Protein AF-A0A9X6W2J2-F1 (afdb_monomer_lite)

Organism: Bacillus cereus (NCBI:txid1396)

pLDDT: mean 85.39, std 14.86, range [25.09, 98.38]

Secondary structure (DSSP, 8-state):
---HHHHHHHHHHHHHTTTHHHHHHHHT---HHHHHHHHIIIIITTS-HHHHHHHHIIIIIIHHHHHHHHHHHHHHHTT---SS--HHHHHHHHHHHHHHHHHHHHHHHHTTT-SSHHHHHHHHHHHHHHHHH-SS--GGG-TTGGGS-HHHHHHHHHHHHHHHHHHHHHHHHHHHTTTTSEEEEEHHHHHS--SBSS--B----S---EEETTEEEEEEEEE-TTS-EEEEEEEHHHHHHTTT-PBPP-HHHHHHHHHHHTT--HHHHHHSEEEEEHHHHHHHH-S---HHHHHHHHHHHHHHHHEEEEEE-TTS-EEEEESEEEEEEEE-TTS-EEEEEEEPHHHHHHHHTT-EEEEEHHHHHT--SHHHHHHHHHHHHHHHHHHHTT--SEEEEEHHHHHHHSB--SSSHHHHHHHHHHHHHHHHHTTSSEEEEEEETTEEEEEEPPPPHHHHHHHH---SS----------

Structure (mmCIF, N/CA/C/O backbone):
data_AF-A0A9X6W2J2-F1
#
_entry.id   AF-A0A9X6W2J2-F1
#
loop_
_atom_site.group_PDB
_atom_site.id
_atom_site.type_symbol
_atom_site.label_atom_id
_atom_site.label_alt_id
_atom_site.label_comp_id
_atom_site.label_asym_id
_atom_site.label_entity_id
_atom_site.label_seq_id
_atom_site.pdbx_PDB_ins_code
_atom_site.Cartn_x
_atom_site.Cartn_y
_atom_site.Cartn_z
_atom_site.occupancy
_atom_site.B_iso_or_equiv
_atom_site.auth_seq_id
_atom_site.auth_comp_id
_atom_site.auth_asym_id
_atom_site.auth_atom_id
_atom_site.pdbx_PDB_model_num
ATOM 1 N N . MET A 1 1 ? 10.866 12.319 10.521 1.00 37.47 1 MET A N 1
ATOM 2 C CA . MET A 1 1 ? 10.844 12.716 11.943 1.00 37.47 1 MET A CA 1
ATOM 3 C C . MET A 1 1 ? 9.723 13.730 12.058 1.00 37.47 1 MET A C 1
ATOM 5 O O . MET A 1 1 ? 9.790 14.734 11.368 1.00 37.47 1 MET A O 1
ATOM 9 N N . PHE A 1 2 ? 8.636 13.377 12.742 1.00 50.47 2 PHE A N 1
ATOM 10 C CA . PHE A 1 2 ? 7.428 14.205 12.799 1.00 50.47 2 PHE A CA 1
ATOM 11 C C . PHE A 1 2 ? 7.705 15.434 13.674 1.00 50.47 2 PHE A C 1
ATOM 13 O O . PHE A 1 2 ? 8.296 15.282 14.743 1.00 50.47 2 PHE A O 1
ATOM 20 N N . GLU A 1 3 ? 7.325 16.635 13.236 1.00 65.31 3 GLU A N 1
ATOM 21 C CA . GLU A 1 3 ? 7.409 17.821 14.093 1.00 65.31 3 GLU A CA 1
ATOM 22 C C . GLU A 1 3 ? 6.361 17.696 15.205 1.00 65.31 3 GLU A C 1
ATOM 24 O O . GLU A 1 3 ? 5.155 17.694 14.944 1.00 65.31 3 GLU A O 1
ATOM 29 N N . THR A 1 4 ? 6.818 17.555 16.451 1.00 70.31 4 THR A N 1
ATOM 30 C CA . THR A 1 4 ? 5.974 17.372 17.644 1.00 70.31 4 THR A CA 1
ATOM 31 C C . THR A 1 4 ? 4.881 18.444 17.752 1.00 70.31 4 THR A C 1
ATOM 33 O O . THR A 1 4 ? 3.748 18.134 18.115 1.00 70.31 4 THR A O 1
ATOM 36 N N . ASP A 1 5 ? 5.172 19.673 17.326 1.00 78.00 5 ASP A N 1
ATOM 37 C CA . ASP A 1 5 ? 4.238 20.804 17.354 1.00 78.00 5 ASP A CA 1
ATOM 38 C C . ASP A 1 5 ? 3.037 20.615 16.412 1.00 78.00 5 ASP A C 1
ATOM 40 O O . ASP A 1 5 ? 1.920 21.047 16.710 1.00 78.00 5 ASP A O 1
ATOM 44 N N . VAL A 1 6 ? 3.233 19.933 15.277 1.00 80.19 6 VAL A N 1
ATOM 45 C CA . VAL A 1 6 ? 2.153 19.611 14.331 1.00 80.19 6 VAL A CA 1
ATOM 46 C C . VAL A 1 6 ? 1.234 18.540 14.918 1.00 80.19 6 VAL A C 1
ATOM 48 O O . VAL A 1 6 ? 0.011 18.645 14.802 1.00 80.19 6 VAL A O 1
ATOM 51 N N . LEU A 1 7 ? 1.807 17.533 15.588 1.00 83.94 7 LEU A N 1
ATOM 52 C CA . LEU A 1 7 ? 1.039 16.488 16.269 1.00 83.94 7 LEU A CA 1
ATOM 53 C C . LEU A 1 7 ? 0.178 17.084 17.385 1.00 83.94 7 LEU A C 1
ATOM 55 O O . LEU A 1 7 ? -1.017 16.796 17.446 1.00 83.94 7 LEU A O 1
ATOM 59 N N . ILE A 1 8 ? 0.765 17.935 18.231 1.00 88.75 8 ILE A N 1
ATOM 60 C CA . ILE A 1 8 ? 0.072 18.576 19.355 1.00 88.75 8 ILE A CA 1
ATOM 61 C C . ILE A 1 8 ? -1.160 19.337 18.861 1.00 88.75 8 ILE A C 1
ATOM 63 O O . ILE A 1 8 ? -2.264 19.084 19.343 1.00 88.75 8 ILE A O 1
ATOM 67 N N . LYS A 1 9 ? -1.015 20.185 17.835 1.00 88.88 9 LYS A N 1
ATOM 68 C CA . LYS A 1 9 ? -2.139 20.952 17.271 1.00 88.88 9 LYS A CA 1
ATOM 69 C C . LYS A 1 9 ? -3.273 20.059 16.764 1.00 88.88 9 LYS A C 1
ATOM 71 O O . LYS A 1 9 ? -4.438 20.329 17.049 1.00 88.88 9 LYS A O 1
ATOM 76 N N . LYS A 1 10 ? -2.948 18.980 16.042 1.00 86.69 10 LYS A N 1
ATOM 77 C CA . LYS A 1 10 ? -3.949 18.031 15.517 1.00 86.69 10 LYS A CA 1
ATOM 78 C C . LYS A 1 10 ? -4.660 17.268 16.632 1.00 86.69 10 LYS A C 1
ATOM 80 O O . LYS A 1 10 ? -5.871 17.065 16.571 1.00 86.69 10 LYS A O 1
ATOM 85 N N . VAL A 1 11 ? -3.920 16.852 17.656 1.00 90.75 11 VAL A N 1
ATOM 86 C CA . VAL A 1 11 ? -4.496 16.177 18.822 1.00 90.75 11 VAL A CA 1
ATOM 87 C C . VAL A 1 11 ? -5.412 17.132 19.589 1.00 90.75 11 VAL A C 1
ATOM 89 O O . VAL A 1 11 ? -6.523 16.737 19.932 1.00 90.75 11 VAL A O 1
ATOM 92 N N . ILE A 1 12 ? -5.012 18.391 19.791 1.00 91.44 12 ILE A N 1
ATOM 93 C CA . ILE A 1 12 ? -5.852 19.411 20.436 1.00 91.44 12 ILE A CA 1
ATOM 94 C C . ILE A 1 12 ? -7.140 19.653 19.649 1.00 91.44 12 ILE A C 1
ATOM 96 O O . ILE A 1 12 ? -8.210 19.651 20.254 1.00 91.44 12 ILE A O 1
ATOM 100 N N . ASP A 1 13 ? -7.075 19.780 18.318 1.00 87.56 13 ASP A N 1
ATOM 101 C CA . ASP A 1 13 ? -8.276 19.912 17.480 1.00 87.56 13 ASP A CA 1
ATOM 102 C C . ASP A 1 13 ? -9.254 18.747 17.713 1.00 87.56 13 ASP A C 1
ATOM 104 O O . ASP A 1 13 ? -10.449 18.962 17.922 1.00 87.56 13 ASP A O 1
ATOM 108 N N . LYS A 1 14 ? -8.759 17.507 17.784 1.00 86.44 14 LYS A N 1
ATOM 109 C CA . LYS A 1 14 ? -9.606 16.341 18.081 1.00 86.44 14 LYS A CA 1
ATOM 110 C C . LYS A 1 14 ? -10.157 16.346 19.501 1.00 86.44 14 LYS A C 1
ATOM 112 O O . LYS A 1 14 ? -11.329 16.038 19.691 1.00 86.44 14 LYS A O 1
ATOM 117 N N . ILE A 1 15 ? -9.342 16.695 20.494 1.00 89.75 15 ILE A N 1
ATOM 118 C CA . ILE A 1 15 ? -9.772 16.767 21.896 1.00 89.75 15 ILE A CA 1
ATOM 119 C C . ILE A 1 15 ? -10.839 17.856 22.072 1.00 89.75 15 ILE A C 1
ATOM 121 O O . ILE A 1 15 ? -11.807 17.624 22.796 1.00 89.75 15 ILE A O 1
ATOM 125 N N . SER A 1 16 ? -10.724 18.986 21.369 1.00 85.00 16 SER A N 1
ATOM 126 C CA . SER A 1 16 ? -11.691 20.094 21.419 1.00 85.00 16 SER A CA 1
ATOM 127 C C . SER A 1 16 ? -13.098 19.710 20.949 1.00 85.00 16 SER A C 1
ATOM 129 O O . SER A 1 16 ? -14.081 20.316 21.361 1.00 85.00 16 SER A O 1
ATOM 131 N N . LYS A 1 17 ? -13.213 18.644 20.148 1.00 83.38 17 LYS A N 1
ATOM 132 C CA . LYS A 1 17 ? -14.486 18.065 19.686 1.00 83.38 17 LYS A CA 1
ATOM 133 C C . LYS A 1 17 ? -15.097 17.085 20.697 1.00 83.38 17 LYS A C 1
ATOM 135 O O . LYS A 1 17 ? -16.053 16.381 20.382 1.00 83.38 17 LYS A O 1
ATOM 140 N N . THR A 1 18 ? -14.539 16.999 21.903 1.00 82.81 18 THR A N 1
ATOM 141 C CA . THR A 1 18 ? -14.977 16.097 22.976 1.00 82.81 18 THR A CA 1
ATOM 142 C C . THR A 1 18 ? -15.161 16.859 24.289 1.00 82.81 18 THR A C 1
ATOM 144 O O . THR A 1 18 ? -14.671 17.969 24.454 1.00 82.81 18 THR A O 1
ATOM 147 N N . THR A 1 19 ? -15.769 16.220 25.291 1.00 83.12 19 THR A N 1
ATOM 148 C CA . THR A 1 19 ? -15.893 16.781 26.652 1.00 83.12 19 THR A CA 1
ATOM 149 C C . THR A 1 19 ? -14.591 16.701 27.472 1.00 83.12 19 THR A C 1
ATOM 151 O O . THR A 1 19 ? -14.629 16.806 28.696 1.00 83.12 19 THR A O 1
ATOM 154 N N . LEU A 1 20 ? -13.453 16.334 26.868 1.00 85.56 20 LEU A N 1
ATOM 155 C CA . LEU A 1 20 ? -12.217 16.075 27.617 1.00 85.56 20 LEU A CA 1
ATOM 156 C C . LEU A 1 20 ? -11.589 17.360 28.162 1.00 85.56 20 LEU A C 1
ATOM 158 O O . LEU A 1 20 ? -11.130 17.325 29.299 1.00 85.56 20 LEU A O 1
ATOM 162 N N . LEU A 1 21 ? -11.622 18.474 27.416 1.00 85.00 21 LEU A N 1
ATOM 163 C CA . LEU A 1 21 ? -11.090 19.761 27.893 1.00 85.00 21 LEU A CA 1
ATOM 164 C C . LEU A 1 21 ? -11.813 20.220 29.164 1.00 85.00 21 LEU A C 1
ATOM 166 O O . LEU A 1 21 ? -11.174 20.436 30.188 1.00 85.00 21 LEU A O 1
ATOM 170 N N . GLU A 1 22 ? -13.148 20.226 29.141 1.00 84.50 22 GLU A N 1
ATOM 171 C CA . GLU A 1 22 ? -13.979 20.572 30.304 1.00 84.50 22 GLU A CA 1
ATOM 172 C C . GLU A 1 22 ? -13.654 19.691 31.523 1.00 84.50 22 GLU A C 1
ATOM 174 O O . GLU A 1 22 ? -13.525 20.164 32.651 1.00 84.50 22 GLU A O 1
ATOM 179 N N . LYS A 1 23 ? -13.471 18.381 31.303 1.00 84.06 23 LYS A N 1
ATOM 180 C CA . LYS A 1 23 ? -13.126 17.430 32.372 1.00 84.06 23 LYS A CA 1
ATOM 181 C C . LYS A 1 23 ? -11.709 17.621 32.903 1.00 84.06 23 LYS A C 1
ATOM 183 O O . LYS A 1 23 ? -11.452 17.281 34.057 1.00 84.06 23 LYS A O 1
ATOM 188 N N . MET A 1 24 ? -10.788 18.110 32.078 1.00 86.25 24 MET A N 1
ATOM 189 C CA . MET A 1 24 ? -9.427 18.430 32.498 1.00 86.25 24 MET A CA 1
ATOM 190 C C . MET A 1 24 ? -9.383 19.693 33.347 1.00 86.25 24 MET A C 1
ATOM 192 O O . MET A 1 24 ? -8.712 19.687 34.382 1.00 86.25 24 MET A O 1
ATOM 196 N N . GLU A 1 25 ? -10.140 20.718 32.956 1.00 84.56 25 GLU A N 1
ATOM 197 C CA . GLU A 1 25 ? -10.304 21.955 33.720 1.00 84.56 25 GLU A CA 1
ATOM 198 C C . GLU A 1 25 ? -10.938 21.676 35.090 1.00 84.56 25 GLU A C 1
ATOM 200 O O . GLU A 1 25 ? -10.349 22.013 36.114 1.00 84.56 25 GLU A O 1
ATOM 205 N N . ASP A 1 26 ? -12.053 20.933 35.145 1.00 83.94 26 ASP A N 1
ATOM 206 C CA . ASP A 1 26 ? -12.717 20.553 36.408 1.00 83.94 26 ASP A CA 1
ATOM 207 C C . ASP A 1 26 ? -11.800 19.756 37.361 1.00 83.94 26 ASP A C 1
ATOM 209 O O . ASP A 1 26 ? -11.974 19.744 38.583 1.00 83.94 26 ASP A O 1
ATOM 213 N N . LYS A 1 27 ? -10.796 19.057 36.818 1.00 83.69 27 LYS A N 1
ATOM 214 C CA . LYS A 1 27 ? -9.861 18.236 37.600 1.00 83.69 27 LYS A CA 1
ATOM 215 C C . LYS A 1 27 ? -8.506 18.893 37.847 1.00 83.69 27 LYS A C 1
ATOM 217 O O . LYS A 1 27 ? -7.711 18.296 38.580 1.00 83.69 27 LYS A O 1
ATOM 222 N N . ASN A 1 28 ? -8.273 20.103 37.329 1.00 85.50 28 ASN A N 1
ATOM 223 C CA . ASN A 1 28 ? -6.992 20.813 37.388 1.00 85.50 28 ASN A CA 1
ATOM 224 C C . ASN A 1 28 ? -5.820 19.911 36.962 1.00 85.50 28 ASN A C 1
ATOM 226 O O . ASN A 1 28 ? -4.848 19.749 37.702 1.00 85.50 28 ASN A O 1
ATOM 230 N N . LEU A 1 29 ? -5.952 19.261 35.800 1.00 81.69 29 LEU A N 1
ATOM 231 C CA . LEU A 1 29 ? -5.000 18.245 35.330 1.00 81.69 29 LEU A CA 1
ATOM 232 C C . LEU A 1 29 ? -3.686 18.800 34.754 1.00 81.69 29 LEU A C 1
ATOM 234 O O . LEU A 1 29 ? -2.756 18.022 34.560 1.00 81.69 29 LEU A O 1
ATOM 238 N N . GLY A 1 30 ? -3.586 20.115 34.555 1.00 84.56 30 GLY A N 1
ATOM 239 C CA . GLY A 1 30 ? -2.421 20.778 33.964 1.00 84.56 30 GLY A CA 1
ATOM 240 C C . GLY A 1 30 ? -2.649 21.170 32.505 1.00 84.56 30 GLY A C 1
ATOM 241 O O . GLY A 1 30 ? -3.764 21.060 31.994 1.00 84.56 30 GLY A O 1
ATOM 242 N N . ASP A 1 31 ? -1.588 21.653 31.863 1.00 89.69 31 ASP A N 1
ATOM 243 C CA . ASP A 1 31 ? -1.619 22.090 30.469 1.00 89.69 31 ASP A CA 1
ATOM 244 C C . ASP A 1 31 ? -1.746 20.900 29.498 1.00 89.69 31 ASP A C 1
ATOM 246 O O . ASP A 1 31 ? -1.127 19.845 29.678 1.00 89.69 31 ASP A O 1
ATOM 250 N N . ILE A 1 32 ? -2.591 21.049 28.473 1.00 90.44 32 ILE A N 1
ATOM 251 C CA . ILE A 1 32 ? -2.882 19.972 27.521 1.00 90.44 32 ILE A CA 1
ATOM 252 C C . ILE A 1 32 ? -1.697 19.675 26.593 1.00 90.44 32 ILE A C 1
ATOM 254 O O . ILE A 1 32 ? -1.477 18.509 26.259 1.00 90.44 32 ILE A O 1
ATOM 258 N N . GLU A 1 33 ? -0.916 20.682 26.198 1.00 91.94 33 GLU A N 1
ATOM 259 C CA . GLU A 1 33 ? 0.257 20.503 25.338 1.00 91.94 33 GLU A CA 1
ATOM 260 C C . GLU A 1 33 ? 1.337 19.703 26.071 1.00 91.94 33 GLU A C 1
ATOM 262 O O . GLU A 1 33 ? 1.910 18.762 25.505 1.00 91.94 33 GLU A O 1
ATOM 267 N N . ASP A 1 34 ? 1.540 19.999 27.358 1.00 91.00 34 ASP A N 1
ATOM 268 C CA . ASP A 1 34 ? 2.454 19.260 28.234 1.00 91.00 34 ASP A CA 1
ATOM 269 C C . ASP A 1 34 ? 2.030 17.794 28.385 1.00 91.00 34 ASP A C 1
ATOM 271 O O . ASP A 1 34 ? 2.855 16.879 28.282 1.00 91.00 34 ASP A O 1
ATOM 275 N N . ILE A 1 35 ? 0.731 17.545 28.581 1.00 92.44 35 ILE A N 1
ATOM 276 C CA . ILE A 1 35 ? 0.181 16.189 28.704 1.00 92.44 35 ILE A CA 1
ATOM 277 C C . ILE A 1 35 ? 0.358 15.400 27.405 1.00 92.44 35 ILE A C 1
ATOM 279 O O . ILE A 1 35 ? 0.796 14.247 27.448 1.00 92.44 35 ILE A O 1
ATOM 283 N N . ILE A 1 36 ? 0.044 15.997 26.252 1.00 94.06 36 ILE A N 1
ATOM 284 C CA . ILE A 1 36 ? 0.220 15.348 24.945 1.00 94.06 36 ILE A CA 1
ATOM 285 C C . ILE A 1 36 ? 1.699 15.031 24.712 1.00 94.06 36 ILE A C 1
ATOM 287 O O . ILE A 1 36 ? 2.033 13.914 24.313 1.00 94.06 36 ILE A O 1
ATOM 291 N N . SER A 1 37 ? 2.586 15.981 25.017 1.00 91.50 37 SER A N 1
ATOM 292 C CA . SER A 1 37 ? 4.036 15.816 24.889 1.00 91.50 37 SER A CA 1
ATOM 293 C C . SER A 1 37 ? 4.565 14.686 25.768 1.00 91.50 37 SER A C 1
ATOM 295 O O . SER A 1 37 ? 5.359 13.861 25.311 1.00 91.50 37 SER A O 1
ATOM 297 N N . TYR A 1 38 ? 4.110 14.620 27.021 1.00 92.94 38 TYR A N 1
ATOM 298 C CA . TYR A 1 38 ? 4.455 13.550 27.952 1.00 92.94 38 TYR A CA 1
ATOM 299 C C . TYR A 1 38 ? 3.972 12.185 27.447 1.00 92.94 38 TYR A C 1
ATOM 301 O O . TYR A 1 38 ? 4.761 11.245 27.371 1.00 92.94 38 TYR A O 1
ATOM 309 N N . ILE A 1 39 ? 2.704 12.084 27.034 1.00 94.56 39 ILE A N 1
ATOM 310 C CA . ILE A 1 39 ? 2.124 10.844 26.501 1.00 94.56 39 ILE A CA 1
ATOM 311 C C . ILE A 1 39 ? 2.889 10.374 25.265 1.00 94.56 39 ILE A C 1
ATOM 313 O O . ILE A 1 39 ? 3.198 9.188 25.158 1.00 94.56 39 ILE A O 1
ATOM 317 N N . TYR A 1 40 ? 3.206 11.283 24.340 1.00 91.62 40 TYR A N 1
ATOM 318 C CA . TYR A 1 40 ? 3.978 10.954 23.148 1.00 91.62 40 TYR A CA 1
ATOM 319 C C . TYR A 1 40 ? 5.343 10.364 23.519 1.00 91.62 40 TYR A C 1
ATOM 321 O O . TYR A 1 40 ? 5.649 9.251 23.099 1.00 91.62 40 TYR A O 1
ATOM 329 N N . LYS A 1 41 ? 6.122 11.050 24.364 1.00 90.31 41 LYS A N 1
ATOM 330 C CA . LYS A 1 41 ? 7.454 10.593 24.798 1.00 90.31 41 LYS A CA 1
ATOM 331 C C . LYS A 1 41 ? 7.412 9.247 25.519 1.00 90.31 41 LYS A C 1
ATOM 333 O O . LYS A 1 41 ? 8.163 8.333 25.200 1.00 90.31 41 LYS A O 1
ATOM 338 N N . GLU A 1 42 ? 6.495 9.085 26.466 1.00 92.06 42 GLU A N 1
ATOM 339 C CA . GLU A 1 42 ? 6.429 7.869 27.278 1.00 92.06 42 GLU A CA 1
ATOM 340 C C . GLU A 1 42 ? 5.888 6.663 26.506 1.00 92.06 42 GLU A C 1
ATOM 342 O O . GLU A 1 42 ? 6.380 5.539 26.658 1.00 92.06 42 GLU A O 1
ATOM 347 N N . HIS A 1 43 ? 4.859 6.861 25.681 1.00 89.00 43 HIS A N 1
ATOM 348 C CA . HIS A 1 43 ? 4.110 5.753 25.090 1.00 89.00 43 HIS A CA 1
ATOM 349 C C . HIS A 1 43 ? 4.410 5.502 23.615 1.00 89.00 43 HIS A C 1
ATOM 351 O O . HIS A 1 43 ? 4.274 4.355 23.194 1.00 89.00 43 HIS A O 1
ATOM 357 N N . PHE A 1 44 ? 4.845 6.505 22.852 1.00 86.81 44 PHE A N 1
ATOM 358 C CA . PHE A 1 44 ? 4.921 6.420 21.388 1.00 86.81 44 PHE A CA 1
ATOM 359 C C . PHE A 1 44 ? 6.302 6.739 20.803 1.00 86.81 44 PHE A C 1
ATOM 361 O O . PHE A 1 44 ? 6.630 6.242 19.728 1.00 86.81 44 PHE A O 1
ATOM 368 N N . GLU A 1 45 ? 7.145 7.510 21.491 1.00 84.69 45 GLU A N 1
ATOM 369 C CA . GLU A 1 45 ? 8.489 7.825 21.011 1.00 84.69 45 GLU A CA 1
ATOM 370 C C . GLU A 1 45 ? 9.320 6.542 20.862 1.00 84.69 45 GLU A C 1
ATOM 372 O O . GLU A 1 45 ? 9.493 5.761 21.802 1.00 84.69 45 GLU A O 1
ATOM 377 N N . ASN A 1 46 ? 9.817 6.310 19.643 1.00 77.19 46 ASN A N 1
ATOM 378 C CA . ASN A 1 46 ? 10.554 5.106 19.244 1.00 77.19 46 ASN A CA 1
ATOM 379 C C . ASN A 1 46 ? 9.784 3.778 19.434 1.00 77.19 46 ASN A C 1
ATOM 381 O O . ASN A 1 46 ? 10.405 2.717 19.526 1.00 77.19 46 ASN A O 1
ATOM 385 N N . LYS A 1 47 ? 8.446 3.814 19.493 1.00 77.25 47 LYS A N 1
ATOM 386 C CA . LYS A 1 47 ? 7.575 2.636 19.642 1.00 77.25 47 LYS A CA 1
ATOM 387 C C . LYS A 1 47 ? 6.567 2.561 18.494 1.00 77.25 47 LYS A C 1
ATOM 389 O O . LYS A 1 47 ? 6.179 3.579 17.934 1.00 77.25 47 LYS A O 1
ATOM 394 N N . ASP A 1 48 ? 6.116 1.351 18.164 1.00 74.75 48 ASP A N 1
ATOM 395 C CA . ASP A 1 48 ? 5.065 1.145 17.161 1.00 74.75 48 ASP A CA 1
ATOM 396 C C . ASP A 1 48 ? 3.706 1.625 17.703 1.00 74.75 48 ASP A C 1
ATOM 398 O O . ASP A 1 48 ? 3.226 1.155 18.746 1.00 74.75 48 ASP A O 1
ATOM 402 N N . ALA A 1 49 ? 3.083 2.584 17.010 1.00 75.44 49 ALA A N 1
ATOM 403 C CA . ALA A 1 49 ? 1.834 3.197 17.453 1.00 75.44 49 ALA A CA 1
ATOM 404 C C . ALA A 1 49 ? 0.664 2.199 17.458 1.00 75.44 49 ALA A C 1
ATOM 406 O O . ALA A 1 49 ? -0.170 2.223 18.370 1.00 75.44 49 ALA A O 1
ATOM 407 N N . LYS A 1 50 ? 0.622 1.273 16.489 1.00 73.81 50 LYS A N 1
ATOM 408 C CA . LYS A 1 50 ? -0.446 0.272 16.357 1.00 73.81 50 LYS A CA 1
ATOM 409 C C . LYS A 1 50 ? -0.393 -0.747 17.490 1.00 73.81 50 LYS A C 1
ATOM 411 O O . LYS A 1 50 ? -1.411 -1.009 18.131 1.00 73.81 50 LYS A O 1
ATOM 416 N N . GLU A 1 51 ? 0.778 -1.309 17.763 1.00 70.56 51 GLU A N 1
ATOM 417 C CA . GLU A 1 51 ? 0.995 -2.260 18.850 1.00 70.56 51 GLU A CA 1
ATOM 418 C C . GLU A 1 51 ? 0.695 -1.613 20.207 1.00 70.56 51 GLU A C 1
ATOM 420 O O . GLU A 1 51 ? 0.032 -2.215 21.058 1.00 70.56 51 GLU A O 1
ATOM 425 N N . THR A 1 52 ? 1.120 -0.360 20.389 1.00 78.44 52 THR A N 1
ATOM 426 C CA . THR A 1 52 ? 0.844 0.417 21.602 1.00 78.44 52 THR A CA 1
ATOM 427 C C . THR A 1 52 ? -0.658 0.602 21.809 1.00 78.44 52 THR A C 1
ATOM 429 O O . THR A 1 52 ? -1.166 0.309 22.893 1.00 78.44 52 THR A O 1
ATOM 432 N N . LEU A 1 53 ? -1.401 0.993 20.771 1.00 82.81 53 LEU A N 1
ATOM 433 C CA . LEU A 1 53 ? -2.856 1.132 20.847 1.00 82.81 53 LEU A CA 1
ATOM 434 C C . LEU A 1 53 ? -3.569 -0.188 21.142 1.00 82.81 53 LEU A C 1
ATOM 436 O O . LEU A 1 53 ? -4.483 -0.206 21.965 1.00 82.81 53 LEU A O 1
ATOM 440 N N . ILE A 1 54 ? -3.151 -1.299 20.525 1.00 72.69 54 ILE A N 1
ATOM 441 C CA . ILE A 1 54 ? -3.725 -2.625 20.805 1.00 72.69 54 ILE A CA 1
ATOM 442 C C . ILE A 1 54 ? -3.563 -2.966 22.291 1.00 72.69 54 ILE A C 1
ATOM 444 O O . ILE A 1 54 ? -4.523 -3.403 22.935 1.00 72.69 54 ILE A O 1
ATOM 448 N N . LYS A 1 55 ? -2.373 -2.722 22.855 1.00 78.88 55 LYS A N 1
ATOM 449 C CA . LYS A 1 55 ? -2.097 -2.933 24.283 1.00 78.88 55 LYS A CA 1
ATOM 450 C C . LYS A 1 55 ? -2.958 -2.026 25.157 1.00 78.88 55 LYS A C 1
ATOM 452 O O . LYS A 1 55 ? -3.648 -2.526 26.040 1.00 78.88 55 LYS A O 1
ATOM 457 N N . VAL A 1 56 ? -3.000 -0.719 24.890 1.00 85.50 56 VAL A N 1
ATOM 458 C CA . VAL A 1 56 ? -3.803 0.238 25.676 1.00 85.50 56 VAL A CA 1
ATOM 459 C C . VAL A 1 56 ? -5.296 -0.108 25.621 1.00 85.50 56 VAL A C 1
ATOM 461 O O . VAL A 1 56 ? -5.962 -0.153 26.661 1.00 85.50 56 VAL A O 1
ATOM 464 N N . LYS A 1 57 ? -5.825 -0.433 24.436 1.00 85.31 57 LYS A N 1
ATOM 465 C CA . LYS A 1 57 ? -7.228 -0.818 24.248 1.00 85.31 57 LYS A CA 1
ATOM 466 C C . LYS A 1 57 ? -7.566 -2.089 25.031 1.00 85.31 57 LYS A C 1
ATOM 468 O O . LYS A 1 57 ? -8.572 -2.123 25.739 1.00 85.31 57 LYS A O 1
ATOM 473 N N . LYS A 1 58 ? -6.723 -3.122 24.955 1.00 80.12 58 LYS A N 1
ATOM 474 C CA . LYS A 1 58 ? -6.951 -4.397 25.647 1.00 80.12 58 LYS A CA 1
ATOM 475 C C . LYS A 1 58 ? -6.769 -4.277 27.162 1.00 80.12 58 LYS A C 1
ATOM 477 O O . LYS A 1 58 ? -7.662 -4.656 27.924 1.00 80.12 58 LYS A O 1
ATOM 482 N N . ASP A 1 59 ? -5.627 -3.752 27.590 1.00 84.00 59 ASP A N 1
ATOM 483 C CA . ASP A 1 59 ? -5.161 -3.847 28.975 1.00 84.00 59 ASP A CA 1
ATOM 484 C C . ASP A 1 59 ? -5.710 -2.726 29.862 1.00 84.00 59 ASP A C 1
ATOM 486 O O . ASP A 1 59 ? -5.893 -2.940 31.066 1.00 84.00 59 ASP A O 1
ATOM 490 N N . SER A 1 60 ? -6.024 -1.564 29.275 1.00 89.38 60 SER A N 1
ATOM 491 C CA . SER A 1 60 ? -6.607 -0.422 29.985 1.00 89.38 60 SER A CA 1
ATOM 492 C C . SER A 1 60 ? -8.093 -0.252 29.677 1.00 89.38 60 SER A C 1
ATOM 494 O O . SER A 1 60 ? -8.914 -0.421 30.584 1.00 89.38 60 SER A O 1
ATOM 496 N N . VAL A 1 61 ? -8.467 0.025 28.421 1.00 90.44 61 VAL A N 1
ATOM 497 C CA . VAL A 1 61 ? -9.841 0.432 28.060 1.00 90.44 61 VAL A CA 1
ATOM 498 C C . VAL A 1 61 ? -10.843 -0.695 28.302 1.00 90.44 61 VAL A C 1
ATOM 500 O O . VAL A 1 61 ? -11.679 -0.594 29.202 1.00 90.44 61 VAL A O 1
ATOM 503 N N . ASN A 1 62 ? -10.734 -1.802 27.567 1.00 87.88 62 ASN A N 1
ATOM 504 C CA . ASN A 1 62 ? -11.708 -2.897 27.610 1.00 87.88 62 ASN A CA 1
ATOM 505 C C . ASN A 1 62 ? -11.747 -3.550 28.995 1.00 87.88 62 ASN A C 1
ATOM 507 O O . ASN A 1 62 ? -12.816 -3.833 29.543 1.00 87.88 62 ASN A O 1
ATOM 511 N N . ARG A 1 63 ? -10.572 -3.726 29.613 1.00 91.00 63 ARG A N 1
ATOM 512 C CA . ARG A 1 63 ? -10.462 -4.235 30.982 1.00 91.00 63 ARG A CA 1
ATOM 513 C C . ARG A 1 63 ? -11.164 -3.324 31.989 1.00 91.00 63 ARG A C 1
ATOM 515 O O . ARG A 1 63 ? -11.862 -3.827 32.871 1.00 91.00 63 ARG A O 1
ATOM 522 N N . THR A 1 64 ? -10.987 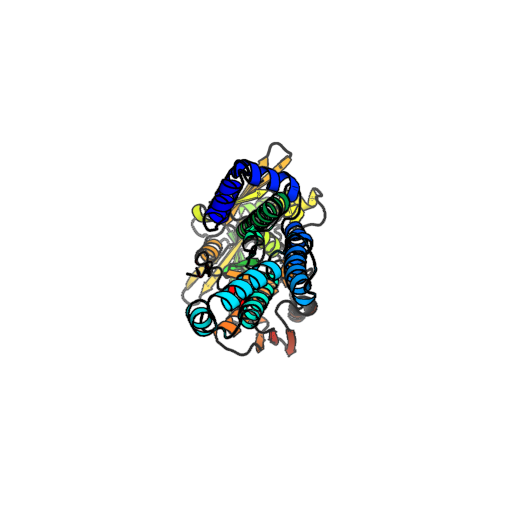-2.007 31.887 1.00 95.44 64 THR A N 1
ATOM 523 C CA . THR A 1 64 ? -11.599 -1.051 32.820 1.00 95.44 64 THR A CA 1
ATOM 524 C C . THR A 1 64 ? -13.100 -0.955 32.613 1.00 95.44 64 THR A C 1
ATOM 526 O O . THR A 1 64 ? -13.819 -1.041 33.608 1.00 95.44 64 THR A O 1
ATOM 529 N N . LYS A 1 65 ? -13.569 -0.880 31.361 1.00 95.19 65 LYS A N 1
ATOM 530 C CA . LYS A 1 65 ? -14.997 -0.902 31.022 1.00 95.19 65 LYS A CA 1
ATOM 531 C C . LYS A 1 65 ? -15.697 -2.116 31.617 1.00 95.19 65 LYS A C 1
ATOM 533 O O . LYS A 1 65 ? -16.612 -1.975 32.427 1.00 95.19 65 LYS A O 1
ATOM 538 N N . ARG A 1 66 ? -15.178 -3.311 31.314 1.00 94.12 66 ARG A N 1
ATOM 539 C CA . ARG A 1 66 ? -15.711 -4.575 31.831 1.00 94.12 66 ARG A CA 1
ATOM 540 C C . ARG A 1 66 ? -15.714 -4.597 33.355 1.00 94.12 66 ARG A C 1
ATOM 542 O O . ARG A 1 66 ? -16.723 -4.937 33.959 1.00 94.12 66 ARG A O 1
ATOM 549 N N . ARG A 1 67 ? -14.605 -4.204 33.988 1.00 96.12 67 ARG A N 1
ATOM 550 C CA . ARG A 1 67 ? -14.488 -4.185 35.452 1.00 96.12 67 ARG A CA 1
ATOM 551 C C . ARG A 1 67 ? -15.482 -3.219 36.098 1.00 96.12 67 ARG A C 1
ATOM 553 O O . ARG A 1 67 ? -16.067 -3.570 37.114 1.00 96.12 67 ARG A O 1
ATOM 560 N N . TRP A 1 68 ? -15.639 -2.006 35.571 1.00 97.19 68 TRP A N 1
ATOM 561 C CA . TRP A 1 68 ? -16.547 -1.012 36.149 1.00 97.19 68 TRP A CA 1
ATOM 562 C C . TRP A 1 68 ? -18.004 -1.440 36.009 1.00 97.19 68 TRP A C 1
ATOM 564 O O . TRP A 1 68 ? -18.693 -1.484 37.024 1.00 97.19 68 TRP A O 1
ATOM 574 N N . THR A 1 69 ? -18.425 -1.870 34.818 1.00 96.88 69 THR A N 1
ATOM 575 C CA . THR A 1 69 ? -19.785 -2.374 34.587 1.00 96.88 69 THR A CA 1
ATOM 576 C C . THR A 1 69 ? -20.082 -3.607 35.444 1.00 96.88 69 THR A C 1
ATOM 578 O O . THR A 1 69 ? -21.074 -3.628 36.169 1.00 96.88 69 THR A O 1
ATOM 581 N N . GLN A 1 70 ? -19.194 -4.609 35.456 1.00 95.94 70 GLN A N 1
ATOM 582 C CA . GLN A 1 70 ? -19.389 -5.813 36.273 1.00 95.94 70 GLN A CA 1
ATOM 583 C C . GLN A 1 70 ? -19.455 -5.502 37.768 1.00 95.94 70 GLN A C 1
ATOM 585 O O . GLN A 1 70 ? -20.258 -6.108 38.473 1.00 95.94 70 GLN A O 1
ATOM 590 N N . ASN A 1 71 ? -18.630 -4.577 38.264 1.00 94.69 71 ASN A N 1
ATOM 591 C CA . ASN A 1 71 ? -18.664 -4.193 39.671 1.00 94.69 71 ASN A CA 1
ATOM 592 C C . ASN A 1 71 ? -19.960 -3.464 40.027 1.00 94.69 71 ASN A C 1
ATOM 594 O O . ASN A 1 71 ? -20.567 -3.824 41.030 1.00 94.69 71 ASN A O 1
ATOM 598 N N . ALA A 1 72 ? -20.406 -2.510 39.204 1.00 95.62 72 ALA A N 1
ATOM 599 C CA . ALA A 1 72 ? -21.645 -1.773 39.440 1.00 95.62 72 ALA A CA 1
ATOM 600 C C . ALA A 1 72 ? -22.860 -2.717 39.483 1.00 95.62 72 ALA A C 1
ATOM 602 O O . ALA A 1 72 ? -23.661 -2.657 40.417 1.00 95.62 72 ALA A O 1
ATOM 603 N N . ILE A 1 73 ? -22.957 -3.634 38.512 1.00 95.94 73 ILE A N 1
ATOM 604 C CA . ILE A 1 73 ? -24.042 -4.623 38.426 1.00 95.94 73 ILE A CA 1
ATOM 605 C C . ILE A 1 73 ? -23.983 -5.587 39.611 1.00 95.94 73 ILE A C 1
ATOM 607 O O . ILE A 1 73 ? -24.969 -5.762 40.321 1.00 95.94 73 ILE A O 1
ATOM 611 N N . LYS A 1 74 ? -22.810 -6.167 39.885 1.00 94.69 74 LYS A N 1
ATOM 612 C CA . LYS A 1 74 ? -22.626 -7.126 40.981 1.00 94.69 74 LYS A CA 1
ATOM 613 C C . LYS A 1 74 ? -22.907 -6.507 42.347 1.00 94.69 74 LYS A C 1
ATOM 615 O O . LYS A 1 74 ? -23.476 -7.184 43.202 1.00 94.69 74 LYS A O 1
ATOM 620 N N . ASP A 1 75 ? -22.466 -5.272 42.579 1.00 93.56 75 ASP A N 1
ATOM 621 C CA . ASP A 1 75 ? -22.686 -4.587 43.852 1.00 93.56 75 ASP A CA 1
ATOM 622 C C . ASP A 1 75 ? -24.188 -4.331 44.076 1.00 93.56 75 ASP A C 1
ATOM 624 O O . ASP A 1 75 ? -24.670 -4.523 45.196 1.00 93.56 75 ASP A O 1
ATOM 628 N N . TYR A 1 76 ? -24.935 -3.997 43.015 1.00 94.50 76 TYR A N 1
ATOM 629 C CA . TYR A 1 76 ? -26.396 -3.901 43.046 1.00 94.50 76 TYR A CA 1
ATOM 630 C C . TYR A 1 76 ? -27.078 -5.262 43.257 1.00 94.50 76 TYR A C 1
ATOM 632 O O . TYR A 1 76 ? -27.873 -5.397 44.186 1.00 94.50 76 TYR A O 1
ATOM 640 N N . ASP A 1 77 ? -26.751 -6.278 42.455 1.00 92.75 77 ASP A N 1
ATOM 641 C CA . ASP A 1 77 ? -27.414 -7.592 42.490 1.00 92.75 77 ASP A CA 1
ATOM 642 C C . ASP A 1 77 ? -27.221 -8.293 43.835 1.00 92.75 77 ASP A C 1
ATOM 644 O O . ASP A 1 77 ? -28.141 -8.899 44.378 1.00 92.75 77 ASP A O 1
ATOM 648 N N . LYS A 1 78 ? -26.019 -8.182 44.411 1.00 91.50 78 LYS A N 1
ATOM 649 C CA . LYS A 1 78 ? -25.710 -8.753 45.728 1.00 91.50 78 LYS A CA 1
ATOM 650 C C . LYS A 1 78 ? -26.133 -7.859 46.891 1.00 91.50 78 LYS A C 1
ATOM 652 O O . LYS A 1 78 ? -25.887 -8.241 48.033 1.00 91.50 78 LYS A O 1
ATOM 657 N N . LYS A 1 79 ? -26.691 -6.673 46.612 1.00 87.44 79 LYS A N 1
ATOM 658 C CA . LYS A 1 79 ? -27.058 -5.644 47.600 1.00 87.44 79 LYS A CA 1
ATOM 659 C C . LYS A 1 79 ? -25.958 -5.462 48.648 1.00 87.44 79 LYS A C 1
ATOM 661 O O . LYS A 1 79 ? -26.190 -5.564 49.852 1.00 87.44 79 LYS A O 1
ATOM 666 N N . VAL A 1 80 ? -24.723 -5.270 48.177 1.00 84.19 80 VAL A N 1
ATOM 667 C CA . VAL A 1 80 ? -23.538 -5.331 49.042 1.00 84.19 80 VAL A CA 1
ATOM 668 C C . VAL A 1 80 ? -23.644 -4.281 50.144 1.00 84.19 80 VAL A C 1
ATOM 670 O O . VAL A 1 80 ? -23.773 -3.085 49.883 1.00 84.19 80 VAL A O 1
ATOM 673 N N . ASN A 1 81 ? -23.540 -4.726 51.395 1.00 79.44 81 ASN A N 1
ATOM 674 C CA . ASN A 1 81 ? -23.627 -3.838 52.542 1.00 79.44 81 ASN A CA 1
ATOM 675 C C . ASN A 1 81 ? -22.313 -3.054 52.716 1.00 79.44 81 ASN A C 1
ATOM 677 O O . ASN A 1 81 ? -21.348 -3.547 53.301 1.00 79.44 81 ASN A O 1
ATOM 681 N N . ARG A 1 82 ? -22.253 -1.841 52.157 1.00 78.75 82 ARG A N 1
ATOM 682 C CA . ARG A 1 82 ? -21.150 -0.883 52.336 1.00 78.75 82 ARG A CA 1
ATOM 683 C C . ARG A 1 82 ? -21.692 0.428 52.888 1.00 78.75 82 ARG A C 1
ATOM 685 O O . ARG A 1 82 ? -22.790 0.836 52.531 1.00 78.75 82 ARG A O 1
ATOM 692 N N . LYS A 1 83 ? -20.877 1.116 53.695 1.00 75.94 83 LYS A N 1
ATOM 693 C CA . LYS A 1 83 ? -21.218 2.425 54.280 1.00 75.94 83 LYS A CA 1
ATOM 694 C C . LYS A 1 83 ? -21.533 3.484 53.216 1.00 75.94 83 LYS A C 1
ATOM 696 O O . LYS A 1 83 ? -22.462 4.256 53.390 1.00 75.94 83 LYS A O 1
ATOM 701 N N . ASN A 1 84 ? -20.782 3.481 52.113 1.00 78.88 84 ASN A N 1
ATOM 702 C CA . ASN A 1 84 ? -21.013 4.363 50.971 1.00 78.88 84 ASN A CA 1
ATOM 703 C C . ASN A 1 84 ? -21.412 3.509 49.770 1.00 78.88 84 ASN A C 1
ATOM 705 O O . ASN A 1 84 ? -20.550 2.928 49.101 1.00 78.88 84 ASN A O 1
ATOM 709 N N . LYS A 1 85 ? -22.718 3.413 49.531 1.00 86.94 85 LYS A N 1
ATOM 710 C CA . LYS A 1 85 ? -23.275 2.773 48.342 1.00 86.94 85 LYS A CA 1
ATOM 711 C C . LYS A 1 85 ? -23.074 3.710 47.152 1.00 86.94 85 LYS A C 1
ATOM 713 O O . LYS A 1 85 ? -23.221 4.922 47.273 1.00 86.94 85 LYS A O 1
ATOM 718 N N . LYS A 1 86 ? -22.614 3.152 46.036 1.00 89.44 86 LYS A N 1
ATOM 719 C CA . LYS A 1 86 ? -22.228 3.894 44.833 1.00 89.44 86 LYS A CA 1
ATOM 720 C C . LYS A 1 86 ? -22.887 3.270 43.610 1.00 89.44 86 LYS A C 1
ATOM 722 O O . LYS A 1 86 ? -23.327 2.123 43.652 1.00 89.44 86 LYS A O 1
ATOM 727 N N . GLU A 1 87 ? -22.880 4.027 42.528 1.00 94.56 87 GLU A N 1
ATOM 728 C CA . GLU A 1 87 ? -23.312 3.652 41.187 1.00 94.56 87 GLU A CA 1
ATOM 729 C C . GLU A 1 87 ? -24.756 3.143 41.226 1.00 94.56 87 GLU A C 1
ATOM 731 O O . GLU A 1 87 ? -25.584 3.741 41.915 1.00 94.56 87 GLU A O 1
ATOM 736 N N . LEU A 1 88 ? -25.054 2.026 40.558 1.00 95.88 88 LEU A N 1
ATOM 737 C CA . LEU A 1 88 ? -26.397 1.443 40.519 1.00 95.88 88 LEU A CA 1
ATOM 738 C C . LEU A 1 88 ? -26.999 1.199 41.908 1.00 95.88 88 LEU A C 1
ATOM 740 O O . LEU A 1 88 ? -28.196 1.383 42.098 1.00 95.88 88 LEU A O 1
ATOM 744 N N . LEU A 1 89 ? -26.191 0.786 42.893 1.00 94.00 89 LEU A N 1
ATOM 745 C CA . LEU A 1 89 ? -26.705 0.528 44.238 1.00 94.00 89 LEU A CA 1
ATOM 746 C C . LEU A 1 89 ? -27.088 1.827 44.954 1.00 94.00 89 LEU A C 1
ATOM 748 O O . LEU A 1 89 ? -28.114 1.858 45.621 1.00 94.00 89 LEU A O 1
ATOM 752 N N . GLY A 1 90 ? -26.286 2.884 44.807 1.00 93.00 90 GLY A N 1
ATOM 753 C CA . GLY A 1 90 ? -26.605 4.193 45.384 1.00 93.00 90 GLY A CA 1
ATOM 754 C C . GLY A 1 90 ? -27.798 4.858 44.693 1.00 93.00 90 GLY A C 1
ATOM 755 O O . GLY A 1 90 ? -28.673 5.395 45.362 1.00 93.00 90 GLY A O 1
ATOM 756 N N . GLU A 1 91 ? -27.875 4.772 43.362 1.00 94.69 91 GLU A N 1
ATOM 757 C CA . GLU A 1 91 ? -29.023 5.278 42.599 1.00 94.69 91 GLU A CA 1
ATOM 758 C C . GLU A 1 91 ? -30.311 4.539 42.971 1.00 94.69 91 GLU A C 1
ATOM 760 O O . GLU A 1 91 ? -31.333 5.179 43.197 1.00 94.69 91 GLU A O 1
ATOM 765 N N . PHE A 1 92 ? -30.258 3.212 43.124 1.00 95.38 92 PHE A N 1
ATOM 766 C CA . PHE A 1 92 ? -31.414 2.427 43.551 1.00 95.38 92 PHE A CA 1
ATOM 767 C C . PHE A 1 92 ? -31.980 2.896 44.889 1.00 95.38 92 PHE A C 1
ATOM 769 O O . PHE A 1 92 ? -33.192 2.995 45.026 1.00 95.38 92 PHE A O 1
ATOM 776 N N . GLU A 1 93 ? -31.130 3.194 45.872 1.00 93.19 93 GLU A N 1
ATOM 777 C CA . GLU A 1 93 ? -31.603 3.680 47.171 1.00 93.19 93 GLU A CA 1
ATOM 778 C C . GLU A 1 93 ? -32.272 5.040 47.074 1.00 93.19 93 GLU A C 1
ATOM 780 O O . GLU A 1 93 ? -33.331 5.235 47.657 1.00 93.19 93 GLU A O 1
ATOM 785 N N . LEU A 1 94 ? -31.699 5.954 46.291 1.00 93.50 94 LEU A N 1
ATOM 786 C CA . LEU A 1 94 ? -32.301 7.264 46.053 1.00 93.50 94 LEU A CA 1
ATOM 787 C C . LEU A 1 94 ? -33.662 7.137 45.356 1.00 93.50 94 LEU A C 1
ATOM 789 O O . LEU A 1 94 ? -34.617 7.816 45.733 1.00 93.50 94 LEU A O 1
ATOM 793 N N . LEU A 1 95 ? -33.762 6.247 44.366 1.00 95.69 95 LEU A N 1
ATOM 794 C CA . LEU A 1 95 ? -35.013 5.953 43.670 1.00 95.69 95 LEU A CA 1
ATOM 795 C C . LEU A 1 95 ? -36.038 5.307 44.604 1.00 95.69 95 LEU A C 1
ATOM 797 O O . LEU A 1 95 ? -37.212 5.670 44.557 1.00 95.69 95 LEU A O 1
ATOM 801 N N . ASN A 1 96 ? -35.604 4.384 45.462 1.00 94.81 96 ASN A N 1
ATOM 802 C CA . ASN A 1 96 ? -36.468 3.708 46.419 1.00 94.81 96 ASN A CA 1
ATOM 803 C C . ASN A 1 96 ? -36.995 4.682 47.477 1.00 94.81 96 ASN A C 1
ATOM 805 O O . ASN A 1 96 ? -38.196 4.742 47.710 1.00 94.81 96 ASN A O 1
ATOM 809 N N . ASP A 1 97 ? -36.131 5.529 48.033 1.00 94.56 97 ASP A N 1
ATOM 810 C CA . ASP A 1 97 ? -36.531 6.585 48.963 1.00 94.56 97 ASP A CA 1
ATOM 811 C C . ASP A 1 97 ? -37.521 7.565 48.321 1.00 94.56 97 ASP A C 1
ATOM 813 O O . ASP A 1 97 ? -38.471 8.005 48.970 1.00 94.56 97 ASP A O 1
ATOM 817 N N . TYR A 1 98 ? -37.317 7.926 47.049 1.00 95.00 98 TYR A N 1
ATOM 818 C CA . TYR A 1 98 ? -38.259 8.772 46.318 1.00 95.00 98 TYR A CA 1
ATOM 819 C C . TYR A 1 98 ? -39.603 8.063 46.113 1.00 95.00 98 TYR A C 1
ATOM 821 O O . TYR A 1 98 ? -40.648 8.688 46.309 1.00 95.00 98 TYR A O 1
ATOM 829 N N . TYR A 1 99 ? -39.585 6.785 45.726 1.00 95.44 99 TYR A N 1
ATOM 830 C CA . TYR A 1 99 ? -40.784 5.979 45.500 1.00 95.44 99 TYR A CA 1
ATOM 831 C C . TYR A 1 99 ? -41.610 5.825 46.783 1.00 95.44 99 TYR A C 1
ATOM 833 O O . TYR A 1 99 ? -42.813 6.073 46.762 1.00 95.44 99 TYR A O 1
ATOM 841 N N . GLU A 1 100 ? -40.966 5.517 47.911 1.00 95.00 100 GLU A N 1
ATOM 842 C CA . GLU A 1 100 ? -41.621 5.389 49.219 1.00 95.00 100 GLU A CA 1
ATOM 843 C C . GLU A 1 100 ? -42.208 6.722 49.712 1.00 95.00 100 GLU A C 1
ATOM 845 O O . GLU A 1 100 ? -43.297 6.753 50.283 1.00 95.00 100 GLU A O 1
ATOM 850 N N . LYS A 1 101 ? -41.525 7.851 49.466 1.00 95.38 101 LYS A N 1
ATOM 851 C CA . LYS A 1 101 ? -41.989 9.179 49.912 1.00 95.38 101 LYS A CA 1
ATOM 852 C C . LYS A 1 101 ? -43.114 9.763 49.059 1.00 95.38 101 LYS A C 1
ATOM 854 O O . LYS A 1 101 ? -43.983 10.440 49.598 1.00 95.38 101 LYS A O 1
ATOM 859 N N . ASN A 1 102 ? -43.071 9.564 47.742 1.00 94.00 102 ASN A N 1
ATOM 860 C CA . ASN A 1 102 ? -43.957 10.252 46.792 1.00 94.00 102 ASN A CA 1
ATOM 861 C C . ASN A 1 102 ? -45.010 9.328 46.163 1.00 94.00 102 ASN A C 1
ATOM 863 O O . ASN A 1 102 ? -45.977 9.802 45.566 1.00 94.00 102 ASN A O 1
ATOM 867 N N . GLY A 1 103 ? -44.841 8.012 46.287 1.00 92.38 103 GLY A N 1
ATOM 868 C CA . GLY A 1 103 ? -45.736 7.016 45.718 1.00 92.38 103 GLY A CA 1
ATOM 869 C C . GLY A 1 103 ? -45.577 6.809 44.207 1.00 92.38 103 GLY A C 1
ATOM 870 O O . GLY A 1 103 ? -44.879 7.529 43.487 1.00 92.38 103 GLY A O 1
ATOM 871 N N . LYS A 1 104 ? -46.274 5.781 43.712 1.00 92.94 104 LYS A N 1
ATOM 872 C CA . LYS A 1 104 ? -46.135 5.248 42.348 1.00 92.94 104 LYS A CA 1
ATOM 873 C C . LYS A 1 104 ? -46.499 6.236 41.235 1.00 92.94 104 LYS A C 1
ATOM 875 O O . LYS A 1 104 ? -45.837 6.252 40.203 1.00 92.94 104 LYS A O 1
ATOM 880 N N . GLU A 1 105 ? -47.554 7.033 41.406 1.00 92.25 105 GLU A N 1
ATOM 881 C CA . GLU A 1 105 ? -48.049 7.918 40.338 1.00 92.25 105 GLU A CA 1
ATOM 882 C C . GLU A 1 105 ? -47.053 9.040 40.009 1.00 92.25 105 GLU A C 1
ATOM 884 O O . GLU A 1 105 ? -46.785 9.310 38.838 1.00 92.25 105 GLU A O 1
ATOM 889 N N . LEU A 1 106 ? -46.467 9.665 41.036 1.00 91.75 106 LEU A N 1
ATOM 890 C CA . LEU A 1 106 ? -45.435 10.687 40.854 1.00 91.75 106 LEU A CA 1
ATOM 891 C C . LEU A 1 106 ? -44.141 10.080 40.311 1.00 91.75 106 LEU A C 1
ATOM 893 O O . LEU A 1 106 ? -43.532 10.660 39.415 1.00 91.75 106 LEU A O 1
ATOM 897 N N . PHE A 1 107 ? -43.762 8.888 40.786 1.00 95.12 107 PHE A N 1
ATOM 898 C CA . PHE A 1 107 ? -42.596 8.176 40.266 1.00 95.12 107 PHE A CA 1
ATOM 899 C C . PHE A 1 107 ? -42.711 7.908 38.758 1.00 95.12 107 PHE A C 1
ATOM 901 O O . PHE A 1 107 ? -41.792 8.233 38.010 1.00 95.12 107 PHE A O 1
ATOM 908 N N . LEU A 1 108 ? -43.857 7.392 38.298 1.00 93.12 108 LEU A N 1
ATOM 909 C CA . LEU A 1 108 ? -44.115 7.143 36.876 1.00 93.12 108 LEU A CA 1
ATOM 910 C C . LEU A 1 108 ? -43.920 8.407 36.026 1.00 93.12 108 LEU A C 1
ATOM 912 O O . LEU A 1 108 ? -43.252 8.352 34.997 1.00 93.12 108 LEU A O 1
ATOM 916 N N . LYS A 1 109 ? -44.458 9.552 36.471 1.00 92.25 109 LYS A N 1
ATOM 917 C CA . LYS A 1 109 ? -44.323 10.833 35.754 1.00 92.25 109 LYS A CA 1
ATOM 918 C C . LYS A 1 109 ? -42.874 11.321 35.710 1.00 92.25 109 LYS A C 1
ATOM 920 O O . LYS A 1 109 ? -42.444 11.840 34.686 1.00 92.25 109 LYS A O 1
ATOM 925 N N . GLN A 1 110 ? -42.134 11.161 36.807 1.00 93.19 110 GLN A N 1
ATOM 926 C CA . GLN A 1 110 ? -40.775 11.685 36.942 1.00 93.19 110 GLN A CA 1
ATOM 927 C C . GLN A 1 110 ? -39.722 10.835 36.216 1.00 93.19 110 GLN A C 1
ATOM 929 O O . GLN A 1 110 ? -38.720 11.371 35.746 1.00 93.19 110 GLN A O 1
ATOM 934 N N . PHE A 1 111 ? -39.932 9.521 36.126 1.00 92.25 111 PHE A N 1
ATOM 935 C CA . PHE A 1 111 ? -38.958 8.567 35.594 1.00 92.25 111 PHE A CA 1
ATOM 936 C C . PHE A 1 111 ? -39.501 7.848 34.358 1.00 92.25 111 PHE A C 1
ATOM 938 O O . PHE A 1 111 ? -39.527 6.625 34.317 1.00 92.25 111 PHE A O 1
ATOM 945 N N . ASN A 1 112 ? -39.950 8.598 33.347 1.00 89.19 112 ASN A N 1
ATOM 946 C CA . ASN A 1 112 ? -40.292 8.087 32.009 1.00 89.19 112 ASN A CA 1
ATOM 947 C C . ASN A 1 112 ? -41.217 6.850 31.994 1.00 89.19 112 ASN A C 1
ATOM 949 O O . ASN A 1 112 ? -41.013 5.921 31.218 1.00 89.19 112 ASN A O 1
ATOM 953 N N . ASN A 1 113 ? -42.248 6.833 32.843 1.00 89.06 113 ASN A N 1
ATOM 954 C CA . ASN A 1 113 ? -43.209 5.733 32.999 1.00 89.06 113 ASN A CA 1
ATOM 955 C C . ASN A 1 113 ? -42.621 4.394 33.487 1.00 89.06 113 ASN A C 1
ATOM 957 O O . ASN A 1 113 ? -43.255 3.347 33.334 1.00 89.06 113 ASN A O 1
ATOM 961 N N . HIS A 1 114 ? -41.460 4.404 34.141 1.00 92.62 114 HIS A N 1
ATOM 962 C CA . HIS A 1 114 ? -40.939 3.226 34.828 1.00 92.62 114 HIS A CA 1
ATOM 963 C C . HIS A 1 114 ? -41.802 2.862 36.055 1.00 92.62 114 HIS A C 1
ATOM 965 O O . HIS A 1 114 ? -42.027 3.712 36.918 1.00 92.62 114 HIS A O 1
ATOM 971 N N . PRO A 1 115 ? -42.302 1.614 36.177 1.00 90.31 115 PRO A N 1
ATOM 972 C CA . PRO A 1 115 ? -43.263 1.241 37.219 1.00 90.31 115 PRO A CA 1
ATOM 973 C C . PRO A 1 115 ? -42.701 1.214 38.643 1.00 90.31 115 PRO A C 1
ATOM 975 O O . PRO A 1 115 ? -43.489 1.259 39.590 1.00 90.31 115 PRO A O 1
ATOM 978 N N . ASN A 1 116 ? -41.384 1.077 38.798 1.00 93.75 116 ASN A N 1
ATOM 979 C CA . ASN A 1 116 ? -40.697 0.955 40.084 1.00 93.75 116 ASN A CA 1
ATOM 980 C C . ASN A 1 116 ? -39.185 1.245 39.943 1.00 93.75 116 ASN A C 1
ATOM 982 O O . ASN A 1 116 ? -38.665 1.245 38.818 1.00 93.75 116 ASN A O 1
ATOM 986 N N . PRO A 1 117 ? -38.464 1.461 41.058 1.00 95.62 117 PRO A N 1
ATOM 987 C CA . PRO A 1 117 ? -37.013 1.646 41.064 1.00 95.62 117 PRO A CA 1
ATOM 988 C C . PRO A 1 117 ? -36.229 0.540 40.346 1.00 95.62 117 PRO A C 1
ATOM 990 O O . PRO A 1 117 ? -35.268 0.834 39.638 1.00 95.62 117 PRO A O 1
ATOM 993 N N . GLU A 1 118 ? -36.635 -0.726 40.477 1.00 95.56 118 GLU A N 1
ATOM 994 C CA . GLU A 1 118 ? -35.977 -1.861 39.821 1.00 95.56 118 GLU A CA 1
ATOM 995 C C . GLU A 1 118 ? -35.971 -1.718 38.299 1.00 95.56 118 GLU A C 1
ATOM 997 O O . GLU A 1 118 ? -34.941 -1.934 37.667 1.00 95.56 118 GLU A O 1
ATOM 1002 N N . SER A 1 119 ? -37.092 -1.303 37.708 1.00 95.50 119 SER A N 1
ATOM 1003 C CA . SER A 1 119 ? -37.208 -1.146 36.258 1.00 95.50 119 SER A CA 1
ATOM 1004 C C . SER A 1 119 ? -36.302 -0.045 35.700 1.00 95.50 119 SER A C 1
ATOM 1006 O O . SER A 1 119 ? -35.785 -0.196 34.595 1.00 95.50 119 SER A O 1
ATOM 1008 N N . VAL A 1 120 ? -36.060 1.026 36.467 1.00 95.56 120 VAL A N 1
ATOM 1009 C CA . VAL A 1 120 ? -35.085 2.066 36.102 1.00 95.56 120 VAL A CA 1
ATOM 1010 C C . VAL A 1 120 ? -33.673 1.487 36.155 1.00 95.56 120 VAL A C 1
ATOM 1012 O O . VAL A 1 120 ? -32.881 1.681 35.236 1.00 95.56 120 VAL A O 1
ATOM 1015 N N . ILE A 1 121 ? -33.348 0.728 37.205 1.00 96.75 121 ILE A N 1
ATOM 1016 C CA . ILE A 1 121 ? -32.020 0.121 37.332 1.00 96.75 121 ILE A CA 1
ATOM 1017 C C . ILE A 1 121 ? -31.754 -0.903 36.230 1.00 96.75 121 ILE A C 1
ATOM 1019 O O . ILE A 1 121 ? -30.637 -0.943 35.721 1.00 96.75 121 ILE A O 1
ATOM 1023 N N . GLU A 1 122 ? -32.744 -1.690 35.811 1.00 95.56 122 GLU A N 1
ATOM 1024 C CA . GLU A 1 122 ? -32.576 -2.605 34.677 1.00 95.56 122 GLU A CA 1
ATOM 1025 C C . GLU A 1 122 ? -32.265 -1.856 33.372 1.00 95.56 122 GLU A C 1
ATOM 1027 O O . GLU A 1 122 ? -31.351 -2.257 32.650 1.00 95.56 122 GLU A O 1
ATOM 1032 N N . GLU A 1 123 ? -32.909 -0.715 33.105 1.00 94.81 123 GLU A N 1
ATOM 1033 C CA . GLU A 1 123 ? -32.526 0.152 31.980 1.00 94.81 123 GLU A CA 1
ATOM 1034 C C . GLU A 1 123 ? -31.074 0.646 32.128 1.00 94.81 123 GLU A C 1
ATOM 1036 O O . GLU A 1 123 ? -30.268 0.548 31.198 1.00 94.81 123 GLU A O 1
ATOM 1041 N N . ARG A 1 124 ? -30.689 1.117 33.321 1.00 95.62 124 ARG A N 1
ATOM 1042 C CA . ARG A 1 124 ? -29.319 1.585 33.600 1.00 95.62 124 ARG A CA 1
ATOM 1043 C C . ARG A 1 124 ? -28.279 0.475 33.441 1.00 95.62 124 ARG A C 1
ATOM 1045 O O . ARG A 1 124 ? -27.190 0.737 32.929 1.00 95.62 124 ARG A O 1
ATOM 1052 N N . LYS A 1 125 ? -28.600 -0.770 33.807 1.00 96.88 125 LYS A N 1
ATOM 1053 C CA . LYS A 1 125 ? -27.743 -1.937 33.548 1.00 96.88 125 LYS A CA 1
ATOM 1054 C C . LYS A 1 125 ? -27.522 -2.138 32.052 1.00 96.88 125 LYS A C 1
ATOM 1056 O O . LYS A 1 125 ? -26.374 -2.314 31.649 1.00 96.88 125 LYS A O 1
ATOM 1061 N N . GLN A 1 126 ? -28.578 -2.067 31.238 1.00 95.56 126 GLN A N 1
ATOM 1062 C CA . GLN A 1 126 ? -28.450 -2.186 29.782 1.00 95.56 126 GLN A CA 1
ATOM 1063 C C . GLN A 1 126 ? -27.568 -1.076 29.205 1.00 95.56 126 GLN A C 1
ATOM 1065 O O . GLN A 1 126 ? -26.656 -1.361 28.432 1.00 95.56 126 GLN A O 1
ATOM 1070 N N . LEU A 1 127 ? -27.739 0.170 29.654 1.00 94.38 127 LEU A N 1
ATOM 1071 C CA . LEU A 1 127 ? -26.880 1.282 29.235 1.00 94.38 127 LEU A CA 1
ATOM 1072 C C . LEU A 1 127 ? -25.403 1.053 29.594 1.00 94.38 127 LEU A C 1
ATOM 1074 O O . LEU A 1 127 ? -24.523 1.342 28.784 1.00 94.38 127 LEU A O 1
ATOM 1078 N N . LEU A 1 128 ? -25.110 0.504 30.779 1.00 96.44 128 LEU A N 1
ATOM 1079 C CA . LEU A 1 128 ? -23.738 0.164 31.174 1.00 96.44 128 LEU A CA 1
ATOM 1080 C C . LEU A 1 128 ? -23.143 -0.991 30.362 1.00 96.44 128 LEU A C 1
ATOM 1082 O O . LEU A 1 128 ? -21.931 -0.993 30.126 1.00 96.44 128 LEU A O 1
ATOM 1086 N N . LEU A 1 129 ? -23.959 -1.969 29.959 1.00 95.44 129 LEU A N 1
ATOM 1087 C CA . LEU A 1 129 ? -23.534 -3.070 29.092 1.00 95.44 129 LEU A CA 1
ATOM 1088 C C . LEU A 1 129 ? -23.203 -2.542 27.693 1.00 95.44 129 LEU A C 1
ATOM 1090 O O . LEU A 1 129 ? -22.068 -2.711 27.247 1.00 95.44 129 LEU A O 1
ATOM 1094 N N . VAL A 1 130 ? -24.118 -1.777 27.089 1.00 94.06 130 VAL A N 1
ATOM 1095 C CA . VAL A 1 130 ? -23.918 -1.107 25.792 1.00 94.06 130 VAL A CA 1
ATOM 1096 C C . VAL A 1 130 ? -22.680 -0.207 25.820 1.00 94.06 130 VAL A C 1
ATOM 1098 O O . VAL A 1 130 ? -21.841 -0.261 24.923 1.00 94.06 130 VAL A O 1
ATOM 1101 N N . TRP A 1 131 ? -22.499 0.589 26.877 1.00 95.00 131 TRP A N 1
ATOM 1102 C CA . TRP A 1 131 ? -21.299 1.415 27.043 1.00 95.00 131 TRP A CA 1
ATOM 1103 C C . TRP A 1 131 ? -20.012 0.579 27.125 1.00 95.00 131 TRP A C 1
ATOM 1105 O O . TRP A 1 131 ? -18.971 0.979 26.584 1.00 95.00 131 TRP A O 1
ATOM 1115 N N . SER A 1 132 ? -20.069 -0.569 27.808 1.00 93.25 132 SER A N 1
ATOM 1116 C CA . SER A 1 132 ? -18.904 -1.430 28.010 1.00 93.25 132 SER A CA 1
ATOM 1117 C C . SER A 1 132 ? -18.464 -2.164 26.745 1.00 93.25 132 SER A C 1
ATOM 1119 O O . SER A 1 132 ? -17.268 -2.402 26.583 1.00 93.25 132 SER A O 1
ATOM 1121 N N . GLU A 1 133 ? -19.415 -2.472 25.863 1.00 89.56 133 GLU A N 1
ATOM 1122 C CA . GLU A 1 133 ? -19.202 -3.177 24.595 1.00 89.56 133 GLU A CA 1
ATOM 1123 C C . GLU A 1 133 ? -18.930 -2.225 23.425 1.00 89.56 133 GLU A C 1
ATOM 1125 O O . GLU A 1 133 ? -18.304 -2.620 22.448 1.00 89.56 133 GLU A O 1
ATOM 1130 N N . SER A 1 134 ? -19.346 -0.959 23.526 1.00 84.12 134 SER A N 1
ATOM 1131 C CA . SER A 1 134 ? -19.101 0.038 22.484 1.00 84.12 134 SER A CA 1
ATOM 1132 C C . SER A 1 134 ? -17.614 0.368 22.342 1.00 84.12 134 SER A C 1
ATOM 1134 O O . SER A 1 134 ? -16.941 0.740 23.311 1.00 84.12 134 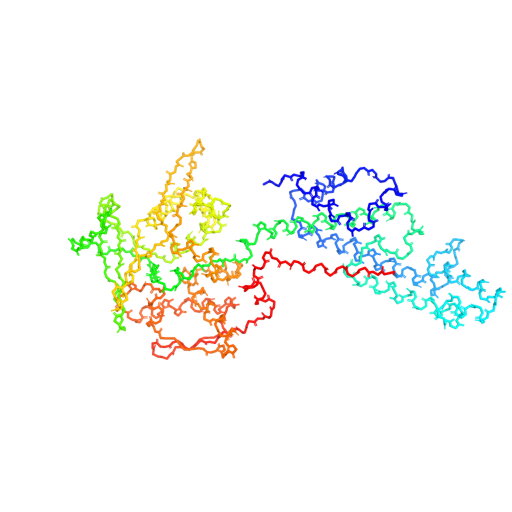SER A O 1
ATOM 1136 N N . ASP A 1 135 ? -17.114 0.329 21.110 1.00 76.38 135 ASP A N 1
ATOM 1137 C CA . ASP A 1 135 ? -15.751 0.751 20.798 1.00 76.38 135 ASP A CA 1
ATOM 1138 C C . ASP A 1 135 ? -15.567 2.269 20.734 1.00 76.38 135 ASP A C 1
ATOM 1140 O O . ASP A 1 135 ? -14.454 2.747 20.962 1.00 76.38 135 ASP A O 1
ATOM 1144 N N . GLU A 1 136 ? -16.653 3.005 20.507 1.00 77.06 136 GLU A N 1
ATOM 1145 C CA . GLU A 1 136 ? -16.677 4.461 20.335 1.00 77.06 136 GLU A CA 1
ATOM 1146 C C . GLU A 1 136 ? -16.735 5.215 21.668 1.00 77.06 136 GLU A C 1
ATOM 1148 O O . GLU A 1 136 ? -16.247 6.337 21.791 1.00 77.06 136 GLU A O 1
ATOM 1153 N N . LYS A 1 137 ? -17.336 4.614 22.704 1.00 83.25 137 LYS A N 1
ATOM 1154 C CA . LYS A 1 137 ? -17.464 5.272 24.011 1.00 83.25 137 LYS A CA 1
ATOM 1155 C C . LYS A 1 137 ? -16.114 5.326 24.735 1.00 83.25 137 LYS A C 1
ATOM 1157 O O . LYS A 1 137 ? -15.466 4.299 24.930 1.00 83.25 137 LYS A O 1
ATOM 1162 N N . SER A 1 138 ? -15.727 6.501 25.218 1.00 90.88 138 SER A N 1
ATOM 1163 C CA . SER A 1 138 ? -14.494 6.716 25.989 1.00 90.88 138 SER A CA 1
ATOM 1164 C C . SER A 1 138 ? -14.620 6.259 27.453 1.00 90.88 138 SER A C 1
ATOM 1166 O O . SER A 1 138 ? -15.735 6.077 27.956 1.00 90.88 138 SER A O 1
ATOM 1168 N N . LEU A 1 139 ? -13.513 6.099 28.187 1.00 93.62 139 LEU A N 1
ATOM 1169 C CA . LEU A 1 139 ? -13.573 5.788 29.625 1.00 93.62 139 LEU A CA 1
ATOM 1170 C C . LEU A 1 139 ? -14.155 6.950 30.436 1.00 93.62 139 LEU A C 1
ATOM 1172 O O . LEU A 1 139 ? -14.932 6.738 31.368 1.00 93.62 139 LEU A O 1
ATOM 1176 N N . SER A 1 140 ? -13.823 8.180 30.052 1.00 92.00 140 SER A N 1
ATOM 1177 C CA . SER A 1 140 ? -14.366 9.399 30.649 1.00 92.00 140 SER A CA 1
ATOM 1178 C C . SER A 1 140 ? -15.858 9.606 30.356 1.00 92.00 140 SER A C 1
ATOM 1180 O O . SER A 1 140 ? -16.478 10.469 30.972 1.00 92.00 140 SER A O 1
ATOM 1182 N N . SER A 1 141 ? -16.474 8.838 29.454 1.00 91.31 141 SER A N 1
ATOM 1183 C CA . SER A 1 141 ? -17.931 8.857 29.230 1.00 91.31 141 SER A CA 1
ATOM 1184 C C . SER A 1 141 ? -18.713 7.921 30.161 1.00 91.31 141 SER A C 1
ATOM 1186 O O . SER A 1 141 ? -19.921 7.765 30.005 1.00 91.31 141 SER A O 1
ATOM 1188 N N . TYR A 1 142 ? -18.043 7.281 31.125 1.00 95.12 142 TYR A N 1
ATOM 1189 C CA . TYR A 1 142 ? -18.698 6.378 32.066 1.00 95.12 142 TYR A CA 1
ATOM 1190 C C . TYR A 1 142 ? -19.824 7.086 32.853 1.00 95.12 142 TYR A C 1
ATOM 1192 O O . TYR A 1 142 ? -19.548 8.104 33.495 1.00 95.12 142 TYR A O 1
ATOM 1200 N N . PRO A 1 143 ? -21.059 6.541 32.893 1.00 93.31 143 PRO A N 1
ATOM 1201 C CA . PRO A 1 143 ? -22.206 7.226 33.504 1.00 93.31 143 PRO A CA 1
ATOM 1202 C C . PRO A 1 143 ? -22.004 7.654 34.966 1.00 93.31 143 PRO A C 1
ATOM 1204 O O . PRO A 1 143 ? -22.428 8.733 35.373 1.00 93.31 143 PRO A O 1
ATOM 1207 N N . TYR A 1 144 ? -21.280 6.855 35.757 1.00 94.62 144 TYR A N 1
ATOM 1208 C CA . TYR A 1 144 ? -21.002 7.154 37.168 1.00 94.62 144 TYR A CA 1
ATOM 1209 C C . TYR A 1 144 ? -19.575 7.658 37.409 1.00 94.62 144 TYR A C 1
ATOM 1211 O O . TYR A 1 144 ? -19.017 7.452 38.491 1.00 94.62 144 TYR A O 1
ATOM 1219 N N . LEU A 1 145 ? -18.947 8.307 36.419 1.00 92.94 145 LEU A N 1
ATOM 1220 C CA . LEU A 1 145 ? -17.567 8.793 36.551 1.00 92.94 145 LEU A CA 1
ATOM 1221 C C . LEU A 1 145 ? -17.402 9.734 37.753 1.00 92.94 145 LEU A C 1
ATOM 1223 O O . LEU A 1 145 ? -16.415 9.627 38.477 1.00 92.94 145 LEU A O 1
ATOM 1227 N N . HIS A 1 146 ? -18.403 10.576 38.023 1.00 90.19 146 HIS A N 1
ATOM 1228 C CA . HIS A 1 146 ? -18.429 11.504 39.159 1.00 90.19 146 HIS A CA 1
ATOM 1229 C C . HIS A 1 146 ? -18.316 10.813 40.535 1.00 90.19 146 HIS A C 1
ATOM 1231 O O . HIS A 1 146 ? -17.957 11.454 41.517 1.00 90.19 146 HIS A O 1
ATOM 1237 N N . GLN A 1 147 ? -18.578 9.503 40.621 1.00 92.75 147 GLN A N 1
ATOM 1238 C CA . GLN A 1 147 ? -18.492 8.722 41.863 1.00 92.75 147 GLN A CA 1
ATOM 1239 C C . GLN A 1 147 ? -17.178 7.932 42.007 1.00 92.75 147 GLN A C 1
ATOM 1241 O O . GLN A 1 147 ? -16.932 7.293 43.048 1.00 92.75 147 GLN A O 1
ATOM 1246 N N . LYS A 1 148 ? -16.328 7.951 40.970 1.00 93.25 148 LYS A N 1
ATOM 1247 C CA . LYS A 1 148 ? -14.989 7.346 40.977 1.00 93.25 148 LYS A CA 1
ATOM 1248 C C . LYS A 1 148 ? -14.012 8.199 41.783 1.00 93.25 148 LYS A C 1
ATOM 1250 O O . LYS A 1 148 ? -14.252 9.366 42.073 1.00 93.25 148 LYS A O 1
ATOM 1255 N N . THR A 1 149 ? -12.907 7.592 42.208 1.00 92.38 149 THR A N 1
ATOM 1256 C CA . THR A 1 149 ? -11.859 8.339 42.920 1.00 92.38 149 THR A CA 1
ATOM 1257 C C . THR A 1 149 ? -11.141 9.292 41.965 1.00 92.38 149 THR A C 1
ATOM 1259 O O . THR A 1 149 ? -11.063 9.005 40.772 1.00 92.38 149 THR A O 1
ATOM 1262 N N . LYS A 1 150 ? -10.550 10.382 42.482 1.00 91.31 150 LYS A N 1
ATOM 1263 C CA . LYS A 1 150 ? -9.785 11.348 41.670 1.00 91.31 150 LYS A CA 1
ATOM 1264 C C . LYS A 1 150 ? -8.795 10.639 40.736 1.00 91.31 150 LYS A C 1
ATOM 1266 O O . LYS A 1 150 ? -8.909 10.755 39.526 1.00 91.31 150 LYS A O 1
ATOM 1271 N N . LYS A 1 151 ? -7.959 9.756 41.294 1.00 92.62 151 LYS A N 1
ATOM 1272 C CA . LYS A 1 151 ? -6.992 8.944 40.537 1.00 92.62 151 LYS A CA 1
ATOM 1273 C C . LYS A 1 151 ? -7.626 8.111 39.414 1.00 92.62 151 LYS A C 1
ATOM 1275 O O . LYS A 1 151 ? -7.032 7.965 38.351 1.00 92.62 151 LYS A O 1
ATOM 1280 N N . GLN A 1 152 ? -8.811 7.534 39.632 1.00 94.06 152 GLN A N 1
ATOM 1281 C CA . GLN A 1 152 ? -9.515 6.763 38.599 1.00 94.06 152 GLN A CA 1
ATOM 1282 C C . GLN A 1 152 ? -10.018 7.653 37.462 1.00 94.06 152 GLN A C 1
ATOM 1284 O O . GLN A 1 152 ? -9.954 7.234 36.309 1.00 94.06 152 GLN A O 1
ATOM 1289 N N . VAL A 1 153 ? -10.495 8.857 37.786 1.00 93.50 153 VAL A N 1
ATOM 1290 C CA . VAL A 1 153 ? -10.927 9.849 36.795 1.00 93.50 153 VAL A CA 1
ATOM 1291 C C . VAL A 1 153 ? -9.735 10.342 35.978 1.00 93.50 153 VAL A C 1
ATOM 1293 O O . VAL A 1 153 ? -9.787 10.287 34.755 1.00 93.50 153 VAL A O 1
ATOM 1296 N N . GLU A 1 154 ? -8.640 10.723 36.639 1.00 92.88 154 GLU A N 1
ATOM 1297 C CA . GLU A 1 154 ? -7.400 11.150 35.979 1.00 92.88 154 GLU A CA 1
ATOM 1298 C C . GLU A 1 154 ? -6.888 10.050 35.037 1.00 92.88 154 GLU A C 1
ATOM 1300 O O . GLU A 1 154 ? -6.685 10.289 33.853 1.00 92.88 154 GLU A O 1
ATOM 1305 N N . THR A 1 155 ? -6.791 8.804 35.518 1.00 93.94 155 THR A N 1
ATOM 1306 C CA . THR A 1 155 ? -6.335 7.665 34.696 1.00 93.94 155 THR A CA 1
ATOM 1307 C C . THR A 1 155 ? -7.234 7.433 33.475 1.00 93.94 155 THR A C 1
ATOM 1309 O O . THR A 1 155 ? -6.732 7.100 32.401 1.00 93.94 155 THR A O 1
ATOM 1312 N N . ALA A 1 156 ? -8.554 7.594 33.619 1.00 94.44 156 ALA A N 1
ATOM 1313 C CA . ALA A 1 156 ? -9.493 7.457 32.507 1.00 94.44 156 ALA A CA 1
ATOM 1314 C C . ALA A 1 156 ? -9.269 8.541 31.444 1.00 94.44 156 ALA A C 1
ATOM 1316 O O . ALA A 1 156 ? -9.167 8.211 30.267 1.00 94.44 156 ALA A O 1
ATOM 1317 N N . ILE A 1 157 ? -9.115 9.801 31.866 1.00 93.38 157 ILE A N 1
ATOM 1318 C CA . ILE A 1 157 ? -8.834 10.935 30.974 1.00 93.38 157 ILE A CA 1
ATOM 1319 C C . ILE A 1 157 ? -7.494 10.735 30.254 1.00 93.38 157 ILE A C 1
ATOM 1321 O O . ILE A 1 157 ? -7.450 10.794 29.029 1.00 93.38 157 ILE A O 1
ATOM 1325 N N . PHE A 1 158 ? -6.421 10.402 30.979 1.00 93.88 158 PHE A N 1
ATOM 1326 C CA . PHE A 1 158 ? -5.109 10.122 30.379 1.00 93.88 158 PHE A CA 1
ATOM 1327 C C . PHE A 1 158 ? -5.161 8.966 29.374 1.00 93.88 158 PHE A C 1
ATOM 1329 O O . PHE A 1 158 ? -4.542 9.041 28.314 1.00 93.88 158 PHE A O 1
ATOM 1336 N N . THR A 1 159 ? -5.917 7.906 29.673 1.00 94.00 159 THR A N 1
ATOM 1337 C CA . THR A 1 159 ? -6.093 6.778 28.745 1.00 94.00 159 THR A CA 1
ATOM 1338 C C . THR A 1 159 ? -6.830 7.216 27.479 1.00 94.00 159 THR A C 1
ATOM 1340 O O . THR A 1 159 ? -6.422 6.837 26.384 1.00 94.00 159 THR A O 1
ATOM 1343 N N . ASP A 1 160 ? -7.879 8.030 27.606 1.00 93.69 160 ASP A N 1
ATOM 1344 C CA . ASP A 1 160 ? -8.625 8.547 26.456 1.00 93.69 160 ASP A CA 1
ATOM 1345 C C . ASP A 1 160 ? -7.741 9.448 25.575 1.00 93.69 160 ASP A C 1
ATOM 1347 O O . ASP A 1 160 ? -7.713 9.273 24.358 1.00 93.69 160 ASP A O 1
ATOM 1351 N N . ILE A 1 161 ? -6.942 10.339 26.174 1.00 94.12 161 ILE A N 1
ATOM 1352 C CA . ILE A 1 161 ? -5.974 11.173 25.440 1.00 94.12 161 ILE A CA 1
ATOM 1353 C C . ILE A 1 161 ? -4.913 10.297 24.762 1.00 94.12 161 ILE A C 1
ATOM 1355 O O . ILE A 1 161 ? -4.602 10.509 23.594 1.00 94.12 161 ILE A O 1
ATOM 1359 N N . THR A 1 162 ? -4.407 9.263 25.443 1.00 94.62 162 THR A N 1
ATOM 1360 C CA . THR A 1 162 ? -3.448 8.300 24.869 1.00 94.62 162 THR A CA 1
ATOM 1361 C C . THR A 1 162 ? -4.013 7.618 23.623 1.00 94.62 162 THR A C 1
ATOM 1363 O O . THR A 1 162 ? -3.310 7.481 22.621 1.00 94.62 162 THR A O 1
ATOM 1366 N N . MET A 1 163 ? -5.294 7.233 23.650 1.00 92.25 163 MET A N 1
ATOM 1367 C CA . MET A 1 163 ? -5.976 6.684 22.477 1.00 92.25 163 MET A CA 1
ATOM 1368 C C . MET A 1 163 ? -6.042 7.710 21.337 1.00 92.25 163 MET A C 1
ATOM 1370 O O . MET A 1 163 ? -5.742 7.357 20.201 1.00 92.25 163 MET A O 1
ATOM 1374 N N . ILE A 1 164 ? -6.385 8.973 21.619 1.00 92.56 164 ILE A N 1
ATOM 1375 C CA . ILE A 1 164 ? -6.463 10.037 20.600 1.00 92.56 164 ILE A CA 1
ATOM 1376 C C . ILE A 1 164 ? -5.086 10.329 19.987 1.00 92.56 164 ILE A C 1
ATOM 1378 O O . ILE A 1 164 ? -4.983 10.446 18.764 1.00 92.56 164 ILE A O 1
ATOM 1382 N N . VAL A 1 165 ? -4.026 10.396 20.801 1.00 92.88 165 VAL A N 1
ATOM 1383 C CA . VAL A 1 165 ? -2.642 10.568 20.328 1.00 92.88 165 VAL A CA 1
ATOM 1384 C C . VAL A 1 165 ? -2.261 9.424 19.393 1.00 92.88 165 VAL A C 1
ATOM 1386 O O . VAL A 1 165 ? -1.871 9.674 18.256 1.00 92.88 165 VAL A O 1
ATOM 1389 N N . GLY A 1 166 ? -2.446 8.172 19.823 1.00 86.69 166 GLY A N 1
ATOM 1390 C CA . GLY A 1 166 ? -2.109 7.012 19.000 1.00 86.69 166 GLY A CA 1
ATOM 1391 C C . GLY A 1 166 ? -2.931 6.930 17.711 1.00 86.69 166 GLY A C 1
ATOM 1392 O O . GLY A 1 166 ? -2.382 6.610 16.662 1.00 86.69 166 GLY A O 1
ATOM 1393 N N . MET A 1 167 ? -4.233 7.241 17.752 1.00 85.00 167 MET A N 1
ATOM 1394 C CA . MET A 1 167 ? -5.077 7.253 16.548 1.00 85.00 167 MET A CA 1
ATOM 1395 C C . MET A 1 167 ? -4.638 8.346 15.575 1.00 85.00 167 MET A C 1
ATOM 1397 O O . MET A 1 167 ? -4.594 8.112 14.374 1.00 85.00 167 MET A O 1
ATOM 1401 N N . THR A 1 168 ? -4.248 9.513 16.089 1.00 85.75 168 THR A N 1
ATOM 1402 C CA . THR A 1 168 ? -3.707 10.603 15.269 1.00 85.75 168 THR A CA 1
ATOM 1403 C C . THR A 1 168 ? -2.379 10.210 14.644 1.00 85.75 168 THR A C 1
ATOM 1405 O O . THR A 1 168 ? -2.208 10.408 13.452 1.00 85.75 168 THR A O 1
ATOM 1408 N N . LEU A 1 169 ? -1.481 9.567 15.394 1.00 82.62 169 LEU A N 1
ATOM 1409 C CA . LEU A 1 169 ? -0.248 9.015 14.834 1.00 82.62 169 LEU A CA 1
ATOM 1410 C C . LEU A 1 169 ? -0.532 7.991 13.735 1.00 82.62 169 LEU A C 1
ATOM 1412 O O . LEU A 1 169 ? 0.086 8.080 12.687 1.00 82.62 169 LEU A O 1
ATOM 1416 N N . LEU A 1 170 ? -1.495 7.082 13.923 1.00 76.56 170 LEU A N 1
ATOM 1417 C CA . LEU A 1 170 ? -1.882 6.120 12.886 1.00 76.56 170 LEU A CA 1
ATOM 1418 C C . LEU A 1 170 ? -2.525 6.773 11.664 1.00 76.56 170 LEU A C 1
ATOM 1420 O O . LEU A 1 170 ? -2.357 6.266 10.563 1.00 76.56 170 LEU A O 1
ATOM 1424 N N . GLU A 1 171 ? -3.289 7.847 11.829 1.00 71.00 171 GLU A N 1
ATOM 1425 C CA . GLU A 1 171 ? -3.842 8.612 10.710 1.00 71.00 171 GLU A CA 1
ATOM 1426 C C . GLU A 1 171 ? -2.753 9.368 9.958 1.00 71.00 171 GLU A C 1
ATOM 1428 O O . GLU A 1 171 ? -2.775 9.388 8.739 1.00 71.00 171 GLU A O 1
ATOM 1433 N N . GLU A 1 172 ? -1.780 9.948 10.653 1.00 66.31 172 GLU A N 1
ATOM 1434 C CA . GLU A 1 172 ? -0.643 10.630 10.033 1.00 66.31 172 GLU A CA 1
ATOM 1435 C C . GLU A 1 172 ? 0.305 9.650 9.360 1.00 66.31 172 GLU A C 1
ATOM 1437 O O . GLU A 1 172 ? 0.743 9.888 8.240 1.00 66.31 172 GLU A O 1
ATOM 1442 N N . GLU A 1 173 ? 0.548 8.513 10.001 1.00 59.41 173 GLU A N 1
ATOM 1443 C CA . GLU A 1 173 ? 1.151 7.347 9.387 1.00 59.41 173 GLU A CA 1
ATOM 1444 C C . GLU A 1 173 ? 0.348 6.976 8.146 1.00 59.41 173 GLU A C 1
ATOM 1446 O O . GLU A 1 173 ? 0.919 6.984 7.077 1.00 59.41 173 GLU A O 1
ATOM 1451 N N . ARG A 1 174 ? -0.967 6.746 8.217 1.00 48.00 174 ARG A N 1
ATOM 1452 C CA . ARG A 1 174 ? -1.819 6.405 7.058 1.00 48.00 174 ARG A CA 1
ATOM 1453 C C . ARG A 1 174 ? -1.879 7.479 5.982 1.00 48.00 174 ARG A C 1
ATOM 1455 O O . ARG A 1 174 ? -2.005 7.123 4.824 1.00 48.00 174 ARG A O 1
ATOM 1462 N N . ASN A 1 175 ? -1.773 8.755 6.321 1.00 44.28 175 ASN A N 1
ATOM 1463 C CA . ASN A 1 175 ? -1.764 9.857 5.365 1.00 44.28 175 ASN A CA 1
ATOM 1464 C C . ASN A 1 175 ? -0.381 9.976 4.710 1.00 44.28 175 ASN A C 1
ATOM 1466 O O . ASN A 1 175 ? -0.301 10.141 3.496 1.00 44.28 175 ASN A O 1
ATOM 1470 N N . SER A 1 176 ? 0.694 9.743 5.469 1.00 43.41 176 SER A N 1
ATOM 1471 C CA . SER A 1 176 ? 2.060 9.524 4.972 1.00 43.41 176 SER A CA 1
ATOM 1472 C C . SER A 1 176 ? 2.236 8.163 4.269 1.00 43.41 176 SER A C 1
ATOM 1474 O O . SER A 1 176 ? 3.188 7.986 3.513 1.00 43.41 176 SER A O 1
ATOM 1476 N N . TYR A 1 177 ? 1.342 7.201 4.521 1.00 37.69 177 TYR A N 1
ATOM 1477 C CA . TYR A 1 177 ? 1.296 5.829 4.004 1.00 37.69 177 TYR A CA 1
ATOM 1478 C C . TYR A 1 177 ? 0.133 5.626 3.023 1.00 37.69 177 TYR A C 1
ATOM 1480 O O . TYR A 1 177 ? -0.109 4.498 2.591 1.00 37.69 177 TYR A O 1
ATOM 1488 N N . SER A 1 178 ? -0.561 6.683 2.602 1.00 41.56 178 SER A N 1
ATOM 1489 C CA . SER A 1 178 ? -1.512 6.606 1.487 1.00 41.56 178 SER A CA 1
ATOM 1490 C C . SER A 1 178 ? -0.762 6.260 0.189 1.00 41.56 178 SER A C 1
ATOM 1492 O O . SER A 1 178 ? -1.333 5.692 -0.730 1.00 41.56 178 SER A O 1
ATOM 1494 N N . THR A 1 179 ? 0.566 6.434 0.200 1.00 46.03 179 THR A N 1
ATOM 1495 C CA . THR A 1 179 ? 1.560 5.921 -0.755 1.00 46.03 179 THR A CA 1
ATOM 1496 C C . THR A 1 179 ? 2.157 4.536 -0.413 1.00 46.03 179 THR A C 1
ATOM 1498 O O . THR A 1 179 ? 3.012 4.047 -1.147 1.00 46.03 179 THR A O 1
ATOM 1501 N N . ASN A 1 180 ? 1.775 3.887 0.697 1.00 51.81 180 ASN A N 1
ATOM 1502 C CA . ASN A 1 180 ? 2.403 2.651 1.204 1.00 51.81 180 ASN A CA 1
ATOM 1503 C C . ASN A 1 180 ? 1.450 1.488 1.528 1.00 51.81 180 ASN A C 1
ATOM 1505 O O . ASN A 1 180 ? 1.934 0.371 1.688 1.00 51.81 180 ASN A O 1
ATOM 1509 N N . ILE A 1 181 ? 0.133 1.682 1.633 1.00 62.41 181 ILE A N 1
ATOM 1510 C CA . ILE A 1 181 ? -0.803 0.540 1.728 1.00 62.41 181 ILE A CA 1
ATOM 1511 C C . ILE A 1 181 ? -1.027 -0.076 0.346 1.00 62.41 181 ILE A C 1
ATOM 1513 O O . ILE A 1 181 ? -1.176 -1.292 0.221 1.00 62.41 181 ILE A O 1
ATOM 1517 N N . VAL A 1 182 ? -0.995 0.754 -0.693 1.00 75.62 182 VAL A N 1
ATOM 1518 C CA . VAL A 1 182 ? -1.136 0.362 -2.091 1.00 75.62 182 VAL A CA 1
ATOM 1519 C C . VAL A 1 182 ? 0.100 0.779 -2.878 1.00 75.62 182 VAL A C 1
ATOM 1521 O O . VAL A 1 182 ? 0.771 1.754 -2.552 1.00 75.62 182 VAL A O 1
ATOM 1524 N N . VAL A 1 183 ? 0.414 0.007 -3.908 1.00 86.81 183 VAL A N 1
ATOM 1525 C CA . VAL A 1 183 ? 1.357 0.371 -4.959 1.00 86.81 183 VAL A CA 1
ATOM 1526 C C . VAL A 1 183 ? 0.532 0.762 -6.173 1.00 86.81 183 VAL A C 1
ATOM 1528 O O . VAL A 1 183 ? -0.469 0.114 -6.485 1.00 86.81 183 VAL A O 1
ATOM 1531 N N . GLU A 1 184 ? 0.956 1.822 -6.850 1.00 89.50 184 GLU A N 1
ATOM 1532 C CA . GLU A 1 184 ? 0.221 2.398 -7.968 1.00 89.50 184 GLU A CA 1
ATOM 1533 C C . GLU A 1 184 ? 1.036 2.322 -9.256 1.00 89.50 184 GLU A C 1
ATOM 1535 O O . GLU A 1 184 ? 2.134 2.883 -9.334 1.00 89.50 184 GLU A O 1
ATOM 1540 N N . SER A 1 185 ? 0.467 1.713 -10.294 1.00 94.31 185 SER A N 1
ATOM 1541 C CA . SER A 1 185 ? 1.032 1.739 -11.644 1.00 94.31 185 SER A CA 1
ATOM 1542 C C . SER A 1 185 ? 0.178 2.609 -12.567 1.00 94.31 185 SER A C 1
ATOM 1544 O O . SER A 1 185 ? -1.033 2.400 -12.618 1.00 94.31 185 SER A O 1
ATOM 1546 N N . PRO A 1 186 ? 0.755 3.535 -13.350 1.00 93.81 186 PRO A N 1
ATOM 1547 C CA . PRO A 1 186 ? -0.003 4.300 -14.332 1.00 93.81 186 PRO A CA 1
ATOM 1548 C C . PRO A 1 186 ? -0.410 3.407 -15.506 1.00 93.81 186 PRO A C 1
ATOM 1550 O O . PRO A 1 186 ? 0.304 2.457 -15.846 1.00 93.81 186 PRO A O 1
ATOM 1553 N N . PHE A 1 187 ? -1.532 3.730 -16.153 1.00 92.00 187 PHE A N 1
ATOM 1554 C CA . PHE A 1 187 ? -2.038 2.984 -17.311 1.00 92.00 187 PHE A CA 1
ATOM 1555 C C . PHE A 1 187 ? -1.005 2.887 -18.438 1.00 92.00 187 PHE A C 1
ATOM 1557 O O . PHE A 1 187 ? -0.783 1.807 -18.979 1.00 92.00 187 PHE A O 1
ATOM 1564 N N . SER A 1 188 ? -0.262 3.961 -18.708 1.00 91.44 188 SER A N 1
ATOM 1565 C CA . SER A 1 188 ? 0.786 3.955 -19.733 1.00 91.44 188 SER A CA 1
ATOM 1566 C C . SER A 1 188 ? 1.910 2.947 -19.454 1.00 91.44 188 SER A C 1
ATOM 1568 O O . SER A 1 188 ? 2.563 2.489 -20.385 1.00 91.44 188 SER A O 1
ATOM 1570 N N . ALA A 1 189 ? 2.164 2.570 -18.197 1.00 93.25 189 ALA A N 1
ATOM 1571 C CA . ALA A 1 189 ? 3.192 1.574 -17.885 1.00 93.25 189 ALA A CA 1
ATOM 1572 C C . ALA A 1 189 ? 2.721 0.125 -18.091 1.00 93.25 189 ALA A C 1
ATOM 1574 O O . ALA A 1 189 ? 3.570 -0.757 -18.170 1.00 93.25 189 ALA A O 1
ATOM 1575 N N . ILE A 1 190 ? 1.404 -0.107 -18.176 1.00 92.81 190 ILE A N 1
ATOM 1576 C CA . ILE A 1 190 ? 0.781 -1.438 -18.310 1.00 92.81 190 ILE A CA 1
ATOM 1577 C C . ILE A 1 190 ? 0.115 -1.664 -19.672 1.00 92.81 190 ILE A C 1
ATOM 1579 O O . ILE A 1 190 ? -0.122 -2.805 -20.054 1.00 92.81 190 ILE A O 1
ATOM 1583 N N . GLU A 1 191 ? -0.232 -0.603 -20.399 1.00 89.31 191 GLU A N 1
ATOM 1584 C CA . GLU A 1 191 ? -0.881 -0.678 -21.718 1.00 89.31 191 GLU A CA 1
ATOM 1585 C C . GLU A 1 191 ? 0.113 -0.664 -22.877 1.00 89.31 191 GLU A C 1
ATOM 1587 O O . GLU A 1 191 ? -0.243 -1.055 -23.985 1.00 89.31 191 GLU A O 1
ATOM 1592 N N . TYR A 1 192 ? 1.348 -0.225 -22.626 1.00 90.75 192 TYR A N 1
ATOM 1593 C CA . TYR A 1 192 ? 2.415 -0.206 -23.617 1.00 90.75 192 TYR A CA 1
ATOM 1594 C C . TYR A 1 192 ? 3.493 -1.228 -23.256 1.00 90.75 192 TYR A C 1
ATOM 1596 O O . TYR A 1 192 ? 3.855 -1.345 -22.079 1.00 90.75 192 TYR A O 1
ATOM 1604 N N . PRO A 1 193 ? 4.112 -1.895 -24.246 1.00 91.75 193 PRO A N 1
ATOM 1605 C CA . PRO A 1 193 ? 5.118 -2.918 -24.003 1.00 91.75 193 PRO A CA 1
ATOM 1606 C C . PRO A 1 193 ? 6.486 -2.265 -23.748 1.00 91.75 193 PRO A C 1
ATOM 1608 O O . PRO A 1 193 ? 7.455 -2.508 -24.464 1.00 91.75 193 PRO A O 1
ATOM 1611 N N . ILE A 1 194 ? 6.572 -1.405 -22.728 1.00 93.25 194 ILE A N 1
ATOM 1612 C CA . ILE A 1 194 ? 7.770 -0.639 -22.339 1.00 93.25 194 ILE A CA 1
ATOM 1613 C C . ILE A 1 194 ? 8.810 -1.558 -21.697 1.00 93.25 194 ILE A C 1
ATOM 1615 O O . ILE A 1 194 ? 10.006 -1.477 -21.998 1.00 93.25 194 ILE A O 1
ATOM 1619 N N . PHE A 1 195 ? 8.357 -2.463 -20.832 1.00 94.31 195 PHE A N 1
ATOM 1620 C CA . PHE A 1 195 ? 9.214 -3.369 -20.079 1.00 94.31 195 PHE A CA 1
ATOM 1621 C C . PHE A 1 195 ? 9.210 -4.763 -20.705 1.00 94.31 195 PHE A C 1
ATOM 1623 O O . PHE A 1 195 ? 8.168 -5.318 -21.058 1.00 94.31 195 PHE A O 1
ATOM 1630 N N . GLY A 1 196 ? 10.404 -5.333 -20.849 1.00 92.19 196 GLY A N 1
ATOM 1631 C CA . GLY A 1 196 ? 10.587 -6.691 -21.343 1.00 92.19 196 GLY A CA 1
ATOM 1632 C C . GLY A 1 196 ? 10.124 -7.755 -20.358 1.00 92.19 196 GLY A C 1
ATOM 1633 O O . GLY A 1 196 ? 10.145 -7.514 -19.160 1.00 92.19 196 GLY A O 1
ATOM 1634 N N . ASN A 1 197 ? 9.816 -8.964 -20.837 1.00 91.12 197 ASN A N 1
ATOM 1635 C CA . ASN A 1 197 ? 9.551 -10.117 -19.964 1.00 91.12 197 ASN A CA 1
ATOM 1636 C C . ASN A 1 197 ? 10.811 -10.722 -19.327 1.00 91.12 197 ASN A C 1
ATO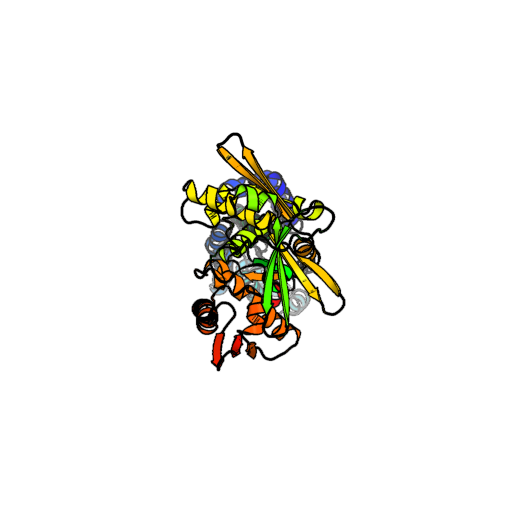M 1638 O O . ASN A 1 197 ? 10.718 -11.438 -18.335 1.00 91.12 197 ASN A O 1
ATOM 1642 N N . VAL A 1 198 ? 11.988 -10.458 -19.900 1.00 89.44 198 VAL A N 1
ATOM 1643 C CA . VAL A 1 198 ? 13.279 -10.969 -19.424 1.00 89.44 198 VAL A CA 1
ATOM 1644 C C . VAL A 1 198 ? 14.404 -9.956 -19.635 1.00 89.44 198 VAL A C 1
ATOM 1646 O O . VAL A 1 198 ? 14.324 -9.047 -20.474 1.00 89.44 198 VAL A O 1
ATOM 1649 N N . ARG A 1 199 ? 15.503 -10.159 -18.903 1.00 89.50 199 ARG A N 1
ATOM 1650 C CA . ARG A 1 199 ? 16.755 -9.427 -19.106 1.00 89.50 199 ARG A CA 1
ATOM 1651 C C . ARG A 1 199 ? 17.328 -9.717 -20.495 1.00 89.50 199 ARG A C 1
ATOM 1653 O O . ARG A 1 199 ? 17.394 -10.866 -20.922 1.00 89.50 199 ARG A O 1
ATOM 1660 N N . GLY A 1 200 ? 17.783 -8.672 -21.182 1.00 87.31 200 GLY A N 1
ATOM 1661 C CA . GLY A 1 200 ? 18.338 -8.778 -22.530 1.00 87.31 200 GLY A CA 1
ATOM 1662 C C . GLY A 1 200 ? 19.087 -7.521 -22.961 1.00 87.31 200 GLY A C 1
ATOM 1663 O O . GLY A 1 200 ? 19.253 -6.586 -22.175 1.00 87.31 200 GLY A O 1
ATOM 1664 N N . LYS A 1 201 ? 19.539 -7.515 -24.214 1.00 86.69 201 LYS A N 1
ATOM 1665 C CA . LYS A 1 201 ? 20.148 -6.359 -24.883 1.00 86.69 201 LYS A CA 1
ATOM 1666 C C . LYS A 1 201 ? 19.266 -5.919 -26.043 1.00 86.69 201 LYS A C 1
ATOM 1668 O O . LYS A 1 201 ? 18.580 -6.766 -26.618 1.00 86.69 201 LYS A O 1
ATOM 1673 N N . VAL A 1 202 ? 19.323 -4.637 -26.380 1.00 83.56 202 VAL A N 1
ATOM 1674 C CA . VAL A 1 202 ? 18.716 -4.130 -27.615 1.00 83.56 202 VAL A CA 1
ATOM 1675 C C . VAL A 1 202 ? 19.664 -4.413 -28.772 1.00 83.56 202 VAL A C 1
ATOM 1677 O O . VAL A 1 202 ? 20.884 -4.339 -28.611 1.00 83.56 202 VAL A O 1
ATOM 1680 N N . LYS A 1 203 ? 19.117 -4.775 -29.934 1.00 76.06 203 LYS A N 1
ATOM 1681 C CA . LYS A 1 203 ? 19.907 -4.859 -31.160 1.00 76.06 203 LYS A CA 1
ATOM 1682 C C . LYS A 1 203 ? 20.006 -3.465 -31.757 1.00 76.06 203 LYS A C 1
ATOM 1684 O O . LYS A 1 203 ? 19.146 -3.049 -32.521 1.00 76.06 203 LYS A O 1
ATOM 1689 N N . VAL A 1 204 ? 21.060 -2.751 -31.392 1.00 70.06 204 VAL A N 1
ATOM 1690 C CA . VAL A 1 204 ? 21.403 -1.486 -32.034 1.00 70.06 204 VAL A CA 1
ATOM 1691 C C . VAL A 1 204 ? 22.026 -1.826 -33.390 1.00 70.06 204 VAL A C 1
ATOM 1693 O O . VAL A 1 204 ? 23.220 -2.093 -33.472 1.00 70.06 204 VAL A O 1
ATOM 1696 N N . ASN A 1 205 ? 21.207 -1.941 -34.435 1.00 61.75 205 ASN A N 1
ATOM 1697 C CA . ASN A 1 205 ? 21.709 -2.008 -35.808 1.00 61.75 205 ASN A CA 1
ATOM 1698 C C . ASN A 1 205 ? 21.938 -0.573 -36.312 1.00 61.75 205 ASN A C 1
ATOM 1700 O O . ASN A 1 205 ? 21.155 0.312 -35.972 1.00 61.75 205 ASN A O 1
ATOM 1704 N N . ASP A 1 206 ? 22.934 -0.358 -37.175 1.00 55.19 206 ASP A N 1
ATOM 1705 C CA . ASP A 1 206 ? 23.336 0.957 -37.726 1.00 55.19 206 ASP A CA 1
ATOM 1706 C C . ASP A 1 206 ? 22.269 1.677 -38.588 1.00 55.19 206 ASP A C 1
ATOM 1708 O O . ASP A 1 206 ? 22.559 2.642 -39.293 1.00 55.19 206 ASP A O 1
ATOM 1712 N N . HIS A 1 207 ? 21.011 1.230 -38.578 1.00 49.97 207 HIS A N 1
ATOM 1713 C CA . HIS A 1 207 ? 19.977 1.717 -39.482 1.00 49.97 207 HIS A CA 1
ATOM 1714 C C . HIS A 1 207 ? 18.639 1.945 -38.784 1.00 49.97 207 HIS A C 1
ATOM 1716 O O . HIS A 1 207 ? 17.828 1.030 -38.655 1.00 49.97 207 HIS A O 1
ATOM 1722 N N . LYS A 1 208 ? 18.426 3.209 -38.401 1.00 54.62 208 LYS A N 1
ATOM 1723 C CA . LYS A 1 208 ? 17.257 4.074 -38.666 1.00 54.62 208 LYS A CA 1
ATOM 1724 C C . LYS A 1 208 ? 17.355 5.250 -37.693 1.00 54.62 208 LYS A C 1
ATOM 1726 O O . LYS A 1 208 ? 16.696 5.259 -36.658 1.00 54.62 208 LYS A O 1
ATOM 1731 N N . GLU A 1 209 ? 18.209 6.220 -38.016 1.00 58.41 209 GLU A N 1
ATOM 1732 C CA . GLU A 1 209 ? 18.182 7.510 -37.325 1.00 58.41 209 GLU A CA 1
ATOM 1733 C C . GLU A 1 209 ? 16.807 8.141 -37.572 1.00 58.41 209 GLU A C 1
ATOM 1735 O O . GLU A 1 209 ? 16.402 8.362 -38.718 1.00 58.41 209 GLU A O 1
ATOM 1740 N N . LYS A 1 210 ? 16.048 8.369 -36.499 1.00 61.38 210 LYS A N 1
ATOM 1741 C CA . LYS A 1 210 ? 14.787 9.108 -36.562 1.00 61.38 210 LYS A CA 1
ATOM 1742 C C . LYS A 1 210 ? 15.040 10.518 -36.052 1.00 61.38 210 LYS A C 1
ATOM 1744 O O . LYS A 1 210 ? 15.250 10.712 -34.861 1.00 61.38 210 LYS A O 1
ATOM 1749 N N . ASN A 1 211 ? 14.980 11.492 -36.957 1.00 53.62 211 ASN A N 1
ATOM 1750 C CA . ASN A 1 211 ? 14.997 12.905 -36.595 1.00 53.62 211 ASN A CA 1
ATOM 1751 C C . ASN A 1 211 ? 13.641 13.291 -35.998 1.00 53.62 211 ASN A C 1
ATOM 1753 O O . ASN A 1 211 ? 12.691 13.583 -36.725 1.00 53.62 211 ASN A O 1
ATOM 1757 N N . THR A 1 212 ? 13.536 13.290 -34.672 1.00 54.38 212 THR A N 1
ATOM 1758 C CA . THR A 1 212 ? 12.403 13.891 -33.958 1.00 54.38 212 THR A CA 1
ATOM 1759 C C . THR A 1 212 ? 12.835 15.243 -33.409 1.00 54.38 212 THR A C 1
ATOM 1761 O O . THR A 1 212 ? 13.111 15.332 -32.225 1.00 54.38 212 THR A O 1
ATOM 1764 N N . ASN A 1 213 ? 12.953 16.248 -34.283 1.00 50.00 213 ASN A N 1
ATOM 1765 C CA . ASN A 1 213 ? 13.190 17.692 -34.066 1.00 50.00 213 ASN A CA 1
ATOM 1766 C C . ASN A 1 213 ? 14.181 18.208 -32.990 1.00 50.00 213 ASN A C 1
ATOM 1768 O O . ASN A 1 213 ? 14.507 19.386 -33.065 1.00 50.00 213 ASN A O 1
ATOM 1772 N N . GLU A 1 214 ? 14.720 17.415 -32.060 1.00 48.75 214 GLU A N 1
ATOM 1773 C CA . GLU A 1 214 ? 15.646 17.856 -31.003 1.00 48.75 214 GLU A CA 1
ATOM 1774 C C . GLU A 1 214 ? 16.630 16.760 -30.516 1.00 48.75 214 GLU A C 1
ATOM 1776 O O . GLU A 1 214 ? 17.453 17.035 -29.648 1.00 48.75 214 GLU A O 1
ATOM 1781 N N . SER A 1 215 ? 16.599 15.518 -31.025 1.00 58.09 215 SER A N 1
ATOM 1782 C CA . SER A 1 215 ? 17.591 14.476 -30.662 1.00 58.09 215 SER A CA 1
ATOM 1783 C C . SER A 1 215 ? 17.684 13.349 -31.696 1.00 58.09 215 SER A C 1
ATOM 1785 O O . SER A 1 215 ? 16.663 12.904 -32.224 1.00 58.09 215 SER A O 1
ATOM 1787 N N . ASP A 1 216 ? 18.907 12.872 -31.947 1.00 78.19 216 ASP A N 1
ATOM 1788 C CA . ASP A 1 216 ? 19.163 11.656 -32.720 1.00 78.19 216 ASP A CA 1
ATOM 1789 C C . ASP A 1 216 ? 18.856 10.419 -31.856 1.00 78.19 216 ASP A C 1
ATOM 1791 O O . ASP A 1 216 ? 19.380 10.267 -30.746 1.00 78.19 216 ASP A O 1
ATOM 1795 N N . PHE A 1 217 ? 18.037 9.504 -32.378 1.00 82.25 217 PHE A N 1
ATOM 1796 C CA . PHE A 1 217 ? 17.717 8.231 -31.728 1.00 82.25 217 PHE A CA 1
ATOM 1797 C C . PHE A 1 217 ? 18.111 7.040 -32.598 1.00 82.25 217 PHE A C 1
ATOM 1799 O O . PHE A 1 217 ? 17.868 7.038 -33.808 1.00 82.25 217 PHE A O 1
ATOM 1806 N N . TYR A 1 218 ? 18.603 5.980 -31.956 1.00 84.25 218 TYR A N 1
ATOM 1807 C CA . TYR A 1 218 ? 18.573 4.635 -32.528 1.00 84.25 218 TYR A CA 1
ATOM 1808 C C . TYR A 1 218 ? 17.177 4.040 -32.352 1.00 84.25 218 TYR A C 1
ATOM 1810 O O . TYR A 1 218 ? 16.582 4.175 -31.281 1.00 84.25 218 TYR A O 1
ATOM 1818 N N . ALA A 1 219 ? 16.677 3.360 -33.384 1.00 81.75 219 ALA A N 1
ATOM 1819 C CA . ALA A 1 219 ? 15.355 2.746 -33.387 1.00 81.75 219 ALA A CA 1
ATOM 1820 C C . ALA A 1 219 ? 15.422 1.219 -33.570 1.00 81.75 219 ALA A C 1
ATOM 1822 O O . ALA A 1 219 ? 16.142 0.726 -34.437 1.00 81.75 219 ALA A O 1
ATOM 1823 N N . ASP A 1 220 ? 14.627 0.481 -32.796 1.00 83.44 220 ASP A N 1
ATOM 1824 C CA . ASP A 1 220 ? 14.309 -0.940 -33.012 1.00 83.44 220 ASP A CA 1
ATOM 1825 C C . ASP A 1 220 ? 12.784 -1.106 -33.139 1.00 83.44 220 ASP A C 1
ATOM 1827 O O . ASP A 1 220 ? 12.037 -0.326 -32.554 1.00 83.44 220 ASP A O 1
ATOM 1831 N N . GLU A 1 221 ? 12.304 -2.097 -33.892 1.00 85.06 221 GLU A N 1
ATOM 1832 C CA . GLU A 1 221 ? 10.864 -2.317 -34.118 1.00 85.06 221 GLU A CA 1
ATOM 1833 C C . GLU A 1 221 ? 10.385 -3.543 -33.328 1.00 85.06 221 GLU A C 1
ATOM 1835 O O . GLU A 1 221 ? 10.915 -4.648 -33.461 1.00 85.06 221 GLU A O 1
ATOM 1840 N N . TYR A 1 222 ? 9.328 -3.369 -32.539 1.00 87.50 222 TYR A N 1
ATOM 1841 C CA . TYR A 1 222 ? 8.587 -4.448 -31.899 1.00 87.50 222 TYR A CA 1
ATOM 1842 C C . TYR A 1 222 ? 7.212 -4.579 -32.556 1.00 87.50 222 TYR A C 1
ATOM 1844 O O . TYR A 1 222 ? 6.292 -3.809 -32.283 1.00 87.50 222 TYR A O 1
ATOM 1852 N N . SER A 1 223 ? 7.096 -5.563 -33.446 1.00 85.00 223 SER A N 1
ATOM 1853 C CA . SER A 1 223 ? 5.871 -5.865 -34.188 1.00 85.00 223 SER A CA 1
ATOM 1854 C C . SER A 1 223 ? 5.079 -6.989 -33.521 1.00 85.00 223 SER A C 1
ATOM 1856 O O . SER A 1 223 ? 5.616 -8.061 -33.227 1.00 85.00 223 SER A O 1
ATOM 1858 N N . LEU A 1 224 ? 3.784 -6.757 -33.331 1.00 85.00 224 LEU A N 1
ATOM 1859 C CA . LEU A 1 224 ? 2.813 -7.749 -32.891 1.00 85.00 224 LEU A CA 1
ATOM 1860 C C . LEU A 1 224 ? 2.183 -8.460 -34.096 1.00 85.00 224 LEU A C 1
ATOM 1862 O O . LEU A 1 224 ? 2.152 -7.951 -35.216 1.00 85.00 224 LEU A O 1
ATOM 1866 N N . SER A 1 225 ? 1.673 -9.674 -33.880 1.00 81.38 225 SER A N 1
ATOM 1867 C CA . SER A 1 225 ? 1.088 -10.488 -34.957 1.00 81.38 225 SER A CA 1
ATOM 1868 C C . SER A 1 225 ? -0.271 -9.992 -35.460 1.00 81.38 225 SER A C 1
ATOM 1870 O O . SER A 1 225 ? -0.745 -10.489 -36.476 1.00 81.38 225 SER A O 1
ATOM 1872 N N . ASP A 1 226 ? -0.904 -9.058 -34.752 1.00 78.56 226 ASP A N 1
ATOM 1873 C CA . ASP A 1 226 ? -2.140 -8.377 -35.157 1.00 78.56 226 ASP A CA 1
ATOM 1874 C C . ASP A 1 226 ? -1.884 -7.149 -36.051 1.00 78.56 226 ASP A C 1
ATOM 1876 O O . ASP A 1 226 ? -2.834 -6.527 -36.514 1.00 78.56 226 ASP A O 1
ATOM 1880 N N . GLY A 1 227 ? -0.615 -6.824 -36.325 1.00 77.94 227 GLY A N 1
ATOM 1881 C CA . GLY A 1 227 ? -0.212 -5.686 -37.149 1.00 77.94 227 GLY A CA 1
ATOM 1882 C C . GLY A 1 227 ? 0.202 -4.449 -36.354 1.00 77.94 227 GLY A C 1
ATOM 1883 O O . GLY A 1 227 ? 0.805 -3.557 -36.946 1.00 77.94 227 GLY A O 1
ATOM 1884 N N . ASN A 1 228 ? -0.030 -4.410 -35.036 1.00 81.50 228 ASN A N 1
ATOM 1885 C CA . ASN A 1 228 ? 0.421 -3.304 -34.191 1.00 81.50 228 ASN A CA 1
ATOM 1886 C C . ASN A 1 228 ? 1.952 -3.248 -34.129 1.00 81.50 228 ASN A C 1
ATOM 1888 O O . ASN A 1 228 ? 2.624 -4.277 -33.997 1.00 81.50 228 ASN A O 1
ATOM 1892 N N . LYS A 1 229 ? 2.511 -2.037 -34.186 1.00 83.88 229 LYS A N 1
ATOM 1893 C CA . LYS A 1 229 ? 3.959 -1.812 -34.190 1.00 83.88 229 LYS A CA 1
ATOM 1894 C C . LYS A 1 229 ? 4.371 -0.758 -33.184 1.00 83.88 229 LYS A C 1
ATOM 1896 O O . LYS A 1 229 ? 3.773 0.313 -33.111 1.00 83.88 229 LYS A O 1
ATOM 1901 N N . PHE A 1 230 ? 5.454 -1.050 -32.479 1.00 86.50 230 PHE A N 1
ATOM 1902 C CA . PHE A 1 230 ? 6.068 -0.130 -31.539 1.00 86.50 230 PHE A CA 1
ATOM 1903 C C . PHE A 1 230 ? 7.522 0.112 -31.924 1.00 86.50 230 PHE A C 1
ATOM 1905 O O . PHE A 1 230 ? 8.296 -0.845 -31.970 1.00 86.50 230 PHE A O 1
ATOM 1912 N N . ASP A 1 231 ? 7.920 1.368 -32.140 1.00 86.12 231 ASP A N 1
ATOM 1913 C CA . ASP A 1 231 ? 9.351 1.674 -32.240 1.00 86.12 231 ASP A CA 1
ATOM 1914 C C . ASP A 1 231 ? 9.917 1.942 -30.850 1.00 86.12 231 ASP A C 1
ATOM 1916 O O . ASP A 1 231 ? 9.380 2.747 -30.088 1.00 86.12 231 ASP A O 1
ATOM 1920 N N . ILE A 1 232 ? 11.031 1.293 -30.546 1.00 88.81 232 ILE A N 1
ATOM 1921 C CA . ILE A 1 232 ? 11.851 1.514 -29.364 1.00 88.81 232 ILE A CA 1
ATOM 1922 C C . ILE A 1 232 ? 12.931 2.510 -29.761 1.00 88.81 232 ILE A C 1
ATOM 1924 O O . ILE A 1 232 ? 13.770 2.192 -30.596 1.00 88.81 232 ILE A O 1
ATOM 1928 N N . LEU A 1 233 ? 12.915 3.698 -29.168 1.00 88.69 233 LEU A N 1
ATOM 1929 C CA . LEU A 1 233 ? 13.865 4.769 -29.449 1.00 88.69 233 LEU A CA 1
ATOM 1930 C C . LEU A 1 233 ? 14.834 4.926 -28.277 1.00 88.69 233 LEU A C 1
ATOM 1932 O O . LEU A 1 233 ? 14.416 4.991 -27.119 1.00 88.69 233 LEU A O 1
ATOM 1936 N N . ILE A 1 234 ? 16.129 4.997 -28.570 1.00 90.75 234 ILE A N 1
ATOM 1937 C CA . ILE A 1 234 ? 17.193 5.114 -27.569 1.00 90.75 234 ILE A CA 1
ATOM 1938 C C . ILE A 1 234 ? 18.093 6.280 -27.952 1.00 90.75 234 ILE A C 1
ATOM 1940 O O . ILE A 1 234 ? 18.528 6.357 -29.100 1.00 90.75 234 ILE A O 1
ATOM 1944 N N . SER A 1 235 ? 18.354 7.177 -26.999 1.00 90.00 235 SER A N 1
ATOM 1945 C CA . SER A 1 235 ? 19.241 8.329 -27.207 1.00 90.00 235 SER A CA 1
ATOM 1946 C C . SER A 1 235 ? 20.593 7.896 -27.787 1.00 90.00 235 SER A C 1
ATOM 1948 O O . SER A 1 235 ? 21.219 6.973 -27.256 1.00 90.00 235 SER A O 1
ATOM 1950 N N . LYS A 1 236 ? 21.038 8.560 -28.862 1.00 88.19 236 LYS A N 1
ATOM 1951 C CA . LYS A 1 236 ? 22.320 8.285 -29.529 1.00 88.19 236 LYS A CA 1
ATOM 1952 C C . LYS A 1 236 ? 23.506 8.441 -28.585 1.00 88.19 236 LYS A C 1
ATOM 1954 O O . LYS A 1 236 ? 24.280 7.499 -28.451 1.00 88.19 236 LYS A O 1
ATOM 1959 N N . ASP A 1 237 ? 23.556 9.536 -27.831 1.00 89.44 237 ASP A N 1
ATOM 1960 C CA . ASP A 1 237 ? 24.625 9.793 -26.858 1.00 89.44 237 ASP A CA 1
ATOM 1961 C C . ASP A 1 237 ? 24.760 8.642 -25.847 1.00 89.44 237 ASP A C 1
ATOM 1963 O O . ASP A 1 237 ? 25.856 8.170 -25.560 1.00 89.44 237 ASP A O 1
ATOM 1967 N N . TYR A 1 238 ? 23.631 8.113 -25.364 1.00 91.25 238 TYR A N 1
ATOM 1968 C CA . TYR A 1 238 ? 23.621 6.998 -24.415 1.00 91.25 238 TYR A CA 1
ATOM 1969 C C . TYR A 1 238 ? 24.111 5.679 -25.032 1.00 91.25 238 TYR A C 1
ATOM 1971 O O . TYR A 1 238 ? 24.759 4.870 -24.362 1.00 91.25 238 TYR A O 1
ATOM 1979 N N . VAL A 1 239 ? 23.790 5.432 -26.303 1.00 89.69 239 VAL A N 1
ATOM 1980 C CA . VAL A 1 239 ? 24.270 4.256 -27.043 1.00 89.69 239 VAL A CA 1
ATOM 1981 C C . VAL A 1 239 ? 25.779 4.342 -27.262 1.00 89.69 239 VAL A C 1
ATOM 1983 O O . VAL A 1 239 ? 26.486 3.355 -27.021 1.00 89.69 239 VAL A O 1
ATOM 1986 N N . ASP A 1 240 ? 26.258 5.514 -27.672 1.00 88.69 240 ASP A N 1
ATOM 1987 C CA . ASP A 1 240 ? 27.656 5.771 -27.999 1.00 88.69 240 ASP A CA 1
ATOM 1988 C C . ASP A 1 240 ? 28.533 5.702 -26.732 1.00 88.69 240 ASP A C 1
ATOM 1990 O O . ASP A 1 240 ? 29.544 4.995 -26.720 1.00 88.69 240 ASP A O 1
ATOM 1994 N N . GLU A 1 241 ? 28.097 6.299 -25.613 1.00 90.81 241 GLU A N 1
ATOM 1995 C CA . GLU A 1 241 ? 28.763 6.192 -24.300 1.00 90.81 241 GLU A CA 1
ATOM 1996 C C . GLU A 1 241 ? 28.924 4.737 -23.826 1.00 90.81 241 GLU A C 1
ATOM 1998 O O . GLU A 1 241 ? 29.904 4.377 -23.165 1.00 90.81 241 GLU A O 1
ATOM 2003 N N . LEU A 1 242 ? 27.968 3.871 -24.172 1.00 90.25 242 LEU A N 1
ATOM 2004 C CA . LEU A 1 242 ? 27.978 2.454 -23.814 1.00 90.25 242 LEU A CA 1
ATOM 2005 C C . LEU A 1 242 ? 28.646 1.558 -24.865 1.00 90.25 242 LEU A C 1
ATOM 2007 O O . LEU A 1 242 ? 28.578 0.331 -24.735 1.00 90.25 242 LEU A O 1
ATOM 2011 N N . ASN A 1 243 ? 29.305 2.128 -25.879 1.00 88.25 243 ASN A N 1
ATOM 2012 C CA . ASN A 1 243 ? 29.917 1.399 -26.994 1.00 88.25 243 ASN A CA 1
ATOM 2013 C C . ASN A 1 243 ? 28.938 0.387 -27.624 1.00 88.25 243 ASN A C 1
ATOM 2015 O O . ASN A 1 243 ? 29.259 -0.795 -27.776 1.00 88.25 243 ASN A O 1
ATOM 2019 N N . HIS A 1 244 ? 27.703 0.824 -27.897 1.00 86.06 244 HIS A N 1
ATOM 2020 C CA . HIS A 1 244 ? 26.610 0.010 -28.452 1.00 86.06 244 HIS A CA 1
ATOM 2021 C C . HIS A 1 244 ? 26.192 -1.206 -27.599 1.00 86.06 244 HIS A C 1
ATOM 2023 O O . HIS A 1 244 ? 25.395 -2.044 -28.026 1.00 86.06 244 HIS A O 1
ATOM 2029 N N . ASN A 1 245 ? 26.670 -1.325 -26.357 1.00 88.38 245 ASN A N 1
ATOM 2030 C CA . ASN A 1 245 ? 26.325 -2.424 -25.456 1.00 88.38 245 ASN A CA 1
ATOM 2031 C C . ASN A 1 245 ? 25.139 -2.065 -24.546 1.00 88.38 245 ASN A C 1
ATOM 2033 O O . ASN A 1 245 ? 25.225 -2.130 -23.315 1.00 88.38 245 ASN A O 1
ATOM 2037 N N . VAL A 1 246 ? 24.011 -1.699 -25.156 1.00 89.88 246 VAL A N 1
ATOM 2038 C CA . VAL A 1 246 ? 22.832 -1.225 -24.423 1.00 89.88 246 VAL A CA 1
ATOM 2039 C C . VAL A 1 246 ? 21.994 -2.392 -23.895 1.00 89.88 246 VAL A C 1
ATOM 2041 O O . VAL A 1 246 ? 21.468 -3.228 -24.638 1.00 89.88 246 VAL A O 1
ATOM 2044 N N . LYS A 1 247 ? 21.859 -2.451 -22.565 1.00 92.44 247 LYS A N 1
ATOM 2045 C CA . LYS A 1 247 ? 20.911 -3.349 -21.892 1.00 92.44 247 LYS A CA 1
ATOM 2046 C C . LYS A 1 247 ? 19.501 -2.824 -22.128 1.00 92.44 247 LYS A C 1
ATOM 2048 O O . LYS A 1 247 ? 19.262 -1.629 -22.029 1.00 92.44 247 LYS A O 1
ATOM 2053 N N . ASP A 1 248 ? 18.566 -3.723 -22.367 1.00 92.00 248 ASP A N 1
ATOM 2054 C CA . ASP A 1 248 ? 17.174 -3.354 -22.592 1.00 92.00 248 ASP A CA 1
ATOM 2055 C C . ASP A 1 248 ? 16.400 -3.220 -21.259 1.00 92.00 248 ASP A C 1
ATOM 2057 O O . ASP A 1 248 ? 16.879 -3.676 -20.212 1.00 92.00 248 ASP A O 1
ATOM 2061 N N . LEU A 1 249 ? 15.213 -2.607 -21.278 1.00 94.50 249 LEU A N 1
ATOM 2062 C CA . LEU A 1 249 ? 14.289 -2.567 -20.140 1.00 94.50 249 LEU A CA 1
ATOM 2063 C C . LEU A 1 249 ? 13.725 -3.970 -19.859 1.00 94.50 249 LEU A C 1
ATOM 2065 O O . LEU A 1 249 ? 13.294 -4.679 -20.773 1.00 94.50 249 LEU A O 1
ATOM 2069 N N . ASP A 1 250 ? 13.761 -4.391 -18.601 1.00 93.81 250 ASP A N 1
ATOM 2070 C CA . ASP A 1 250 ? 13.374 -5.712 -18.097 1.00 93.81 250 ASP A CA 1
ATOM 2071 C C . ASP A 1 250 ? 12.365 -5.589 -16.930 1.00 93.81 250 ASP A C 1
ATOM 2073 O O . ASP A 1 250 ? 12.058 -4.470 -16.508 1.00 93.81 250 ASP A O 1
ATOM 2077 N N . PRO A 1 251 ? 11.810 -6.697 -16.398 1.00 92.94 251 PRO A N 1
ATOM 2078 C CA . PRO A 1 251 ? 10.791 -6.602 -15.353 1.00 92.94 251 PRO A CA 1
ATOM 2079 C C . PRO A 1 251 ? 11.308 -5.991 -14.041 1.00 92.94 251 PRO A C 1
ATOM 2081 O O . PRO A 1 251 ? 10.542 -5.401 -13.284 1.00 92.94 251 PRO A O 1
ATOM 2084 N N . PHE A 1 252 ? 12.613 -6.080 -13.769 1.00 93.94 252 PHE A N 1
ATOM 2085 C CA . PHE A 1 252 ? 13.193 -5.446 -12.588 1.00 93.94 252 PHE A CA 1
ATOM 2086 C C . PHE A 1 252 ? 13.228 -3.919 -12.738 1.00 93.94 252 PHE A C 1
ATOM 2088 O O . PHE A 1 252 ? 13.077 -3.205 -11.749 1.00 93.94 252 PHE A O 1
ATOM 2095 N N . ASP A 1 253 ? 13.389 -3.394 -13.959 1.00 96.44 253 ASP A N 1
ATOM 2096 C CA . ASP A 1 253 ? 13.247 -1.952 -14.203 1.00 96.44 253 ASP A CA 1
ATOM 2097 C C . ASP A 1 253 ? 11.829 -1.466 -13.895 1.00 96.44 253 ASP A C 1
ATOM 2099 O O . ASP A 1 253 ? 11.685 -0.385 -13.337 1.00 96.44 253 ASP A O 1
ATOM 2103 N N . TYR A 1 254 ? 10.798 -2.270 -14.182 1.00 95.69 254 TYR A N 1
ATOM 2104 C CA . TYR A 1 254 ? 9.421 -1.947 -13.795 1.00 95.69 254 TYR A CA 1
ATOM 2105 C C . TYR A 1 254 ? 9.270 -1.879 -12.270 1.00 95.69 254 TYR A C 1
ATOM 2107 O O . TYR A 1 254 ? 8.718 -0.917 -11.740 1.00 95.69 254 TYR A O 1
ATOM 2115 N N . LYS A 1 255 ? 9.841 -2.850 -11.545 1.00 94.19 255 LYS A N 1
ATOM 2116 C CA . LYS A 1 255 ? 9.861 -2.835 -10.074 1.00 94.19 255 LYS A CA 1
ATOM 2117 C C . LYS A 1 255 ? 10.574 -1.595 -9.518 1.00 94.19 255 LYS A C 1
ATOM 2119 O O . LYS A 1 255 ? 10.054 -0.939 -8.621 1.00 94.19 255 LYS A O 1
ATOM 2124 N N . LEU A 1 256 ? 11.741 -1.248 -10.068 1.00 95.81 256 LEU A N 1
ATOM 2125 C CA . LEU A 1 256 ? 12.473 -0.032 -9.700 1.00 95.81 256 LEU A CA 1
ATOM 2126 C C . LEU A 1 256 ? 11.674 1.235 -10.032 1.00 95.81 256 LEU A C 1
ATOM 2128 O O . LEU A 1 256 ? 11.674 2.170 -9.239 1.00 95.81 256 LEU A O 1
ATOM 2132 N N . PHE A 1 257 ? 10.990 1.270 -11.175 1.00 96.75 257 PHE A N 1
ATOM 2133 C CA . PHE A 1 257 ? 10.105 2.371 -11.538 1.00 96.75 257 PHE A CA 1
ATOM 2134 C C . PHE A 1 257 ? 9.016 2.574 -10.480 1.00 96.75 257 PHE A C 1
ATOM 2136 O O . PHE A 1 257 ? 8.885 3.685 -9.977 1.00 96.75 257 PHE A O 1
ATOM 2143 N N . LEU A 1 258 ? 8.298 1.519 -10.082 1.00 94.25 258 LEU A N 1
ATOM 2144 C CA . LEU A 1 258 ? 7.269 1.620 -9.041 1.00 94.25 258 LEU A CA 1
ATOM 2145 C C . LEU A 1 258 ? 7.835 2.121 -7.704 1.00 94.25 258 LEU A C 1
ATOM 2147 O O . LEU A 1 258 ? 7.211 2.960 -7.059 1.00 94.25 258 LEU A O 1
ATOM 2151 N N . GLU A 1 259 ? 9.033 1.674 -7.320 1.00 93.62 259 GLU A N 1
ATOM 2152 C CA . GLU A 1 259 ? 9.698 2.144 -6.098 1.00 93.62 259 GLU A CA 1
ATOM 2153 C C . GLU A 1 259 ? 10.113 3.622 -6.192 1.00 93.62 259 GLU A C 1
ATOM 2155 O O . GLU A 1 259 ? 9.943 4.380 -5.244 1.00 93.62 259 GLU A O 1
ATOM 2160 N N . VAL A 1 260 ? 10.615 4.090 -7.338 1.00 95.62 260 VAL A N 1
ATOM 2161 C CA . VAL A 1 260 ? 10.850 5.532 -7.548 1.00 95.62 260 VAL A CA 1
ATOM 2162 C C . VAL A 1 260 ? 9.538 6.295 -7.410 1.00 95.62 260 VAL A C 1
ATOM 2164 O O . VAL A 1 260 ? 9.466 7.303 -6.712 1.00 95.62 260 VAL A O 1
ATOM 2167 N N . MET A 1 261 ? 8.483 5.787 -8.042 1.00 93.56 261 MET A N 1
ATOM 2168 C CA . MET A 1 261 ? 7.163 6.389 -8.010 1.00 93.56 261 MET A CA 1
ATOM 2169 C C . MET A 1 261 ? 6.561 6.419 -6.592 1.00 93.56 261 MET A C 1
ATOM 2171 O O . MET A 1 261 ? 5.788 7.327 -6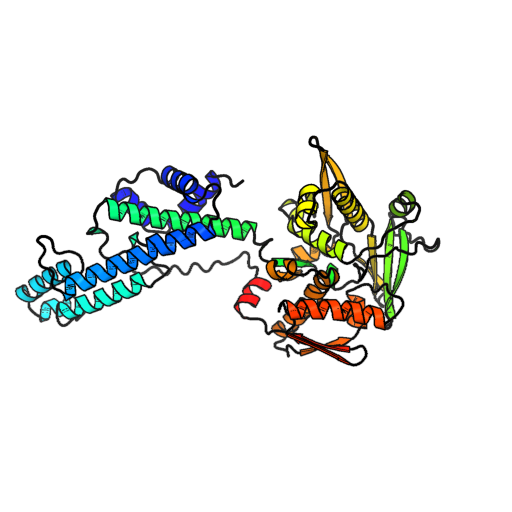.310 1.00 93.56 261 MET A O 1
ATOM 2175 N N . SER A 1 262 ? 6.927 5.530 -5.664 1.00 88.44 262 SER A N 1
ATOM 2176 C CA . SER A 1 262 ? 6.466 5.626 -4.266 1.00 88.44 262 SER A CA 1
ATOM 2177 C C . SER A 1 262 ? 7.140 6.739 -3.453 1.00 88.44 262 SER A C 1
ATOM 2179 O O . SER A 1 262 ? 6.708 7.015 -2.339 1.00 88.44 262 SER A O 1
ATOM 2181 N N . HIS A 1 263 ? 8.168 7.398 -3.999 1.00 88.38 263 HIS A N 1
ATOM 2182 C CA . HIS A 1 263 ? 8.847 8.547 -3.385 1.00 88.38 263 HIS A CA 1
ATOM 2183 C C . HIS A 1 263 ? 8.323 9.902 -3.893 1.00 88.38 263 HIS A C 1
ATOM 2185 O O . HIS A 1 263 ? 8.981 10.925 -3.716 1.00 88.38 263 HIS A O 1
ATOM 2191 N N . ARG A 1 264 ? 7.157 9.931 -4.554 1.00 85.88 264 ARG A N 1
ATOM 2192 C CA . ARG A 1 264 ? 6.500 11.183 -4.956 1.00 85.88 264 ARG A CA 1
ATOM 2193 C C . ARG A 1 264 ? 6.186 12.059 -3.744 1.00 85.88 264 ARG A C 1
ATOM 2195 O O . ARG A 1 264 ? 5.673 11.577 -2.738 1.00 85.88 264 ARG A O 1
ATOM 2202 N N . ASP A 1 265 ? 6.406 13.353 -3.912 1.00 79.81 265 ASP A N 1
ATOM 2203 C CA . ASP A 1 265 ? 6.103 14.410 -2.953 1.00 79.81 265 ASP A CA 1
ATOM 2204 C C . ASP A 1 265 ? 5.385 15.587 -3.655 1.00 79.81 265 ASP A C 1
ATOM 2206 O O . ASP A 1 265 ? 4.899 15.479 -4.786 1.00 79.81 265 ASP A O 1
ATOM 2210 N N . GLU A 1 266 ? 5.321 16.744 -3.002 1.00 76.94 266 GLU A N 1
ATOM 2211 C CA . GLU A 1 266 ? 4.744 17.968 -3.575 1.00 76.94 266 GLU A CA 1
ATOM 2212 C C . GLU A 1 266 ? 5.482 18.447 -4.844 1.00 76.94 266 GLU A C 1
ATOM 2214 O O . GLU A 1 266 ? 4.868 19.008 -5.763 1.00 76.94 266 GLU A O 1
ATOM 2219 N N . THR A 1 267 ? 6.786 18.168 -4.943 1.00 74.62 267 THR A N 1
ATOM 2220 C CA . THR A 1 267 ? 7.625 18.485 -6.108 1.00 74.62 267 THR A CA 1
ATOM 2221 C C . THR A 1 267 ? 7.180 17.701 -7.339 1.00 74.62 267 THR A C 1
ATOM 2223 O O . THR A 1 267 ? 7.203 18.224 -8.457 1.00 74.62 267 THR A O 1
ATOM 2226 N N . PHE A 1 268 ? 6.703 16.467 -7.159 1.00 85.62 268 PHE A N 1
ATOM 2227 C CA . PHE A 1 268 ? 6.139 15.693 -8.261 1.00 85.62 268 PHE A CA 1
ATOM 2228 C C . PHE A 1 268 ? 4.908 16.384 -8.847 1.00 85.62 268 PHE A C 1
ATOM 2230 O O . PHE A 1 268 ? 4.808 16.520 -10.063 1.00 85.62 268 PHE A O 1
ATOM 2237 N N . THR A 1 269 ? 4.002 16.878 -8.002 1.00 77.44 269 THR A N 1
ATOM 2238 C CA . THR A 1 269 ? 2.753 17.507 -8.459 1.00 77.44 269 THR A CA 1
ATOM 2239 C C . THR A 1 269 ? 3.014 18.781 -9.258 1.00 77.44 269 THR A C 1
ATOM 2241 O O . THR A 1 269 ? 2.347 19.020 -10.259 1.00 77.44 269 THR A O 1
ATOM 2244 N N . THR A 1 270 ? 4.000 19.581 -8.856 1.00 79.81 270 THR A N 1
ATOM 2245 C CA . THR A 1 270 ? 4.268 20.899 -9.455 1.00 79.81 270 THR A CA 1
ATOM 2246 C C . THR A 1 270 ? 5.305 20.869 -10.578 1.00 79.81 270 THR A C 1
ATOM 2248 O O . THR A 1 270 ? 5.194 21.624 -11.539 1.00 79.81 270 THR A O 1
ATOM 2251 N N . GLN A 1 271 ? 6.313 20.002 -10.474 1.00 88.56 271 GLN A N 1
ATOM 2252 C CA . GLN A 1 271 ? 7.481 19.983 -11.363 1.00 88.56 271 GLN A CA 1
ATOM 2253 C C . GLN A 1 271 ? 7.695 18.631 -12.050 1.00 88.56 271 GLN A C 1
ATOM 2255 O O . GLN A 1 271 ? 8.725 18.433 -12.700 1.00 88.56 271 GLN A O 1
ATOM 2260 N N . ARG A 1 272 ? 6.784 17.663 -11.865 1.00 93.44 272 ARG A N 1
ATOM 2261 C CA . ARG A 1 272 ? 6.920 16.274 -12.349 1.00 93.44 272 ARG A CA 1
ATOM 2262 C C . ARG A 1 272 ? 8.204 15.593 -11.876 1.00 93.44 272 ARG A C 1
ATOM 2264 O O . ARG A 1 272 ? 8.677 14.650 -12.507 1.00 93.44 272 ARG A O 1
ATOM 2271 N N . THR A 1 273 ? 8.809 16.105 -10.808 1.00 94.88 273 THR A N 1
ATOM 2272 C CA . THR A 1 273 ? 10.149 15.722 -10.375 1.00 94.88 273 THR A CA 1
ATOM 2273 C C . THR A 1 273 ? 10.074 14.919 -9.086 1.00 94.88 273 THR A C 1
ATOM 2275 O O . THR A 1 273 ? 9.374 15.304 -8.160 1.00 94.88 273 THR A O 1
ATOM 2278 N N . ILE A 1 274 ? 10.824 13.822 -9.029 1.00 94.06 274 ILE A N 1
ATOM 2279 C CA . ILE A 1 274 ? 11.031 13.004 -7.835 1.00 94.06 274 ILE A CA 1
ATOM 2280 C C . ILE A 1 274 ? 12.507 13.097 -7.458 1.00 94.06 274 ILE A C 1
ATOM 2282 O O . ILE A 1 274 ? 13.386 12.955 -8.314 1.00 94.06 274 ILE A O 1
ATOM 2286 N N . ILE A 1 275 ? 12.781 13.340 -6.179 1.00 91.69 275 ILE A N 1
ATOM 2287 C CA . ILE A 1 275 ? 14.135 13.381 -5.628 1.00 91.69 275 ILE A CA 1
ATOM 2288 C C . ILE A 1 275 ? 14.275 12.226 -4.644 1.00 91.69 275 ILE A C 1
ATOM 2290 O O . ILE A 1 275 ? 13.538 12.142 -3.669 1.00 91.69 275 ILE A O 1
ATOM 2294 N N . VAL A 1 276 ? 15.226 11.329 -4.895 1.00 93.44 276 VAL A N 1
ATOM 2295 C CA . VAL A 1 276 ? 15.419 10.129 -4.073 1.00 93.44 276 VAL A CA 1
ATOM 2296 C C . VAL A 1 276 ? 16.898 9.799 -3.928 1.00 93.44 276 VAL A C 1
ATOM 2298 O O . VAL A 1 276 ? 17.695 10.030 -4.841 1.00 93.44 276 VAL A O 1
ATOM 2301 N N . THR A 1 277 ? 17.299 9.256 -2.777 1.00 93.69 277 THR A N 1
ATOM 2302 C CA . THR A 1 277 ? 18.668 8.763 -2.611 1.00 93.69 277 THR A CA 1
ATOM 2303 C C . THR A 1 277 ? 18.794 7.353 -3.189 1.00 93.69 277 THR A C 1
ATOM 2305 O O . THR A 1 277 ? 17.931 6.498 -2.993 1.00 93.69 277 THR A O 1
ATOM 2308 N N . ILE A 1 278 ? 19.900 7.068 -3.882 1.00 94.62 278 ILE A N 1
ATOM 2309 C CA . ILE A 1 278 ? 20.157 5.721 -4.418 1.00 94.62 278 ILE A CA 1
ATOM 2310 C C . ILE A 1 278 ? 20.210 4.683 -3.286 1.00 94.62 278 ILE A C 1
ATOM 2312 O O . ILE A 1 278 ? 19.797 3.542 -3.479 1.00 94.62 278 ILE A O 1
ATOM 2316 N N . GLY A 1 279 ? 20.675 5.078 -2.097 1.00 90.56 279 GLY A N 1
ATOM 2317 C CA . GLY A 1 279 ? 20.730 4.199 -0.930 1.00 90.56 279 GLY A CA 1
ATOM 2318 C C . GLY A 1 279 ? 19.357 3.712 -0.474 1.00 90.56 279 GLY A C 1
ATOM 2319 O O . GLY A 1 279 ? 19.223 2.538 -0.132 1.00 90.56 279 GLY A O 1
ATOM 2320 N N . ASP A 1 280 ? 18.336 4.567 -0.521 1.00 90.12 280 ASP A N 1
ATOM 2321 C CA . ASP A 1 280 ? 16.975 4.179 -0.134 1.00 90.12 280 ASP A CA 1
ATOM 2322 C C . ASP A 1 280 ? 16.385 3.172 -1.127 1.00 90.12 280 ASP A C 1
ATOM 2324 O O . ASP A 1 280 ? 15.873 2.128 -0.718 1.00 90.12 280 ASP A O 1
ATOM 2328 N N . LEU A 1 281 ? 16.589 3.400 -2.429 1.00 93.12 281 LEU A N 1
ATOM 2329 C CA . LEU A 1 281 ? 16.191 2.456 -3.479 1.00 93.12 281 LEU A CA 1
ATOM 2330 C C . LEU A 1 281 ? 16.900 1.101 -3.330 1.00 93.12 281 LEU A C 1
ATOM 2332 O O . LEU A 1 281 ? 16.277 0.049 -3.470 1.00 93.12 281 LEU A O 1
ATOM 2336 N N . VAL A 1 282 ? 18.201 1.099 -3.018 1.00 92.81 282 VAL A N 1
ATOM 2337 C CA . VAL A 1 282 ? 18.970 -0.141 -2.818 1.00 92.81 282 VAL A CA 1
ATOM 2338 C C . VAL A 1 282 ? 18.434 -0.939 -1.633 1.00 92.81 282 VAL A C 1
ATOM 2340 O O . VAL A 1 282 ? 18.221 -2.141 -1.776 1.00 92.81 282 VAL A O 1
ATOM 2343 N N . LYS A 1 283 ? 18.174 -0.287 -0.493 1.00 90.25 283 LYS A N 1
ATOM 2344 C CA . LYS A 1 283 ? 17.636 -0.944 0.712 1.00 90.25 283 LYS A CA 1
ATOM 2345 C C . LYS A 1 283 ? 16.267 -1.581 0.481 1.00 90.25 283 LYS A C 1
ATOM 2347 O O . LYS A 1 283 ? 15.936 -2.556 1.148 1.00 90.25 283 LYS A O 1
ATOM 2352 N N . LYS A 1 284 ? 15.467 -1.017 -0.426 1.00 88.38 284 LYS A N 1
ATOM 2353 C CA . LYS A 1 284 ? 14.125 -1.515 -0.748 1.00 88.38 284 LYS A CA 1
ATOM 2354 C C . LYS A 1 284 ? 14.136 -2.633 -1.783 1.00 88.38 284 LYS A C 1
ATOM 2356 O O . LYS A 1 284 ? 13.370 -3.582 -1.665 1.00 88.38 284 LYS A O 1
ATOM 2361 N N . LEU A 1 285 ? 15.019 -2.551 -2.776 1.00 88.62 285 LEU A N 1
ATOM 2362 C CA . LEU A 1 285 ? 15.021 -3.474 -3.914 1.00 88.62 285 LEU A CA 1
ATOM 2363 C C . LEU A 1 285 ? 15.976 -4.660 -3.761 1.00 88.62 285 LEU A C 1
ATOM 2365 O O . LEU A 1 285 ? 15.810 -5.666 -4.451 1.00 88.62 285 LEU A O 1
ATOM 2369 N N . TYR A 1 286 ? 16.981 -4.553 -2.891 1.00 88.38 286 TYR A N 1
ATOM 2370 C CA . TYR A 1 286 ? 18.015 -5.568 -2.711 1.00 88.38 286 TYR A CA 1
ATOM 2371 C C . TYR A 1 286 ? 18.172 -5.954 -1.241 1.00 88.38 286 TYR A C 1
ATOM 2373 O O . TYR A 1 286 ? 17.981 -5.154 -0.334 1.00 88.38 286 TYR A O 1
ATOM 2381 N N . THR A 1 287 ? 18.615 -7.189 -1.004 1.00 84.19 287 THR A N 1
ATOM 2382 C CA . THR A 1 287 ? 18.892 -7.711 0.345 1.00 84.19 287 THR A CA 1
ATOM 2383 C C . THR A 1 287 ? 20.231 -7.244 0.923 1.00 84.19 287 THR A C 1
ATOM 2385 O O . THR A 1 287 ? 20.509 -7.481 2.093 1.00 84.19 287 THR A O 1
ATOM 2388 N N . SER A 1 288 ? 21.094 -6.637 0.105 1.00 87.31 288 SER A N 1
ATOM 2389 C CA . SER A 1 288 ? 22.430 -6.177 0.496 1.00 87.31 288 SER A CA 1
ATOM 2390 C C . SER A 1 288 ? 22.724 -4.798 -0.084 1.00 87.31 288 SER A C 1
ATOM 2392 O O . SER A 1 288 ? 22.299 -4.493 -1.198 1.00 87.31 288 SER A O 1
ATOM 2394 N N . ASP A 1 289 ? 23.558 -4.022 0.592 1.00 85.75 289 ASP A N 1
ATOM 2395 C CA . ASP A 1 289 ? 23.980 -2.665 0.229 1.00 85.75 289 ASP A CA 1
ATOM 2396 C C . ASP A 1 289 ? 25.396 -2.620 -0.386 1.00 85.75 289 ASP A C 1
ATOM 2398 O O . ASP A 1 289 ? 26.121 -1.630 -0.303 1.00 85.75 289 ASP A O 1
ATOM 2402 N N . GLY A 1 290 ? 25.816 -3.693 -1.060 1.00 86.50 290 GLY A N 1
ATOM 2403 C CA . GLY A 1 290 ? 27.107 -3.720 -1.744 1.00 86.50 290 GLY A CA 1
ATOM 2404 C C . GLY A 1 290 ? 27.188 -2.703 -2.892 1.00 86.50 290 GLY A C 1
ATOM 2405 O O . GLY A 1 290 ? 26.214 -2.481 -3.611 1.00 86.50 290 GLY A O 1
ATOM 2406 N N . LYS A 1 291 ? 28.388 -2.158 -3.148 1.00 89.25 291 LYS A N 1
ATOM 2407 C CA . LYS A 1 291 ? 28.669 -1.172 -4.218 1.00 89.25 291 LYS A CA 1
ATOM 2408 C C . LYS A 1 291 ? 28.056 -1.534 -5.581 1.00 89.25 291 LYS A C 1
ATOM 2410 O O . LYS A 1 291 ? 27.570 -0.659 -6.288 1.00 89.25 291 LYS A O 1
ATOM 2415 N N . LYS A 1 292 ? 28.034 -2.827 -5.933 1.00 93.19 292 LYS A N 1
ATOM 2416 C CA . LYS A 1 292 ? 27.432 -3.327 -7.183 1.00 93.19 292 LYS A CA 1
ATOM 2417 C C . LYS A 1 292 ? 25.943 -2.981 -7.312 1.00 93.19 292 LYS A C 1
ATOM 2419 O O . LYS A 1 292 ? 25.505 -2.683 -8.416 1.00 93.19 292 LYS A O 1
ATOM 2424 N N . ASN A 1 293 ? 25.187 -2.990 -6.213 1.00 93.75 293 ASN A N 1
ATOM 2425 C CA . ASN A 1 293 ? 23.749 -2.712 -6.223 1.00 93.75 293 ASN A CA 1
ATOM 2426 C C . ASN A 1 293 ? 23.471 -1.217 -6.407 1.00 93.75 293 ASN A C 1
ATOM 2428 O O . ASN A 1 293 ? 22.597 -0.860 -7.189 1.00 93.75 293 ASN A O 1
ATOM 2432 N N . TYR A 1 294 ? 24.276 -0.347 -5.790 1.00 94.00 294 TYR A N 1
ATOM 2433 C CA . TYR A 1 294 ? 24.231 1.100 -6.036 1.00 94.00 294 TYR A CA 1
ATOM 2434 C C . TYR A 1 294 ? 24.509 1.423 -7.506 1.00 94.00 294 TYR A C 1
ATOM 2436 O O . TYR A 1 294 ? 23.734 2.136 -8.138 1.00 94.00 294 TYR A O 1
ATOM 2444 N N . THR A 1 295 ? 25.573 0.844 -8.078 1.00 93.94 295 THR A N 1
ATOM 2445 C CA . THR A 1 295 ? 25.876 0.997 -9.509 1.00 93.94 295 THR A CA 1
ATOM 2446 C C . THR A 1 295 ? 24.734 0.473 -10.381 1.00 93.94 295 THR A C 1
ATOM 2448 O O . THR A 1 295 ? 24.331 1.149 -11.322 1.00 93.94 295 THR A O 1
ATOM 2451 N N . ALA A 1 296 ? 24.164 -0.688 -10.046 1.00 94.62 296 ALA A N 1
ATOM 2452 C CA . ALA A 1 296 ? 23.058 -1.268 -10.801 1.00 94.62 296 ALA A CA 1
ATOM 2453 C C . ALA A 1 296 ? 21.794 -0.395 -10.779 1.00 94.62 296 ALA A C 1
ATOM 2455 O O . ALA A 1 296 ? 21.151 -0.260 -11.817 1.00 94.62 296 ALA A O 1
ATOM 2456 N N . VAL A 1 297 ? 21.433 0.209 -9.640 1.00 96.56 297 VAL A N 1
ATOM 2457 C CA . VAL A 1 297 ? 20.293 1.140 -9.568 1.00 96.56 297 VAL A CA 1
ATOM 2458 C C . VAL A 1 297 ? 20.568 2.379 -10.419 1.00 96.56 297 VAL A C 1
ATOM 2460 O O . VAL A 1 297 ? 19.744 2.714 -11.265 1.00 96.56 297 VAL A O 1
ATOM 2463 N N . SER A 1 298 ? 21.739 3.006 -10.274 1.00 96.25 298 SER A N 1
ATOM 2464 C CA . SER A 1 298 ? 22.124 4.178 -11.071 1.00 96.25 298 SER A CA 1
ATOM 2465 C C . SER A 1 298 ? 22.068 3.911 -12.581 1.00 96.25 298 SER A C 1
ATOM 2467 O O . SER A 1 298 ? 21.453 4.681 -13.316 1.00 96.25 298 SER A O 1
ATOM 2469 N N . GLU A 1 299 ? 22.645 2.794 -13.046 1.00 95.56 299 GLU A N 1
ATOM 2470 C CA . GLU A 1 299 ? 22.600 2.388 -14.460 1.00 95.56 299 GLU A CA 1
ATOM 2471 C C . GLU A 1 299 ? 21.162 2.209 -14.962 1.00 95.56 299 GLU A C 1
ATOM 2473 O O . GLU A 1 299 ? 20.840 2.616 -16.078 1.00 95.56 299 GLU A O 1
ATOM 2478 N N . ARG A 1 300 ? 20.285 1.596 -14.155 1.00 96.94 300 ARG A N 1
ATOM 2479 C CA . ARG A 1 300 ? 18.886 1.349 -14.531 1.00 96.94 300 ARG A CA 1
ATOM 2480 C C . ARG A 1 300 ? 18.056 2.633 -14.583 1.00 96.94 300 ARG A C 1
ATOM 2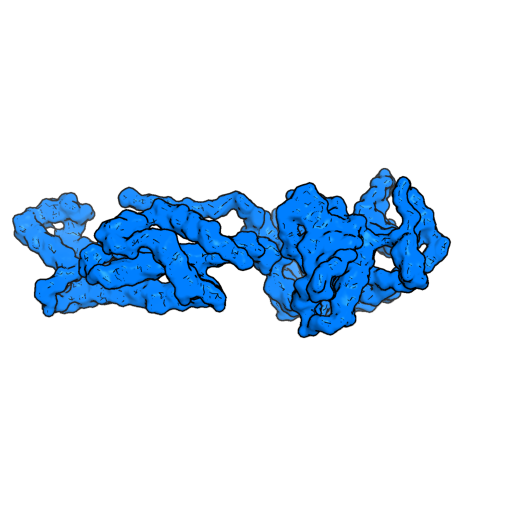482 O O . ARG A 1 300 ? 17.231 2.767 -15.483 1.00 96.94 300 ARG A O 1
ATOM 2489 N N . LEU A 1 301 ? 18.296 3.588 -13.681 1.00 97.88 301 LEU A N 1
ATOM 2490 C CA . LEU A 1 301 ? 17.647 4.902 -13.731 1.00 97.88 301 LEU A CA 1
ATOM 2491 C C . LEU A 1 301 ? 18.045 5.667 -14.998 1.00 97.88 301 LEU A C 1
ATOM 2493 O O . LEU A 1 301 ? 17.169 6.112 -15.736 1.00 97.88 301 LEU A O 1
ATOM 2497 N N . LEU A 1 302 ? 19.347 5.749 -15.298 1.00 96.06 302 LEU A N 1
ATOM 2498 C CA . LEU A 1 302 ? 19.840 6.385 -16.527 1.00 96.06 302 LEU A CA 1
ATOM 2499 C C . LEU A 1 302 ? 19.281 5.701 -17.778 1.00 96.06 302 LEU A C 1
ATOM 2501 O O . LEU A 1 302 ? 18.844 6.377 -18.707 1.00 96.06 302 LEU A O 1
ATOM 2505 N N . LYS A 1 303 ? 19.218 4.364 -17.779 1.00 95.31 303 LYS A N 1
ATOM 2506 C CA . LYS A 1 303 ? 18.587 3.590 -18.851 1.00 95.31 303 LYS A CA 1
ATOM 2507 C C . LYS A 1 303 ? 17.129 4.009 -19.066 1.00 95.31 303 LYS A C 1
ATOM 2509 O O . LYS A 1 303 ? 16.754 4.340 -20.182 1.00 95.31 303 LYS A O 1
ATOM 2514 N N . MET A 1 304 ? 16.308 4.060 -18.015 1.00 96.69 304 MET A N 1
ATOM 2515 C CA . MET A 1 304 ? 14.903 4.488 -18.129 1.00 96.69 304 MET A CA 1
ATOM 2516 C C . MET A 1 304 ? 14.738 5.953 -18.565 1.00 96.69 304 MET A C 1
ATOM 2518 O O . MET A 1 304 ? 13.738 6.278 -19.202 1.00 96.69 304 MET A O 1
ATOM 2522 N N . GLY A 1 305 ? 15.714 6.818 -18.270 1.00 95.19 305 GLY A N 1
ATOM 2523 C CA . GLY A 1 305 ? 15.756 8.200 -18.763 1.00 95.19 305 GLY A CA 1
ATOM 2524 C C . GLY A 1 305 ? 16.018 8.323 -20.267 1.00 95.19 305 GLY A C 1
ATOM 2525 O O . GLY A 1 305 ? 15.549 9.279 -20.882 1.00 95.19 305 GLY A O 1
ATOM 2526 N N . ASN A 1 306 ? 16.687 7.338 -20.875 1.00 93.94 306 ASN A N 1
ATOM 2527 C CA . ASN A 1 306 ? 17.146 7.378 -22.271 1.00 93.94 306 ASN A CA 1
ATOM 2528 C C . ASN A 1 306 ? 16.319 6.527 -23.250 1.00 93.94 306 ASN A C 1
ATOM 2530 O O . ASN A 1 306 ? 16.585 6.557 -24.450 1.00 93.94 306 ASN A O 1
ATOM 2534 N N . PHE A 1 307 ? 15.327 5.778 -22.762 1.00 92.81 307 PHE A N 1
ATOM 2535 C CA . PHE A 1 307 ? 14.424 4.973 -23.590 1.00 92.81 307 PHE A CA 1
ATOM 2536 C C . PHE A 1 307 ? 13.097 5.697 -23.837 1.00 92.81 307 PHE A C 1
ATOM 2538 O O . PHE A 1 307 ? 12.483 6.242 -22.913 1.00 92.81 307 PHE A O 1
ATOM 2545 N N . ARG A 1 308 ? 12.612 5.648 -25.076 1.00 90.12 308 ARG A N 1
ATOM 2546 C CA . ARG A 1 308 ? 11.258 6.043 -25.474 1.00 90.12 308 ARG A CA 1
ATOM 2547 C C . ARG A 1 308 ? 10.634 4.952 -26.340 1.00 90.12 308 ARG A C 1
ATOM 2549 O O . ARG A 1 308 ? 11.327 4.117 -26.911 1.00 90.12 308 ARG A O 1
ATOM 2556 N N . PHE A 1 309 ? 9.318 4.971 -26.431 1.00 87.94 309 PHE A N 1
ATOM 2557 C CA . PHE A 1 309 ? 8.509 4.039 -27.199 1.00 87.94 309 PHE A CA 1
ATOM 2558 C C . PHE A 1 309 ? 7.530 4.846 -28.026 1.00 87.94 309 PHE A C 1
ATOM 2560 O O . PHE A 1 309 ? 6.976 5.817 -27.524 1.00 87.94 309 PHE A O 1
ATOM 2567 N N . THR A 1 310 ? 7.300 4.470 -29.275 1.00 81.50 310 THR A N 1
ATOM 2568 C CA . THR A 1 310 ? 6.218 5.064 -30.060 1.00 81.50 310 THR A CA 1
ATOM 2569 C C . THR A 1 310 ? 5.145 4.037 -30.334 1.00 81.50 310 THR A C 1
ATOM 2571 O O . THR A 1 310 ? 5.454 2.871 -30.559 1.00 81.50 310 THR A O 1
ATOM 2574 N N . ASN A 1 311 ? 3.894 4.477 -30.314 1.00 74.69 311 ASN A N 1
ATOM 2575 C CA . ASN A 1 311 ? 2.787 3.749 -30.912 1.00 74.69 311 ASN A CA 1
ATOM 2576 C C . ASN A 1 311 ? 2.318 4.548 -32.127 1.00 74.69 311 ASN A C 1
ATOM 2578 O O . ASN A 1 311 ? 1.946 5.715 -31.973 1.00 74.69 311 ASN A O 1
ATOM 2582 N N . MET A 1 312 ? 2.390 3.943 -33.311 1.00 66.50 312 MET A N 1
ATOM 2583 C CA . MET A 1 312 ? 1.789 4.504 -34.517 1.00 66.50 312 MET A CA 1
ATOM 2584 C C . MET A 1 312 ? 0.388 3.935 -34.651 1.00 66.50 312 MET A C 1
ATOM 2586 O O . MET A 1 312 ? 0.230 2.738 -34.884 1.00 66.50 312 MET A O 1
ATOM 2590 N N . LYS A 1 313 ? -0.619 4.792 -34.512 1.00 60.56 313 LYS A N 1
ATOM 2591 C CA . LYS A 1 313 ? -1.988 4.426 -34.862 1.00 60.56 313 LYS A CA 1
ATOM 2592 C C . LYS A 1 313 ? -2.186 4.531 -36.376 1.00 60.56 313 LYS A C 1
ATOM 2594 O O . LYS A 1 313 ? -1.500 5.297 -37.055 1.00 60.56 313 LYS A O 1
ATOM 2599 N N . ASP A 1 314 ? -3.157 3.782 -36.894 1.00 55.97 314 ASP A N 1
ATOM 2600 C CA . ASP A 1 314 ? -3.497 3.743 -38.325 1.00 55.97 314 ASP A CA 1
ATOM 2601 C C . ASP A 1 314 ? -3.935 5.110 -38.895 1.00 55.97 314 ASP A C 1
ATOM 2603 O O . ASP A 1 314 ? -3.896 5.318 -40.107 1.00 55.97 314 ASP A O 1
ATOM 2607 N N . ASP A 1 315 ? -4.332 6.056 -38.037 1.00 58.41 315 ASP A N 1
ATOM 2608 C CA . ASP A 1 315 ? -4.699 7.434 -38.394 1.00 58.41 315 ASP A CA 1
ATOM 2609 C C . ASP A 1 315 ? -3.492 8.381 -38.564 1.00 58.41 315 ASP A C 1
ATOM 2611 O O . ASP A 1 315 ? -3.664 9.547 -38.923 1.00 58.41 315 ASP A O 1
ATOM 2615 N N . GLY A 1 316 ? -2.271 7.884 -38.341 1.00 58.16 316 GLY A N 1
ATOM 2616 C CA . GLY A 1 316 ? -1.034 8.658 -38.419 1.00 58.16 316 GLY A CA 1
ATOM 2617 C C . GLY A 1 316 ? -0.653 9.378 -37.121 1.00 58.16 316 GLY A C 1
ATOM 2618 O O . GLY A 1 316 ? 0.374 10.060 -37.101 1.00 58.16 316 GLY A O 1
ATOM 2619 N N . GLU A 1 317 ? -1.420 9.229 -36.034 1.00 61.78 317 GLU A N 1
ATOM 2620 C CA . GLU A 1 317 ? -1.042 9.741 -34.716 1.00 61.78 317 GLU A CA 1
ATOM 2621 C C . GLU A 1 317 ? 0.128 8.920 -34.144 1.00 61.78 317 GLU A C 1
ATOM 2623 O O . GLU A 1 317 ? 0.043 7.699 -33.969 1.00 61.78 317 GLU A O 1
ATOM 2628 N N . VAL A 1 318 ? 1.238 9.599 -33.834 1.00 68.56 318 VAL A N 1
ATOM 2629 C CA . VAL A 1 318 ? 2.420 8.995 -33.204 1.00 68.56 318 VAL A CA 1
ATOM 2630 C C . VAL A 1 318 ? 2.480 9.428 -31.748 1.00 68.56 318 VAL A C 1
ATOM 2632 O O . VAL A 1 318 ? 2.822 10.568 -31.440 1.00 68.56 318 VAL A O 1
ATOM 2635 N N . ASN A 1 319 ? 2.198 8.498 -30.841 1.00 74.62 319 ASN A N 1
ATOM 2636 C CA . ASN A 1 319 ? 2.299 8.751 -29.408 1.00 74.62 319 ASN A CA 1
ATOM 2637 C C . ASN A 1 319 ? 3.679 8.331 -28.901 1.00 74.62 319 ASN A C 1
ATOM 2639 O O . ASN A 1 319 ? 3.995 7.143 -28.917 1.00 74.62 319 ASN A O 1
ATOM 2643 N N . LEU A 1 320 ? 4.491 9.292 -28.449 1.00 80.75 320 LEU A N 1
ATOM 2644 C CA . LEU A 1 320 ? 5.781 9.038 -27.804 1.00 80.75 320 LEU A CA 1
ATOM 2645 C C . LEU A 1 320 ? 5.580 8.835 -26.297 1.00 80.75 320 LEU A C 1
ATOM 2647 O O . LEU A 1 320 ? 5.192 9.749 -25.575 1.00 80.75 320 LEU A O 1
ATOM 2651 N N . VAL A 1 321 ? 5.889 7.639 -25.816 1.00 85.56 321 VAL A N 1
ATOM 2652 C CA . VAL A 1 321 ? 5.729 7.214 -24.427 1.00 85.56 321 VAL A CA 1
ATOM 2653 C C . VAL A 1 321 ? 7.103 6.918 -23.834 1.00 85.56 321 VAL A C 1
ATOM 2655 O O . VAL A 1 321 ? 7.929 6.221 -24.417 1.00 85.56 321 VAL A O 1
ATOM 2658 N N . GLY A 1 322 ? 7.368 7.448 -22.647 1.00 89.12 322 GLY A N 1
ATOM 2659 C CA . GLY A 1 322 ? 8.571 7.158 -21.872 1.00 89.12 322 GLY A CA 1
ATOM 2660 C C . GLY A 1 322 ? 8.219 6.941 -20.409 1.00 89.12 322 GLY A C 1
ATOM 2661 O O . GLY A 1 322 ? 7.091 7.194 -19.995 1.00 89.12 322 GLY A O 1
ATOM 2662 N N . VAL A 1 323 ? 9.190 6.484 -19.621 1.00 94.50 323 VAL A N 1
ATOM 2663 C CA . VAL A 1 323 ? 9.032 6.361 -18.163 1.00 94.50 323 VAL A CA 1
ATOM 2664 C C . VAL A 1 323 ? 9.530 7.638 -17.485 1.00 94.50 323 VAL A C 1
ATOM 2666 O O . VAL A 1 323 ? 8.780 8.312 -16.779 1.00 94.50 323 VAL A O 1
ATOM 2669 N N . PHE A 1 324 ? 10.774 8.025 -17.778 1.00 96.56 324 PHE A N 1
ATOM 2670 C CA . PHE A 1 324 ? 11.394 9.262 -17.307 1.00 96.56 324 PHE A CA 1
ATOM 2671 C C . PHE A 1 324 ? 11.835 10.110 -18.499 1.00 96.56 324 PHE A C 1
ATOM 2673 O O . PHE A 1 324 ? 12.346 9.578 -19.483 1.00 96.56 324 PHE A O 1
ATOM 2680 N N . SER A 1 325 ? 11.633 11.424 -18.419 1.00 93.38 325 SER A N 1
ATOM 2681 C CA . SER A 1 325 ? 12.100 12.368 -19.437 1.00 93.38 325 SER A CA 1
ATOM 2682 C C . SER A 1 325 ? 13.529 12.844 -19.187 1.00 93.38 325 SER A C 1
ATOM 2684 O O . SER A 1 325 ? 14.231 13.133 -20.147 1.00 93.38 325 SER A O 1
ATOM 2686 N N . ASP A 1 326 ? 13.950 12.913 -17.922 1.00 94.94 326 ASP A N 1
ATOM 2687 C CA . ASP A 1 326 ? 15.298 13.326 -17.516 1.00 94.94 326 ASP A CA 1
ATOM 2688 C C . ASP A 1 326 ? 15.700 12.631 -16.207 1.00 94.94 326 ASP A C 1
ATOM 2690 O O . ASP A 1 326 ? 14.865 12.428 -15.321 1.00 94.94 326 ASP A O 1
ATOM 2694 N N . VAL A 1 327 ? 16.975 12.261 -16.083 1.00 97.31 327 VAL A N 1
ATOM 2695 C CA . VAL A 1 327 ? 17.544 11.643 -14.879 1.00 97.31 327 VAL A CA 1
ATOM 2696 C C . VAL A 1 327 ? 18.923 12.231 -14.625 1.00 97.31 327 VAL A C 1
ATOM 2698 O O . VAL A 1 327 ? 19.862 11.987 -15.378 1.00 97.31 327 VAL A O 1
ATOM 2701 N N . LYS A 1 328 ? 19.070 12.936 -13.503 1.00 97.00 328 LYS A N 1
ATOM 2702 C CA . LYS A 1 328 ? 20.338 13.525 -13.070 1.00 97.00 328 LYS A CA 1
ATOM 2703 C C . LYS A 1 328 ? 20.801 12.911 -11.757 1.00 97.00 328 LYS A C 1
ATOM 2705 O O . LYS A 1 328 ? 20.120 13.011 -10.738 1.00 97.00 328 LYS A O 1
ATOM 2710 N N . LEU A 1 329 ? 21.990 12.316 -11.772 1.00 96.31 329 LEU A N 1
ATOM 2711 C CA . LEU A 1 329 ? 22.632 11.739 -10.592 1.00 96.31 329 LEU A CA 1
ATOM 2712 C C . LEU A 1 329 ? 23.672 12.715 -10.037 1.00 96.31 329 LEU A C 1
ATOM 2714 O O . LEU A 1 329 ? 24.580 13.127 -10.753 1.00 96.31 329 LEU A O 1
ATOM 2718 N N . THR A 1 330 ? 23.546 13.086 -8.763 1.00 95.81 330 THR A N 1
ATOM 2719 C CA . THR A 1 330 ? 24.445 14.038 -8.096 1.00 95.81 330 THR A CA 1
ATOM 2720 C C . THR A 1 330 ? 25.079 13.387 -6.865 1.00 95.81 330 THR A C 1
ATOM 2722 O O . THR A 1 330 ? 24.352 12.996 -5.947 1.00 95.81 330 THR A O 1
ATOM 2725 N N . PRO A 1 331 ? 26.416 13.247 -6.812 1.00 91.50 331 PRO A N 1
ATOM 2726 C CA . PRO A 1 331 ? 27.114 12.847 -5.593 1.00 91.50 331 PRO A CA 1
ATOM 2727 C C . PRO A 1 331 ? 26.944 13.907 -4.498 1.00 91.50 331 PRO A C 1
ATOM 2729 O O . PRO A 1 331 ? 27.045 15.101 -4.774 1.00 91.50 331 PRO A O 1
ATOM 2732 N N . ILE A 1 332 ? 26.721 13.480 -3.256 1.00 87.19 332 ILE A N 1
ATOM 2733 C CA . ILE A 1 332 ? 26.638 14.365 -2.084 1.00 87.19 332 ILE A CA 1
ATOM 2734 C C . ILE A 1 332 ? 27.747 14.051 -1.073 1.00 87.19 332 ILE A C 1
ATOM 2736 O O . ILE A 1 332 ? 28.360 12.983 -1.116 1.00 87.19 332 ILE A O 1
ATOM 2740 N N . SER A 1 333 ? 27.987 14.979 -0.142 1.00 68.06 333 SER A N 1
ATOM 2741 C CA . SER A 1 333 ? 29.145 15.055 0.771 1.00 68.06 333 SER A CA 1
ATOM 2742 C C . SER A 1 333 ? 29.426 13.804 1.622 1.00 68.06 333 SER A C 1
ATOM 2744 O O . SER A 1 333 ? 30.504 13.684 2.191 1.00 68.06 333 SER A O 1
ATOM 2746 N N . ASN A 1 334 ? 28.492 12.851 1.673 1.00 67.31 334 ASN A N 1
ATOM 2747 C CA . ASN A 1 334 ? 28.566 11.636 2.489 1.00 67.31 334 ASN A CA 1
ATOM 2748 C C . ASN A 1 334 ? 28.841 10.366 1.656 1.00 67.31 334 ASN A C 1
ATOM 2750 O O . ASN A 1 334 ? 28.625 9.258 2.137 1.00 67.31 334 ASN A O 1
ATOM 2754 N N . GLY A 1 335 ? 29.236 10.506 0.384 1.00 67.81 335 GLY A N 1
ATOM 2755 C CA . GLY A 1 335 ? 29.452 9.377 -0.535 1.00 67.81 335 GLY A CA 1
ATOM 2756 C C . GLY A 1 335 ? 28.166 8.758 -1.099 1.00 67.81 335 GLY A C 1
ATOM 2757 O O . GLY A 1 335 ? 28.231 7.846 -1.922 1.00 67.81 335 GLY A O 1
ATOM 2758 N N . ASN A 1 336 ? 27.001 9.274 -0.698 1.00 79.44 336 ASN A N 1
ATOM 2759 C CA . ASN A 1 336 ? 25.708 8.920 -1.274 1.00 79.44 336 ASN A CA 1
ATOM 2760 C C . ASN A 1 336 ? 25.483 9.636 -2.613 1.00 79.44 336 ASN A C 1
ATOM 2762 O O . ASN A 1 336 ? 26.086 10.669 -2.904 1.00 79.44 336 ASN A O 1
ATOM 2766 N N . VAL A 1 337 ? 24.573 9.090 -3.417 1.00 91.44 337 VAL A N 1
ATOM 2767 C CA . VAL A 1 337 ? 24.134 9.676 -4.688 1.00 91.44 337 VAL A CA 1
ATOM 2768 C C . VAL A 1 337 ? 22.652 10.003 -4.580 1.00 91.44 337 VAL A C 1
ATOM 2770 O O . VAL A 1 337 ? 21.862 9.162 -4.146 1.00 91.44 337 VAL A O 1
ATOM 2773 N N . VAL A 1 338 ? 22.283 11.218 -4.971 1.00 95.44 338 VAL A N 1
ATOM 2774 C CA . VAL A 1 338 ? 20.891 11.662 -5.097 1.00 95.44 338 VAL A CA 1
ATOM 2775 C C . VAL A 1 338 ? 20.506 11.636 -6.569 1.00 95.44 338 VAL A C 1
ATOM 2777 O O . VAL A 1 338 ? 21.230 12.169 -7.411 1.00 95.44 338 VAL A O 1
ATOM 2780 N N . ALA A 1 339 ? 19.372 11.017 -6.878 1.00 97.00 339 ALA A N 1
ATOM 2781 C CA . ALA A 1 339 ? 18.762 11.045 -8.194 1.00 97.00 339 ALA A CA 1
ATOM 2782 C C . ALA A 1 339 ? 17.649 12.095 -8.217 1.00 97.00 339 ALA A C 1
ATOM 2784 O O . ALA A 1 339 ? 16.705 12.020 -7.431 1.00 97.00 339 ALA A O 1
ATOM 2785 N N . ARG A 1 340 ? 17.754 13.056 -9.136 1.00 97.25 340 ARG A N 1
ATOM 2786 C CA . ARG A 1 340 ? 16.647 13.921 -9.547 1.00 97.25 340 ARG A CA 1
ATOM 2787 C C . ARG A 1 340 ? 16.063 13.343 -10.830 1.00 97.25 340 ARG A C 1
ATOM 2789 O O . ARG A 1 340 ? 16.765 13.264 -11.836 1.00 97.25 340 ARG A O 1
ATOM 2796 N N . ILE A 1 341 ? 14.804 12.937 -10.786 1.00 98.38 341 ILE A N 1
ATOM 2797 C CA . ILE A 1 341 ? 14.133 12.212 -11.864 1.00 98.38 341 ILE A CA 1
ATOM 2798 C C . ILE A 1 341 ? 12.932 13.035 -12.312 1.00 98.38 341 ILE A C 1
ATOM 2800 O O . ILE A 1 341 ? 12.034 13.282 -11.514 1.00 98.38 341 ILE A O 1
ATOM 2804 N N . VAL A 1 342 ? 12.899 13.451 -13.575 1.00 97.69 342 VAL A N 1
ATOM 2805 C CA . VAL A 1 342 ? 11.714 14.067 -14.178 1.00 97.69 342 VAL A CA 1
ATOM 2806 C C . VAL A 1 342 ? 10.904 12.967 -14.847 1.00 97.69 342 VAL A C 1
ATOM 2808 O O . VAL A 1 342 ? 11.376 12.300 -15.770 1.00 97.69 342 VAL A O 1
ATOM 2811 N N . VAL A 1 343 ? 9.681 12.763 -14.375 1.00 96.75 343 VAL A N 1
ATOM 2812 C CA . VAL A 1 343 ? 8.766 11.747 -14.897 1.00 96.75 343 VAL A CA 1
ATOM 2813 C C . VAL A 1 343 ? 8.236 12.187 -16.261 1.00 96.75 343 VAL A C 1
ATOM 2815 O O . VAL A 1 343 ? 7.951 13.370 -16.476 1.00 96.75 343 VAL A O 1
ATOM 2818 N N . ALA A 1 344 ? 8.148 11.241 -17.200 1.00 94.56 344 ALA A N 1
ATOM 2819 C CA . ALA A 1 344 ? 7.640 11.506 -18.542 1.00 94.56 344 ALA A CA 1
ATOM 2820 C C . ALA A 1 344 ? 6.175 11.963 -18.500 1.00 94.56 344 ALA A C 1
ATOM 2822 O O . ALA A 1 344 ? 5.418 11.556 -17.618 1.00 94.56 344 ALA A O 1
ATOM 2823 N N . ASP A 1 345 ? 5.774 12.794 -19.464 1.00 91.00 345 ASP A N 1
ATOM 2824 C CA . ASP A 1 345 ? 4.461 13.444 -19.432 1.00 91.00 345 ASP A CA 1
ATOM 2825 C C . ASP A 1 345 ? 3.305 12.436 -19.423 1.00 91.00 345 ASP A C 1
ATOM 2827 O O . ASP A 1 345 ? 2.437 12.518 -18.563 1.00 91.00 345 ASP A O 1
ATOM 2831 N N . SER A 1 346 ? 3.364 11.406 -20.274 1.00 87.81 346 SER A N 1
ATOM 2832 C CA . SER A 1 346 ? 2.361 10.333 -20.331 1.00 87.81 346 SER A CA 1
ATOM 2833 C C . SER A 1 346 ? 2.140 9.646 -18.977 1.00 87.81 346 SER A C 1
ATOM 2835 O O . SER A 1 346 ? 1.006 9.396 -18.574 1.00 87.81 346 SER A O 1
ATOM 2837 N N . MET A 1 347 ? 3.222 9.381 -18.239 1.00 92.75 347 MET A N 1
ATOM 2838 C CA . MET A 1 347 ? 3.152 8.774 -16.908 1.00 92.75 347 MET A CA 1
ATOM 2839 C C . MET A 1 347 ? 2.600 9.763 -15.885 1.00 92.75 347 MET A C 1
ATOM 2841 O O . MET A 1 347 ? 1.718 9.417 -15.105 1.00 92.75 347 MET A O 1
ATOM 2845 N N . TYR A 1 348 ? 3.103 10.999 -15.896 1.00 91.56 348 TYR A N 1
ATOM 2846 C CA . TYR A 1 348 ? 2.666 12.050 -14.984 1.00 91.56 348 TYR A CA 1
ATOM 2847 C C . TYR A 1 348 ? 1.168 12.345 -15.131 1.00 91.56 348 TYR A C 1
ATOM 2849 O O . TYR A 1 348 ? 0.454 12.345 -14.130 1.00 91.56 348 TYR A O 1
ATOM 2857 N N . GLN A 1 349 ? 0.673 12.507 -16.363 1.00 87.88 349 GLN A N 1
ATOM 2858 C CA . GLN A 1 349 ? -0.746 12.747 -16.629 1.00 87.88 349 GLN A CA 1
ATOM 2859 C C . GLN A 1 349 ? -1.620 11.618 -16.090 1.00 87.88 349 GLN A C 1
ATOM 2861 O O . GLN A 1 349 ? -2.647 11.899 -15.478 1.00 87.88 349 GLN A O 1
ATOM 2866 N N . ASN A 1 350 ? -1.199 10.355 -16.220 1.00 89.38 350 ASN A N 1
ATOM 2867 C CA . ASN A 1 350 ? -1.952 9.248 -15.637 1.00 89.38 350 ASN A CA 1
ATOM 2868 C C . ASN A 1 350 ? -2.069 9.357 -14.110 1.00 89.38 350 ASN A C 1
ATOM 2870 O O . ASN A 1 350 ? -3.136 9.081 -13.571 1.00 89.38 350 ASN A O 1
ATOM 2874 N N . TYR A 1 351 ? -1.026 9.800 -13.406 1.00 85.81 351 TYR A N 1
ATOM 2875 C CA . TYR A 1 351 ? -1.112 10.027 -11.960 1.00 85.81 351 TYR A CA 1
ATOM 2876 C C . TYR A 1 351 ? -2.023 11.207 -11.605 1.00 85.81 351 TYR A C 1
ATOM 2878 O O . TYR A 1 351 ? -2.876 11.074 -10.730 1.00 85.81 351 TYR A O 1
ATOM 2886 N N . ILE A 1 352 ? -1.898 12.341 -12.304 1.00 82.81 352 ILE A N 1
ATOM 2887 C CA . ILE A 1 352 ? -2.735 13.527 -12.051 1.00 82.81 352 ILE A CA 1
ATOM 2888 C C . ILE A 1 352 ? -4.213 13.247 -12.341 1.00 82.81 352 ILE A C 1
ATOM 2890 O O . ILE A 1 352 ? -5.088 13.661 -11.582 1.00 82.81 352 ILE A O 1
ATOM 2894 N N . GLN A 1 353 ? -4.496 12.502 -13.408 1.00 80.81 353 GLN A N 1
ATOM 2895 C CA . GLN A 1 353 ? -5.850 12.137 -13.827 1.00 80.81 353 GLN A CA 1
ATOM 2896 C C . GLN A 1 353 ? -6.385 10.884 -13.123 1.00 80.81 353 GLN A C 1
ATOM 2898 O O . GLN A 1 353 ? -7.494 10.450 -13.428 1.00 80.81 353 GLN A O 1
ATOM 2903 N N . ARG A 1 354 ? -5.618 10.291 -12.194 1.00 81.00 354 ARG A N 1
ATOM 2904 C CA . ARG A 1 354 ? -5.973 9.049 -11.481 1.00 81.00 354 ARG A CA 1
ATOM 2905 C C . ARG A 1 354 ? -6.265 7.866 -12.413 1.00 81.00 354 ARG A C 1
ATOM 2907 O O . ARG A 1 354 ? -7.061 6.986 -12.106 1.00 81.00 354 ARG A O 1
ATOM 2914 N N . GLN A 1 355 ? -5.596 7.832 -13.557 1.00 87.38 355 GLN A N 1
ATOM 2915 C CA . GLN A 1 355 ? -5.576 6.706 -14.486 1.00 87.38 355 GLN A CA 1
ATOM 2916 C C . GLN A 1 355 ? -4.476 5.725 -14.066 1.00 87.38 355 GLN A C 1
ATOM 2918 O O . GLN A 1 355 ? -3.481 5.510 -14.767 1.00 87.38 355 GLN A O 1
ATOM 2923 N N . THR A 1 356 ? -4.627 5.174 -12.867 1.00 90.50 356 THR A N 1
ATOM 2924 C CA . THR A 1 356 ? -3.679 4.246 -12.250 1.00 90.50 356 THR A CA 1
ATOM 2925 C C . THR A 1 356 ? -4.386 2.965 -11.827 1.00 90.50 356 THR A C 1
ATOM 2927 O O . THR A 1 356 ? -5.602 2.916 -11.653 1.00 90.50 356 THR A O 1
ATOM 2930 N N . VAL A 1 357 ? -3.614 1.891 -11.692 1.00 91.44 357 VAL A N 1
ATOM 2931 C CA . VAL A 1 357 ? -4.060 0.629 -11.106 1.00 91.44 357 VAL A CA 1
ATOM 2932 C C . VAL A 1 357 ? -3.430 0.498 -9.732 1.00 91.44 357 VAL A C 1
ATOM 2934 O O . VAL A 1 357 ? -2.206 0.573 -9.603 1.00 91.44 357 VAL A O 1
ATOM 2937 N N . LEU A 1 358 ? -4.277 0.274 -8.732 1.00 90.25 358 LEU A N 1
ATOM 2938 C CA . LEU A 1 358 ? -3.889 0.097 -7.339 1.00 90.25 358 LEU A CA 1
ATOM 2939 C C . LEU A 1 358 ? -3.897 -1.389 -6.964 1.00 90.25 358 LEU A C 1
ATOM 2941 O O . LEU A 1 358 ? -4.847 -2.119 -7.263 1.00 90.25 358 LEU A O 1
ATOM 2945 N N . VAL A 1 359 ? -2.839 -1.833 -6.288 1.00 89.69 359 VAL A N 1
ATOM 2946 C CA . VAL A 1 359 ? -2.735 -3.166 -5.672 1.00 89.69 359 VAL A CA 1
ATOM 2947 C C . VAL A 1 359 ? -2.169 -2.998 -4.269 1.00 89.69 359 VAL A C 1
ATOM 2949 O O . VAL A 1 359 ? -1.249 -2.210 -4.075 1.00 89.69 359 VAL A O 1
ATOM 2952 N N . TYR A 1 360 ? -2.666 -3.749 -3.286 1.00 85.19 360 TYR A N 1
ATOM 2953 C CA . TYR A 1 360 ? -2.108 -3.711 -1.934 1.00 85.19 360 TYR A CA 1
ATOM 2954 C C . TYR A 1 360 ? -0.610 -4.046 -1.924 1.00 85.19 360 TYR A C 1
ATOM 2956 O O . TYR A 1 360 ? -0.190 -5.097 -2.410 1.00 85.19 360 TYR A O 1
ATOM 2964 N N . LYS A 1 361 ? 0.192 -3.175 -1.308 1.00 84.06 361 LYS A N 1
ATOM 2965 C CA . LYS A 1 361 ? 1.654 -3.273 -1.257 1.00 84.06 361 LYS A CA 1
ATOM 2966 C C . LYS A 1 361 ? 2.128 -4.587 -0.659 1.00 84.06 361 LYS A C 1
ATOM 2968 O O . LYS A 1 361 ? 2.982 -5.236 -1.245 1.00 84.06 361 LYS A O 1
ATOM 2973 N N . GLN A 1 362 ? 1.496 -5.032 0.428 1.00 82.88 362 GLN A N 1
ATOM 2974 C CA . GLN A 1 362 ? 1.808 -6.319 1.052 1.00 82.88 362 GLN A CA 1
ATOM 2975 C C . GLN A 1 362 ? 1.741 -7.480 0.046 1.00 82.88 362 GLN A C 1
ATOM 2977 O O . GLN A 1 362 ? 2.602 -8.351 0.056 1.00 82.88 362 GLN A O 1
ATOM 2982 N N . LYS A 1 363 ? 0.750 -7.472 -0.854 1.00 86.62 363 LYS A N 1
ATOM 2983 C CA . LYS A 1 363 ? 0.594 -8.516 -1.872 1.00 86.62 363 LYS A CA 1
ATOM 2984 C C . LYS A 1 363 ? 1.667 -8.430 -2.955 1.00 86.62 363 LYS A C 1
ATOM 2986 O O . LYS A 1 363 ? 2.122 -9.462 -3.433 1.00 86.62 363 LYS A O 1
ATOM 2991 N N . VAL A 1 364 ? 2.076 -7.219 -3.334 1.00 89.44 364 VAL A N 1
ATOM 2992 C CA . VAL A 1 364 ? 3.150 -7.004 -4.317 1.00 89.44 364 VAL A CA 1
ATOM 2993 C C . VAL A 1 364 ? 4.512 -7.400 -3.738 1.00 89.44 364 VAL A C 1
ATOM 2995 O O . VAL A 1 364 ? 5.283 -8.069 -4.418 1.00 89.44 364 VAL A O 1
ATOM 2998 N N . ASP A 1 365 ? 4.788 -7.059 -2.479 1.00 86.50 365 ASP A N 1
ATOM 2999 C CA . ASP A 1 365 ? 6.064 -7.339 -1.803 1.00 86.50 365 ASP A CA 1
ATOM 3000 C C . ASP A 1 365 ? 6.312 -8.846 -1.580 1.00 86.50 365 ASP A C 1
ATOM 3002 O O . ASP A 1 365 ? 7.458 -9.278 -1.436 1.00 86.50 365 ASP A O 1
ATOM 3006 N N . GLU A 1 366 ? 5.255 -9.666 -1.578 1.00 87.88 366 GLU A N 1
ATOM 3007 C CA . GLU A 1 366 ? 5.339 -11.131 -1.484 1.00 87.88 366 GLU A CA 1
ATOM 3008 C C . GLU A 1 366 ? 5.814 -11.808 -2.784 1.00 87.88 366 GLU A C 1
ATOM 3010 O O . GLU A 1 366 ? 6.222 -12.977 -2.752 1.00 87.88 366 GLU A O 1
ATOM 3015 N N . LEU A 1 367 ? 5.775 -11.095 -3.917 1.00 91.50 367 LEU A N 1
ATOM 3016 C CA . LEU A 1 367 ? 6.162 -11.617 -5.226 1.00 91.50 367 LEU A CA 1
ATOM 3017 C C . LEU A 1 367 ? 7.686 -11.720 -5.354 1.00 91.50 367 LEU A C 1
ATOM 3019 O O . LEU A 1 367 ? 8.438 -10.792 -5.051 1.00 91.50 367 LEU A O 1
ATOM 3023 N N . LYS A 1 368 ? 8.159 -12.855 -5.869 1.00 90.88 368 LYS A N 1
ATOM 3024 C CA . LYS A 1 368 ? 9.578 -13.133 -6.128 1.00 90.88 368 LYS A CA 1
ATOM 3025 C C . LYS A 1 368 ? 9.884 -13.234 -7.614 1.00 90.88 368 LYS A C 1
ATOM 3027 O O . LYS A 1 368 ? 11.027 -13.010 -8.006 1.00 90.88 368 LYS A O 1
ATOM 3032 N N . VAL A 1 369 ? 8.908 -13.582 -8.450 1.00 91.12 369 VAL A N 1
ATOM 3033 C CA . VAL A 1 369 ? 9.069 -13.566 -9.902 1.00 91.12 369 VAL A CA 1
ATOM 3034 C C . VAL A 1 369 ? 8.963 -12.120 -10.378 1.00 91.12 369 VAL A C 1
ATOM 3036 O O . VAL A 1 369 ? 7.935 -11.462 -10.218 1.00 91.12 369 VAL A O 1
ATOM 3039 N N . ASP A 1 370 ? 10.027 -11.608 -10.999 1.00 87.81 370 ASP A N 1
ATOM 3040 C CA . ASP A 1 370 ? 10.059 -10.207 -11.439 1.00 87.81 370 ASP A CA 1
ATOM 3041 C C . ASP A 1 370 ? 8.913 -9.890 -12.421 1.00 87.81 370 ASP A C 1
ATOM 3043 O O . ASP A 1 370 ? 8.281 -8.844 -12.321 1.00 87.81 370 ASP A O 1
ATOM 3047 N N . LEU A 1 371 ? 8.571 -10.820 -13.326 1.00 92.56 371 LEU A N 1
ATOM 3048 C CA . LEU A 1 371 ? 7.443 -10.644 -14.250 1.00 92.56 371 LEU A CA 1
ATOM 3049 C C . LEU A 1 371 ? 6.082 -10.603 -13.539 1.00 92.56 371 LEU A C 1
ATOM 3051 O O . LEU A 1 371 ? 5.182 -9.910 -14.011 1.00 92.56 371 LEU A O 1
ATOM 3055 N N . ALA A 1 372 ? 5.926 -11.295 -12.406 1.00 94.88 372 ALA A N 1
ATOM 3056 C CA . ALA A 1 372 ? 4.678 -11.270 -11.647 1.00 94.88 372 ALA A CA 1
ATOM 3057 C C . ALA A 1 372 ? 4.369 -9.864 -11.116 1.00 94.88 372 ALA A C 1
ATOM 3059 O O . ALA A 1 372 ? 3.202 -9.480 -11.087 1.00 94.88 372 ALA A O 1
ATOM 3060 N N . HIS A 1 373 ? 5.399 -9.063 -10.803 1.00 92.88 373 HIS A N 1
ATOM 3061 C CA . HIS A 1 373 ? 5.214 -7.671 -10.387 1.00 92.88 373 HIS A CA 1
ATOM 3062 C C . HIS A 1 373 ? 4.557 -6.831 -11.478 1.00 92.88 373 HIS A C 1
ATOM 3064 O O . HIS A 1 373 ? 3.780 -5.953 -11.147 1.00 92.88 373 HIS A O 1
ATOM 3070 N N . HIS A 1 374 ? 4.836 -7.086 -12.760 1.00 94.81 374 HIS A N 1
ATOM 3071 C CA . HIS A 1 374 ? 4.175 -6.377 -13.858 1.00 94.81 374 HIS A CA 1
ATOM 3072 C C . HIS A 1 374 ? 2.809 -6.998 -14.179 1.00 94.81 374 HIS A C 1
ATOM 3074 O O . HIS A 1 374 ? 1.800 -6.297 -14.272 1.00 94.81 374 HIS A O 1
ATOM 3080 N N . LEU A 1 375 ? 2.752 -8.329 -14.281 1.00 96.44 375 LEU A N 1
ATOM 3081 C CA . LEU A 1 375 ? 1.537 -9.050 -14.650 1.00 96.44 375 LEU A CA 1
ATOM 3082 C C . LEU A 1 375 ? 0.386 -8.810 -13.659 1.00 96.44 375 LEU A C 1
ATOM 3084 O O . LEU A 1 375 ? -0.764 -8.723 -14.085 1.00 96.44 375 LEU A O 1
ATOM 3088 N N . VAL A 1 376 ? 0.671 -8.655 -12.361 1.00 96.94 376 VAL A N 1
ATOM 3089 C CA . VAL A 1 376 ? -0.370 -8.402 -11.353 1.00 96.94 376 VAL A CA 1
ATOM 3090 C C . VAL A 1 376 ? -1.142 -7.107 -11.634 1.00 96.94 376 VAL A C 1
ATOM 3092 O O . VAL A 1 376 ? -2.362 -7.111 -11.513 1.00 96.94 376 VAL A O 1
ATOM 3095 N N . PHE A 1 377 ? -0.493 -6.032 -12.097 1.00 96.75 377 PHE A N 1
ATOM 3096 C CA . PHE A 1 377 ? -1.192 -4.784 -12.435 1.00 96.75 377 PHE A CA 1
ATOM 3097 C C . PHE A 1 377 ? -1.997 -4.905 -13.731 1.00 96.75 377 PHE A C 1
ATOM 3099 O O . PHE A 1 377 ? -3.132 -4.432 -13.789 1.00 96.75 377 PHE A O 1
ATOM 3106 N N . VAL A 1 378 ? -1.457 -5.596 -14.742 1.00 96.50 378 VAL A N 1
ATOM 3107 C CA . VAL A 1 378 ? -2.181 -5.887 -15.994 1.00 96.50 378 VAL A CA 1
ATOM 3108 C C . VAL A 1 378 ? -3.480 -6.647 -15.698 1.00 96.50 378 VAL A C 1
ATOM 3110 O O . VAL A 1 378 ? -4.541 -6.320 -16.227 1.00 96.50 378 VAL A O 1
ATOM 3113 N N . LEU A 1 379 ? -3.414 -7.643 -14.816 1.00 97.31 379 LEU A N 1
ATOM 3114 C CA . LEU A 1 379 ? -4.557 -8.467 -14.429 1.00 97.31 379 LEU A CA 1
ATOM 3115 C C . LEU A 1 379 ? -5.511 -7.758 -13.462 1.00 97.31 379 LEU A C 1
ATOM 3117 O O . LEU A 1 379 ? -6.722 -7.938 -13.564 1.00 97.31 379 LEU A O 1
ATOM 3121 N N . GLN A 1 380 ? -4.996 -6.937 -12.545 1.00 95.69 380 GLN A N 1
ATOM 3122 C CA . GLN A 1 380 ? -5.833 -6.162 -11.632 1.00 95.69 380 GLN A CA 1
ATOM 3123 C C . GLN A 1 380 ? -6.698 -5.163 -12.401 1.00 95.69 380 GLN A C 1
ATOM 3125 O O . GLN A 1 380 ? -7.874 -5.008 -12.077 1.00 95.69 380 GLN A O 1
ATOM 3130 N N . LYS A 1 381 ? -6.160 -4.539 -13.457 1.00 94.75 381 LYS A N 1
ATOM 3131 C CA . LYS A 1 381 ? -6.948 -3.682 -14.349 1.00 94.75 381 LYS A CA 1
ATOM 3132 C C . LYS A 1 381 ? -8.157 -4.427 -14.918 1.00 94.75 381 LYS A C 1
ATOM 3134 O O . LYS A 1 381 ? -9.282 -3.947 -14.829 1.00 94.75 381 LYS A O 1
ATOM 3139 N N . GLU A 1 382 ? -7.932 -5.621 -15.459 1.00 95.31 382 GLU A N 1
ATOM 3140 C CA . GLU A 1 382 ? -8.988 -6.478 -16.009 1.00 95.31 382 GLU A CA 1
ATOM 3141 C C . GLU A 1 382 ? -10.023 -6.879 -14.948 1.00 95.31 382 GLU A C 1
ATOM 3143 O O . GLU A 1 382 ? -11.230 -6.832 -15.191 1.00 95.31 382 GLU A O 1
ATOM 3148 N N . ARG A 1 383 ? -9.566 -7.209 -13.735 1.00 95.06 383 ARG A N 1
ATOM 3149 C CA . ARG A 1 383 ? -10.441 -7.510 -12.596 1.00 95.06 383 ARG A CA 1
ATOM 3150 C C . ARG A 1 383 ? -11.313 -6.311 -12.204 1.00 95.06 383 ARG A C 1
ATOM 3152 O O . ARG A 1 383 ? -12.503 -6.497 -11.946 1.00 95.06 383 ARG A O 1
ATOM 3159 N N . MET A 1 384 ? -10.761 -5.096 -12.196 1.00 91.00 384 MET A N 1
ATOM 3160 C CA . MET A 1 384 ? -11.523 -3.868 -11.925 1.00 91.00 384 MET A CA 1
ATOM 3161 C C . MET A 1 384 ? -12.538 -3.562 -13.031 1.00 91.00 384 MET A C 1
ATOM 3163 O O . MET A 1 384 ? -13.663 -3.178 -12.724 1.00 91.00 384 MET A O 1
ATOM 3167 N N . ILE A 1 385 ? -12.200 -3.807 -14.302 1.00 90.75 385 ILE A N 1
ATOM 3168 C CA . ILE A 1 385 ? -13.155 -3.683 -15.416 1.00 90.75 385 ILE A CA 1
ATOM 3169 C C . ILE A 1 385 ? -14.328 -4.655 -15.228 1.00 90.75 385 ILE A C 1
ATOM 3171 O O . ILE A 1 385 ? -15.483 -4.262 -15.402 1.00 90.75 385 ILE A O 1
ATOM 3175 N N . CYS A 1 386 ? -14.064 -5.905 -14.823 1.00 90.94 386 CYS A N 1
ATOM 3176 C CA . CYS A 1 386 ? -15.122 -6.877 -14.522 1.00 90.94 386 CYS A CA 1
ATOM 3177 C C . CYS A 1 386 ? -16.063 -6.362 -13.421 1.00 90.94 386 CYS A C 1
ATOM 3179 O O . CYS A 1 386 ? -17.279 -6.449 -13.572 1.00 90.94 386 CYS A O 1
ATOM 3181 N N . TYR A 1 387 ? -15.511 -5.775 -12.353 1.00 89.94 387 TYR A N 1
ATOM 3182 C CA . TYR A 1 387 ? -16.295 -5.166 -11.274 1.00 89.94 387 TYR A CA 1
ATOM 3183 C C . TYR A 1 387 ? -17.156 -3.993 -11.770 1.00 89.94 387 TYR A C 1
ATOM 3185 O O . TYR A 1 387 ? -18.371 -3.995 -11.584 1.00 89.94 387 TYR A O 1
ATOM 3193 N N . GLN A 1 388 ? -16.551 -3.024 -12.461 1.00 86.25 388 GLN A N 1
ATOM 3194 C CA . GLN A 1 388 ? -17.229 -1.806 -12.927 1.00 86.25 388 GLN A CA 1
ATOM 3195 C C . GLN A 1 388 ? -18.338 -2.089 -13.944 1.00 86.25 388 GLN A C 1
ATOM 3197 O O . GLN A 1 388 ? -19.367 -1.419 -13.954 1.00 86.25 388 GLN A O 1
ATOM 3202 N N . THR A 1 389 ? -18.146 -3.096 -14.794 1.00 87.44 389 THR A N 1
ATOM 3203 C CA . THR A 1 389 ? -19.135 -3.490 -15.807 1.00 87.44 389 THR A CA 1
ATOM 3204 C C . THR A 1 389 ? -20.209 -4.436 -15.266 1.00 87.44 389 THR A C 1
ATOM 3206 O O . THR A 1 389 ? -21.080 -4.851 -16.027 1.00 87.44 389 THR A O 1
ATOM 3209 N N . SER A 1 390 ? -20.167 -4.791 -13.970 1.00 80.94 390 SER A N 1
ATOM 3210 C CA . SER A 1 390 ? -20.982 -5.872 -13.384 1.00 80.94 390 SER A CA 1
ATOM 3211 C C . SER A 1 390 ? -20.880 -7.184 -14.182 1.00 80.94 390 SER A C 1
ATOM 3213 O O . SER A 1 390 ? -21.838 -7.949 -14.301 1.00 80.94 390 SER A O 1
ATOM 3215 N N . GLY A 1 391 ? -19.712 -7.414 -14.786 1.00 81.31 391 GLY A N 1
ATOM 3216 C CA . GLY A 1 391 ? -19.429 -8.538 -15.659 1.00 81.31 391 GLY A CA 1
ATOM 3217 C C . GLY A 1 391 ? -18.998 -9.792 -14.901 1.00 81.31 391 GLY A C 1
ATOM 3218 O O . GLY A 1 391 ? -18.782 -9.808 -13.691 1.00 81.31 391 GLY A O 1
ATOM 3219 N N . SER A 1 392 ? -18.830 -10.881 -15.648 1.00 92.00 392 SER A N 1
ATOM 3220 C CA . SER A 1 392 ? -18.242 -12.112 -15.120 1.00 92.00 392 SER A CA 1
ATOM 3221 C C . SER A 1 392 ? -16.770 -11.895 -14.753 1.00 92.00 392 SER A C 1
ATOM 3223 O O . SER A 1 392 ? -15.985 -11.473 -15.596 1.00 92.00 392 SER A O 1
ATOM 3225 N N . TYR A 1 393 ? -16.353 -12.326 -13.557 1.00 95.19 393 TYR A N 1
ATOM 3226 C CA . TYR A 1 393 ? -14.937 -12.418 -13.146 1.00 95.19 393 TYR A CA 1
ATOM 3227 C C . TYR A 1 393 ? -14.146 -13.526 -13.866 1.00 95.19 393 TYR A C 1
ATOM 3229 O O . TYR A 1 393 ? -13.067 -13.925 -13.428 1.00 95.19 393 TYR A O 1
ATOM 3237 N N . LYS A 1 394 ? -14.688 -14.051 -14.966 1.00 96.75 394 LYS A N 1
ATOM 3238 C CA . LYS A 1 394 ? -14.036 -15.013 -15.852 1.00 96.75 394 LYS A CA 1
ATOM 3239 C C . LYS A 1 394 ? -13.825 -14.372 -17.208 1.00 96.75 394 LYS A C 1
ATOM 3241 O O . LYS A 1 394 ? -14.803 -14.051 -17.883 1.00 96.75 394 LYS A O 1
ATOM 3246 N N . ILE A 1 395 ? -12.567 -14.247 -17.613 1.00 96.69 395 ILE A N 1
ATOM 3247 C CA . ILE A 1 395 ? -12.178 -13.650 -18.892 1.00 96.69 395 ILE A CA 1
ATOM 3248 C C . ILE A 1 395 ? -11.306 -14.603 -19.702 1.00 96.69 395 ILE A C 1
ATOM 3250 O O . ILE A 1 395 ? -10.788 -15.598 -19.196 1.00 96.69 395 ILE A O 1
ATOM 3254 N N . SER A 1 396 ? -11.143 -14.292 -20.984 1.00 96.81 396 SER A N 1
ATOM 3255 C CA . SER A 1 396 ? -10.205 -14.984 -21.867 1.00 96.81 396 SER A CA 1
ATOM 3256 C C . SER A 1 396 ? -9.321 -13.958 -22.562 1.00 96.81 396 SER A C 1
ATOM 3258 O O . SER A 1 396 ? -9.834 -12.982 -23.116 1.00 96.81 396 SER A O 1
ATOM 3260 N N . ARG A 1 397 ? -8.004 -14.165 -22.517 1.00 96.75 397 ARG A N 1
ATOM 3261 C CA . ARG A 1 397 ? -7.003 -13.314 -23.174 1.00 96.75 397 ARG A CA 1
ATOM 3262 C C . ARG A 1 397 ? -5.991 -14.181 -23.895 1.00 96.75 397 ARG A C 1
ATOM 3264 O O . ARG A 1 397 ? -5.542 -15.192 -23.356 1.00 96.75 397 ARG A O 1
ATOM 3271 N N . ASP A 1 398 ? -5.677 -13.829 -25.131 1.00 94.81 398 ASP A N 1
ATOM 3272 C CA . ASP A 1 398 ? -4.655 -14.526 -25.899 1.00 94.81 398 ASP A CA 1
ATOM 3273 C C . ASP A 1 398 ? -3.255 -13.968 -25.613 1.00 94.81 398 ASP A C 1
ATOM 3275 O O . ASP A 1 398 ? -3.071 -13.005 -24.869 1.00 94.81 398 ASP A O 1
ATOM 3279 N N . LEU A 1 399 ? -2.240 -14.611 -26.182 1.00 93.25 399 LEU A N 1
ATOM 3280 C CA . LEU A 1 399 ? -0.860 -14.169 -26.026 1.00 93.25 399 LEU A CA 1
ATOM 3281 C C . LEU A 1 399 ? -0.608 -12.773 -26.622 1.00 93.25 399 LEU A C 1
ATOM 3283 O O . LEU A 1 399 ? 0.287 -12.082 -26.143 1.00 93.25 399 LEU A O 1
ATOM 3287 N N . ILE A 1 400 ? -1.369 -12.362 -27.643 1.00 92.19 400 ILE A N 1
ATOM 3288 C CA . ILE A 1 400 ? -1.216 -11.057 -28.303 1.00 92.19 400 ILE A CA 1
ATOM 3289 C C . ILE A 1 400 ? -1.603 -9.941 -27.335 1.00 92.19 400 ILE A C 1
ATOM 3291 O O . ILE A 1 400 ? -0.852 -8.979 -27.202 1.00 92.19 400 ILE A O 1
ATOM 3295 N N . TYR A 1 401 ? -2.689 -10.120 -26.577 1.00 94.12 401 TYR A N 1
ATOM 3296 C CA . TYR A 1 401 ? -3.066 -9.203 -25.501 1.00 94.12 401 TYR A CA 1
ATOM 3297 C C . TYR A 1 401 ? -1.901 -8.954 -24.531 1.00 94.12 401 TYR A C 1
ATOM 3299 O O . TYR A 1 401 ? -1.517 -7.812 -24.288 1.00 94.12 401 TYR A O 1
ATOM 3307 N N . PHE A 1 402 ? -1.271 -10.022 -24.027 1.00 95.00 402 PHE A N 1
ATOM 3308 C CA . PHE A 1 402 ? -0.129 -9.873 -23.122 1.00 95.00 402 PHE A CA 1
ATOM 3309 C C . PHE A 1 402 ? 1.091 -9.262 -23.810 1.00 95.00 402 PHE A C 1
ATOM 3311 O O . PHE A 1 402 ? 1.843 -8.549 -23.156 1.00 95.00 402 PHE A O 1
ATOM 3318 N N . ALA A 1 403 ? 1.287 -9.512 -25.107 1.00 92.56 403 ALA A N 1
ATOM 3319 C CA . ALA A 1 403 ? 2.379 -8.932 -25.884 1.00 92.56 403 ALA A CA 1
ATOM 3320 C C . ALA A 1 403 ? 2.245 -7.408 -26.055 1.00 92.56 403 ALA A C 1
ATOM 3322 O O . ALA A 1 403 ? 3.266 -6.741 -26.226 1.00 92.56 403 ALA A O 1
ATOM 3323 N N . GLY A 1 404 ? 1.017 -6.875 -25.995 1.00 90.88 404 GLY A N 1
ATOM 3324 C CA . GLY A 1 404 ? 0.733 -5.438 -25.975 1.00 90.88 404 GLY A CA 1
ATOM 3325 C C . GLY A 1 404 ? 1.120 -4.761 -24.659 1.00 90.88 404 GLY A C 1
ATOM 3326 O O . GLY A 1 404 ? 1.588 -3.632 -24.670 1.00 90.88 404 GLY A O 1
ATOM 3327 N N . SER A 1 405 ? 1.027 -5.469 -23.532 1.00 91.88 405 SER A N 1
ATOM 3328 C CA . SER A 1 405 ? 1.447 -4.955 -22.218 1.00 91.88 405 SER A CA 1
ATOM 3329 C C . SER A 1 405 ? 2.905 -5.271 -21.871 1.00 91.88 405 SER A C 1
ATOM 3331 O O . SER A 1 405 ? 3.574 -4.521 -21.168 1.00 91.88 405 SER A O 1
ATOM 3333 N N . ILE A 1 406 ? 3.418 -6.412 -22.329 1.00 93.25 406 ILE A N 1
ATOM 3334 C CA . ILE A 1 406 ? 4.713 -6.970 -21.935 1.00 93.25 406 ILE A CA 1
ATOM 3335 C C . ILE A 1 406 ? 5.521 -7.247 -23.200 1.00 93.25 406 ILE A C 1
ATOM 3337 O O . ILE A 1 406 ? 5.134 -8.071 -24.029 1.00 93.25 406 ILE A O 1
ATOM 3341 N N . ARG A 1 407 ? 6.703 -6.632 -23.328 1.00 91.94 407 ARG A N 1
ATOM 3342 C CA . ARG A 1 407 ? 7.562 -6.876 -24.494 1.00 91.94 407 ARG A CA 1
ATOM 3343 C C . ARG A 1 407 ? 8.204 -8.257 -24.417 1.00 91.94 407 ARG A C 1
ATOM 3345 O O . ARG A 1 407 ? 9.109 -8.500 -23.612 1.00 91.94 407 ARG A O 1
ATOM 3352 N N . PHE A 1 408 ? 7.782 -9.165 -25.288 1.00 90.94 408 PHE A N 1
ATOM 3353 C CA . PHE A 1 408 ? 8.365 -10.497 -25.371 1.00 90.94 408 PHE A CA 1
ATOM 3354 C C . PHE A 1 408 ? 9.669 -10.495 -26.161 1.00 90.94 408 PHE A C 1
ATOM 3356 O O . PHE A 1 408 ? 9.705 -10.123 -27.329 1.00 90.94 408 PHE A O 1
ATOM 3363 N N . LYS A 1 409 ? 10.752 -10.959 -25.528 1.00 82.62 409 LYS A N 1
ATOM 3364 C CA . LYS A 1 409 ? 12.082 -11.018 -26.166 1.00 82.62 409 LYS A CA 1
ATOM 3365 C C . LYS A 1 409 ? 12.500 -12.406 -26.607 1.00 82.62 409 LYS A C 1
ATOM 3367 O O . LYS A 1 409 ? 13.435 -12.546 -27.398 1.00 82.62 409 LYS A O 1
ATOM 3372 N N . LYS A 1 410 ? 11.877 -13.451 -26.060 1.00 74.69 410 LYS A N 1
ATOM 3373 C CA . LYS A 1 410 ? 12.245 -14.811 -26.440 1.00 74.69 410 LYS A CA 1
ATOM 3374 C C . LYS A 1 410 ? 11.723 -15.100 -27.836 1.00 74.69 410 LYS A C 1
ATOM 3376 O O . LYS A 1 410 ? 10.609 -14.723 -28.193 1.00 74.69 410 LYS A O 1
ATOM 3381 N N . ARG A 1 411 ? 12.559 -15.788 -28.613 1.00 70.06 411 ARG A N 1
ATOM 3382 C CA . ARG A 1 411 ? 12.303 -16.055 -30.031 1.00 70.06 411 ARG A CA 1
ATOM 3383 C C . ARG A 1 411 ? 11.124 -16.998 -30.235 1.00 70.06 411 ARG A C 1
ATOM 3385 O O . ARG A 1 411 ? 10.512 -16.962 -31.295 1.00 70.06 411 ARG A O 1
ATOM 3392 N N . SER A 1 412 ? 10.821 -17.851 -29.254 1.00 83.81 412 SER A N 1
ATOM 3393 C CA . SER A 1 412 ? 9.783 -18.863 -29.399 1.00 83.81 412 SER A CA 1
ATOM 3394 C C . SER A 1 412 ? 8.548 -18.562 -28.545 1.00 83.81 412 SER A C 1
ATOM 3396 O O . SER A 1 412 ? 8.623 -18.270 -27.349 1.00 83.81 412 SER A O 1
ATOM 3398 N N . LYS A 1 413 ? 7.380 -18.699 -29.177 1.00 88.50 413 LYS A N 1
ATOM 3399 C CA . LYS A 1 413 ? 6.066 -18.611 -28.531 1.00 88.50 413 LYS A CA 1
ATOM 3400 C C . LYS A 1 413 ? 5.948 -19.481 -27.266 1.00 88.50 413 LYS A C 1
ATOM 3402 O O . LYS A 1 413 ? 5.480 -18.960 -26.254 1.00 88.50 413 LYS A O 1
ATOM 3407 N N . PRO A 1 414 ? 6.411 -20.752 -27.258 1.00 90.44 414 PRO A N 1
ATOM 3408 C CA . PRO A 1 414 ? 6.319 -21.602 -26.072 1.00 90.44 414 PRO A CA 1
ATOM 3409 C C . PRO A 1 414 ? 7.102 -21.065 -24.874 1.00 90.44 414 PRO A C 1
ATOM 3411 O O . PRO A 1 414 ? 6.675 -21.244 -23.739 1.00 90.44 414 PRO A O 1
ATOM 3414 N N . GLU A 1 415 ? 8.242 -20.407 -25.092 1.00 90.69 415 GLU A N 1
ATOM 3415 C CA . GLU A 1 415 ? 9.012 -19.857 -23.979 1.00 90.69 415 GLU A CA 1
ATOM 3416 C C . GLU A 1 415 ? 8.366 -18.605 -23.383 1.00 90.69 415 GLU A C 1
ATOM 3418 O O . GLU A 1 415 ? 8.446 -18.419 -22.172 1.00 90.69 415 GLU A O 1
ATOM 3423 N N . ASN A 1 416 ? 7.726 -17.763 -24.202 1.00 90.44 416 ASN A N 1
ATOM 3424 C CA . ASN A 1 416 ? 6.975 -16.607 -23.703 1.00 90.44 416 ASN A CA 1
ATOM 3425 C C . ASN A 1 416 ? 5.759 -17.056 -22.884 1.00 90.44 416 ASN A C 1
ATOM 3427 O O . ASN A 1 416 ? 5.534 -16.529 -21.798 1.00 90.44 416 ASN A O 1
ATOM 3431 N N . ILE A 1 417 ? 5.045 -18.088 -23.351 1.00 93.50 417 ILE A N 1
ATOM 3432 C CA . ILE A 1 417 ? 3.952 -18.718 -22.596 1.00 93.50 417 ILE A CA 1
ATOM 3433 C C . ILE A 1 417 ? 4.447 -19.216 -21.234 1.00 93.50 417 ILE A C 1
ATOM 3435 O O . ILE A 1 417 ? 3.823 -18.906 -20.226 1.00 93.50 417 ILE A O 1
ATOM 3439 N N . LYS A 1 418 ? 5.589 -19.915 -21.184 1.00 93.19 418 LYS A N 1
ATOM 3440 C CA . LYS A 1 418 ? 6.151 -20.428 -19.923 1.00 93.19 418 LYS A CA 1
ATOM 3441 C C . LYS A 1 418 ? 6.471 -19.330 -18.905 1.00 93.19 418 LYS A C 1
ATOM 3443 O O . LYS A 1 418 ? 6.284 -19.548 -17.714 1.00 93.19 418 LYS A O 1
ATOM 3448 N N . GLU A 1 419 ? 6.968 -18.172 -19.343 1.00 92.50 419 GLU A N 1
ATOM 3449 C CA . GLU A 1 419 ? 7.233 -17.052 -18.424 1.00 92.50 419 GLU A CA 1
ATOM 3450 C C . GLU A 1 419 ? 5.933 -16.481 -17.841 1.00 92.50 419 GLU A C 1
ATOM 3452 O O . GLU A 1 419 ? 5.873 -16.175 -16.652 1.00 92.50 419 GLU A O 1
ATOM 3457 N N . ILE A 1 420 ? 4.880 -16.385 -18.658 1.00 95.00 420 ILE A N 1
ATOM 3458 C CA . ILE A 1 420 ? 3.555 -15.944 -18.207 1.00 95.00 420 ILE A CA 1
ATOM 3459 C C . ILE A 1 420 ? 2.947 -16.960 -17.235 1.00 95.00 420 ILE A C 1
ATOM 3461 O O . ILE A 1 420 ? 2.480 -16.564 -16.173 1.00 95.00 420 ILE A O 1
ATOM 3465 N N . GLU A 1 421 ? 2.990 -18.258 -17.560 1.00 96.25 421 GLU A N 1
ATOM 3466 C CA . GLU A 1 421 ? 2.512 -19.338 -16.680 1.00 96.25 421 GLU A CA 1
ATOM 3467 C C . GLU A 1 421 ? 3.222 -19.291 -15.322 1.00 96.25 421 GLU A C 1
ATOM 3469 O O . GLU A 1 421 ? 2.559 -19.258 -14.291 1.00 96.25 421 GLU A O 1
ATOM 3474 N N . LYS A 1 422 ? 4.553 -19.138 -15.309 1.00 96.06 422 LYS A N 1
ATOM 3475 C CA . LYS A 1 422 ? 5.329 -18.994 -14.069 1.00 96.06 422 LYS A CA 1
ATOM 3476 C C . LYS A 1 422 ? 4.867 -17.807 -13.213 1.00 96.06 422 LYS A C 1
ATOM 3478 O O . LYS A 1 422 ? 4.835 -17.911 -11.990 1.00 96.06 422 LYS A O 1
ATOM 3483 N N . ALA A 1 423 ? 4.542 -16.676 -13.839 1.00 95.81 423 ALA A N 1
ATOM 3484 C CA . ALA A 1 423 ? 4.032 -15.505 -13.132 1.00 95.81 423 ALA A CA 1
ATOM 3485 C C . ALA A 1 423 ? 2.592 -15.716 -12.624 1.00 95.81 423 ALA A C 1
ATOM 3487 O O . ALA A 1 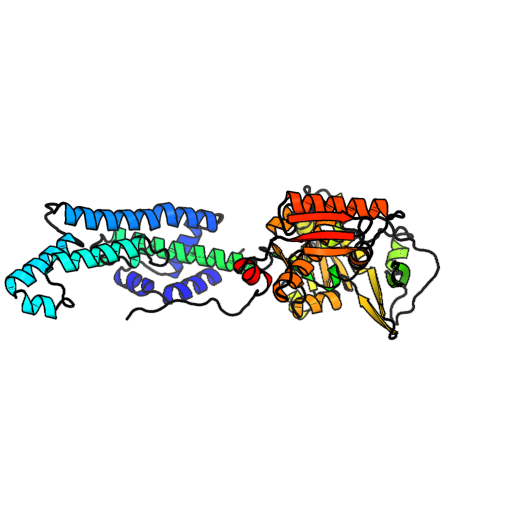423 ? 2.287 -15.333 -11.497 1.00 95.81 423 ALA A O 1
ATOM 3488 N N . PHE A 1 424 ? 1.719 -16.362 -13.406 1.00 97.38 424 PHE A N 1
ATOM 3489 C CA . PHE A 1 424 ? 0.374 -16.742 -12.956 1.00 97.38 424 PHE A CA 1
ATOM 3490 C C . PHE A 1 424 ? 0.407 -17.699 -11.765 1.00 97.38 424 PHE A C 1
ATOM 3492 O O . PHE A 1 424 ? -0.352 -17.502 -10.816 1.00 97.38 424 PHE A O 1
ATOM 3499 N N . ASP A 1 425 ? 1.271 -18.713 -11.815 1.00 97.44 425 ASP A N 1
ATOM 3500 C CA . ASP A 1 425 ? 1.395 -19.723 -10.767 1.00 97.44 425 ASP A CA 1
ATOM 3501 C C . ASP A 1 425 ? 1.735 -19.067 -9.421 1.00 97.44 425 ASP A C 1
ATOM 3503 O O . ASP A 1 425 ? 1.087 -19.361 -8.419 1.00 97.44 425 ASP A O 1
ATOM 3507 N N . GLU A 1 426 ? 2.668 -18.106 -9.401 1.00 97.31 426 GLU A N 1
ATOM 3508 C CA . GLU A 1 426 ? 2.992 -17.351 -8.184 1.00 97.31 426 GLU A CA 1
ATOM 3509 C C . GLU A 1 426 ? 1.822 -16.470 -7.713 1.00 97.31 426 GLU A C 1
ATOM 3511 O O . GLU A 1 426 ? 1.492 -16.469 -6.526 1.00 97.31 426 GLU A O 1
ATOM 3516 N N . ILE A 1 427 ? 1.153 -15.750 -8.622 1.00 97.00 427 ILE A N 1
ATOM 3517 C CA . ILE A 1 427 ? 0.003 -14.890 -8.279 1.00 97.00 427 ILE A CA 1
ATOM 3518 C C . ILE A 1 427 ? -1.136 -15.708 -7.641 1.00 97.00 427 ILE A C 1
ATOM 3520 O O . ILE A 1 427 ? -1.805 -15.221 -6.722 1.00 97.00 427 ILE A O 1
ATOM 3524 N N . ILE A 1 428 ? -1.350 -16.943 -8.106 1.00 96.50 428 ILE A N 1
ATOM 3525 C CA . ILE A 1 428 ? -2.333 -17.878 -7.542 1.00 96.50 428 ILE A CA 1
ATOM 3526 C C . ILE A 1 428 ? -1.857 -18.440 -6.207 1.00 96.50 428 ILE A C 1
ATOM 3528 O O . ILE A 1 428 ? -2.633 -18.450 -5.253 1.00 96.50 428 ILE A O 1
ATOM 3532 N N . GLU A 1 429 ? -0.599 -18.886 -6.120 1.00 95.44 429 GLU A N 1
ATOM 3533 C CA . GLU A 1 429 ? -0.010 -19.427 -4.888 1.00 95.44 429 GLU A CA 1
ATOM 3534 C C . GLU A 1 429 ? -0.138 -18.425 -3.730 1.00 95.44 429 GLU A C 1
ATOM 3536 O O . GLU A 1 429 ? -0.492 -18.803 -2.614 1.00 95.44 429 GLU A O 1
ATOM 3541 N N . LYS A 1 430 ? 0.092 -17.135 -4.006 1.00 92.38 430 LYS A N 1
ATOM 3542 C CA . LYS A 1 430 ? -0.030 -16.035 -3.034 1.00 92.38 430 LYS A CA 1
ATOM 3543 C C . LYS A 1 430 ? -1.457 -15.512 -2.845 1.00 92.38 430 LYS A C 1
ATOM 3545 O O . LYS A 1 430 ? -1.673 -14.606 -2.038 1.00 92.38 430 LYS A O 1
ATOM 3550 N N . GLN A 1 431 ? -2.433 -16.072 -3.565 1.00 90.00 431 GLN A N 1
ATOM 3551 C CA . GLN A 1 431 ? -3.851 -15.707 -3.487 1.00 90.00 431 GLN A CA 1
ATOM 3552 C C . GLN A 1 431 ? -4.053 -14.185 -3.562 1.00 90.00 431 GLN A C 1
ATOM 3554 O O . GLN A 1 431 ? -4.619 -13.569 -2.657 1.00 90.00 431 GLN A O 1
ATOM 3559 N N . ILE A 1 432 ? -3.497 -13.561 -4.606 1.00 87.50 432 ILE A N 1
ATOM 3560 C CA . ILE A 1 432 ? -3.529 -12.100 -4.750 1.00 87.50 432 ILE A CA 1
ATOM 3561 C C . ILE A 1 432 ? -4.846 -11.669 -5.402 1.00 87.50 432 ILE A C 1
ATOM 3563 O O . ILE A 1 432 ? -5.722 -11.144 -4.729 1.00 87.50 432 ILE A O 1
ATOM 3567 N N . ILE A 1 433 ? -4.995 -11.908 -6.708 1.00 91.81 433 ILE A N 1
ATOM 3568 C CA . ILE A 1 433 ? -6.145 -11.435 -7.510 1.00 91.81 433 ILE A CA 1
ATOM 3569 C C . ILE A 1 433 ? -6.714 -12.510 -8.442 1.00 91.81 433 ILE A C 1
ATOM 3571 O O . ILE A 1 433 ? -7.891 -12.464 -8.800 1.00 91.81 433 ILE A O 1
ATOM 3575 N N . VAL A 1 434 ? -5.903 -13.503 -8.817 1.00 95.56 434 VAL A N 1
ATOM 3576 C CA . VAL A 1 434 ? -6.314 -14.632 -9.657 1.00 95.56 434 VAL A CA 1
ATOM 3577 C C . VAL A 1 434 ? -6.613 -15.827 -8.767 1.00 95.56 434 VAL A C 1
ATOM 3579 O O . VAL A 1 434 ? -5.789 -16.218 -7.943 1.00 95.56 434 VAL A O 1
ATOM 3582 N N . LYS A 1 435 ? -7.784 -16.428 -8.966 1.00 96.12 435 LYS A N 1
ATOM 3583 C CA . LYS A 1 435 ? -8.206 -17.655 -8.291 1.00 96.12 435 LYS A CA 1
ATOM 3584 C C . LYS A 1 435 ? -7.741 -18.897 -9.044 1.00 96.12 435 LYS A C 1
ATOM 3586 O O . LYS A 1 435 ? -7.275 -19.849 -8.429 1.00 96.12 435 LYS A O 1
ATOM 3591 N N . ALA A 1 436 ? -7.878 -18.896 -10.368 1.00 97.00 436 ALA A N 1
ATOM 3592 C CA . ALA A 1 436 ? -7.426 -19.984 -11.228 1.00 97.00 436 ALA A CA 1
ATOM 3593 C C . ALA A 1 436 ? -7.184 -19.487 -12.658 1.00 97.00 436 ALA A C 1
ATOM 3595 O O . ALA A 1 436 ? -7.811 -18.525 -13.101 1.00 97.00 436 ALA A O 1
ATOM 3596 N N . TYR A 1 437 ? -6.335 -20.187 -13.411 1.00 97.62 437 TYR A N 1
ATOM 3597 C CA . TYR A 1 437 ? -6.298 -20.061 -14.866 1.00 97.62 437 TYR A CA 1
ATOM 3598 C C . TYR A 1 437 ? -6.242 -21.433 -15.535 1.00 97.62 437 TYR A C 1
ATOM 3600 O O . TYR A 1 437 ? -5.814 -22.427 -14.950 1.00 97.62 437 TYR A O 1
ATOM 3608 N N . ARG A 1 438 ? -6.672 -21.478 -16.794 1.00 97.06 438 ARG A N 1
ATOM 3609 C CA . ARG A 1 438 ? -6.462 -22.608 -17.693 1.00 97.06 438 ARG A CA 1
ATOM 3610 C C . ARG A 1 438 ? -5.970 -22.088 -19.031 1.00 97.06 438 ARG A C 1
ATOM 3612 O O . ARG A 1 438 ? -6.625 -21.253 -19.649 1.00 97.06 438 ARG A O 1
ATOM 3619 N N . ARG A 1 439 ? -4.861 -22.638 -19.521 1.00 95.69 439 ARG A N 1
ATOM 3620 C CA . ARG A 1 439 ? -4.397 -22.376 -20.884 1.00 95.69 439 ARG A CA 1
ATOM 3621 C C . ARG A 1 439 ? -4.999 -23.376 -21.872 1.00 95.69 439 ARG A C 1
ATOM 3623 O O . ARG A 1 439 ? -4.947 -24.587 -21.654 1.00 95.69 439 ARG A O 1
ATOM 3630 N N . ILE A 1 440 ? -5.526 -22.875 -22.986 1.00 95.31 440 ILE A N 1
ATOM 3631 C CA . ILE A 1 440 ? -5.909 -23.663 -24.161 1.00 95.31 440 ILE A CA 1
ATOM 3632 C C . ILE A 1 440 ? -5.190 -23.058 -25.365 1.00 95.31 440 ILE A C 1
ATOM 3634 O O . ILE A 1 440 ? -5.490 -21.943 -25.781 1.00 95.31 440 ILE A O 1
ATOM 3638 N N . ARG A 1 441 ? -4.218 -23.793 -25.922 1.00 91.88 441 ARG A N 1
ATOM 3639 C CA . ARG A 1 441 ? -3.285 -23.283 -26.946 1.00 91.88 441 ARG A CA 1
ATOM 3640 C C . ARG A 1 441 ? -2.591 -22.002 -26.466 1.00 91.88 441 ARG A C 1
ATOM 3642 O O . ARG A 1 441 ? -1.764 -22.088 -25.560 1.00 91.88 441 ARG A O 1
ATOM 3649 N N . ASP A 1 442 ? -2.951 -20.859 -27.038 1.00 91.69 442 ASP A N 1
ATOM 3650 C CA . ASP A 1 442 ? -2.338 -19.553 -26.790 1.00 91.69 442 ASP A CA 1
ATOM 3651 C C . ASP A 1 442 ? -3.260 -18.611 -26.014 1.00 91.69 442 ASP A C 1
ATOM 3653 O O . ASP A 1 442 ? -2.955 -17.431 -25.862 1.00 91.69 442 ASP A O 1
ATOM 3657 N N . THR A 1 443 ? -4.393 -19.131 -25.547 1.00 96.50 443 THR A N 1
ATOM 3658 C CA . THR A 1 443 ? -5.402 -18.387 -24.805 1.00 96.50 443 THR A CA 1
ATOM 3659 C C . THR A 1 443 ? -5.394 -18.812 -23.347 1.00 96.50 443 THR A C 1
ATOM 3661 O O . THR A 1 443 ? -5.421 -20.003 -23.025 1.00 96.50 443 THR A O 1
ATOM 3664 N N . PHE A 1 444 ? -5.371 -17.821 -22.465 1.00 97.88 444 PHE A N 1
ATOM 3665 C CA . PHE A 1 444 ? -5.484 -17.955 -21.024 1.00 97.88 444 PHE A CA 1
ATOM 3666 C C . PHE A 1 444 ? -6.920 -17.628 -20.622 1.00 97.88 444 PHE A C 1
ATOM 3668 O O . PHE A 1 444 ? -7.392 -16.505 -20.805 1.00 97.88 444 PHE A O 1
ATOM 3675 N N . HIS A 1 445 ? -7.619 -18.623 -20.087 1.00 98.00 445 HIS A N 1
ATOM 3676 C CA . HIS A 1 445 ? -8.917 -18.457 -19.445 1.00 98.00 445 HIS A CA 1
ATOM 3677 C C . HIS A 1 445 ? -8.672 -18.224 -17.959 1.00 98.00 445 HIS A C 1
ATOM 3679 O O . HIS A 1 445 ? -8.114 -19.096 -17.294 1.00 98.00 445 HIS A O 1
ATOM 3685 N N . ILE A 1 446 ? -9.042 -17.053 -17.456 1.00 98.31 446 ILE A N 1
ATOM 3686 C CA . ILE A 1 446 ? -8.644 -16.554 -16.137 1.00 98.31 446 ILE A CA 1
ATOM 3687 C C . ILE A 1 446 ? -9.903 -16.365 -15.299 1.00 98.31 446 ILE A C 1
ATOM 3689 O O . ILE A 1 446 ? -10.866 -15.768 -15.772 1.00 98.31 446 ILE A O 1
ATOM 3693 N N . GLU A 1 447 ? -9.894 -16.869 -14.069 1.00 98.00 447 GLU A N 1
ATOM 3694 C CA . GLU A 1 447 ? -10.920 -16.642 -13.052 1.00 98.00 447 GLU A CA 1
ATOM 3695 C C . GLU A 1 447 ? -10.316 -15.799 -11.925 1.00 98.00 447 GLU A C 1
ATOM 3697 O O . GLU A 1 447 ? -9.360 -16.219 -11.269 1.00 98.00 447 GLU A O 1
ATOM 3702 N N . PHE A 1 448 ? -10.870 -14.611 -11.701 1.00 97.75 448 PHE A N 1
ATOM 3703 C CA . PHE A 1 448 ? -10.463 -13.712 -10.625 1.00 97.75 448 PHE A CA 1
ATOM 3704 C C . PHE A 1 448 ? -11.233 -13.987 -9.332 1.00 97.75 448 PHE A C 1
ATOM 3706 O O . PHE A 1 448 ? -12.352 -14.508 -9.352 1.00 97.75 448 PHE A O 1
ATOM 3713 N N . TYR A 1 449 ? -10.653 -13.585 -8.201 1.00 93.81 449 TYR A N 1
ATOM 3714 C CA . TYR A 1 449 ? -11.450 -13.367 -6.995 1.00 93.81 449 TYR A CA 1
ATOM 3715 C C . TYR A 1 449 ? -12.397 -12.176 -7.225 1.00 93.81 449 TYR A C 1
ATOM 3717 O O . TYR A 1 449 ? -11.971 -11.189 -7.830 1.00 93.81 449 TYR A O 1
ATOM 3725 N N . PRO A 1 450 ? -13.662 -12.223 -6.772 1.00 91.31 450 PRO A N 1
ATOM 3726 C CA . PRO A 1 450 ? -14.534 -11.052 -6.792 1.00 91.31 450 PRO A CA 1
ATOM 3727 C C . PRO A 1 450 ? -13.920 -9.880 -6.022 1.00 91.31 450 PRO A C 1
ATOM 3729 O O . PRO A 1 450 ? -13.087 -10.090 -5.142 1.00 91.31 450 PRO A O 1
ATOM 3732 N N . VAL A 1 451 ? -14.296 -8.655 -6.375 1.00 85.31 451 VAL A N 1
ATOM 3733 C CA . VAL A 1 451 ? -13.882 -7.452 -5.639 1.00 85.31 451 VAL A CA 1
ATOM 3734 C C . VAL A 1 451 ? -14.861 -7.241 -4.498 1.00 85.31 451 VAL A C 1
ATOM 3736 O O . VAL A 1 451 ? -16.071 -7.207 -4.725 1.00 85.31 451 VAL A O 1
ATOM 3739 N N . GLU A 1 452 ? -14.345 -7.141 -3.280 1.00 80.12 452 GLU A N 1
ATOM 3740 C CA . GLU A 1 452 ? -15.166 -6.854 -2.104 1.00 80.12 452 GLU A CA 1
ATOM 3741 C C . GLU A 1 452 ? -15.504 -5.360 -2.032 1.00 80.12 452 GLU A C 1
ATOM 3743 O O . GLU A 1 452 ? -14.752 -4.523 -2.524 1.00 80.12 452 GLU A O 1
ATOM 3748 N N . GLU A 1 453 ? -16.616 -4.997 -1.388 1.00 71.88 453 GLU A N 1
ATOM 3749 C CA . GLU A 1 453 ? -17.039 -3.591 -1.298 1.00 71.88 453 GLU A CA 1
ATOM 3750 C C . GLU A 1 453 ? -15.979 -2.713 -0.613 1.00 71.88 453 GLU A C 1
ATOM 3752 O O . GLU A 1 453 ? -15.704 -1.605 -1.065 1.00 71.88 453 GLU A O 1
ATOM 3757 N N . GLN A 1 454 ? -15.337 -3.220 0.446 1.00 67.19 454 GLN A N 1
ATOM 3758 C CA . GLN A 1 454 ? -14.269 -2.489 1.129 1.00 67.19 454 GLN A CA 1
ATOM 3759 C C . GLN A 1 454 ? -13.023 -2.341 0.250 1.00 67.19 454 GLN A C 1
ATOM 3761 O O . GLN A 1 454 ? -12.430 -1.270 0.204 1.00 67.19 454 GLN A O 1
ATOM 3766 N N . GLU A 1 455 ? -12.652 -3.390 -0.483 1.00 71.19 455 GLU A N 1
ATOM 3767 C CA . GLU A 1 455 ? -11.539 -3.331 -1.428 1.00 71.19 455 GLU A CA 1
ATOM 3768 C C . GLU A 1 455 ? -11.825 -2.328 -2.555 1.00 71.19 455 GLU A C 1
ATOM 3770 O O . GLU A 1 455 ? -10.950 -1.556 -2.933 1.00 71.19 455 GLU A O 1
ATOM 3775 N N . ALA A 1 456 ? -13.058 -2.281 -3.065 1.00 75.31 456 ALA A N 1
ATOM 3776 C CA . ALA A 1 456 ? -13.460 -1.287 -4.053 1.00 75.31 456 ALA A CA 1
ATOM 3777 C C . ALA A 1 456 ? -13.328 0.142 -3.504 1.00 75.31 456 ALA A C 1
ATOM 3779 O O . ALA A 1 456 ? -12.837 1.014 -4.217 1.00 75.31 456 ALA A O 1
ATOM 3780 N N . LYS A 1 457 ? -13.697 0.384 -2.240 1.00 69.62 457 LYS A N 1
ATOM 3781 C CA . LYS A 1 457 ? -13.488 1.687 -1.584 1.00 69.62 457 LYS A CA 1
ATOM 3782 C C . LYS A 1 457 ? -12.001 2.023 -1.488 1.00 69.62 457 LYS A C 1
ATOM 3784 O O . LYS A 1 457 ? -11.586 3.091 -1.920 1.00 69.62 457 LYS A O 1
ATOM 3789 N N . ASP A 1 458 ? -11.181 1.085 -1.028 1.00 67.56 458 ASP A N 1
ATOM 3790 C CA . ASP A 1 458 ? -9.738 1.298 -0.888 1.00 67.56 458 ASP A CA 1
ATOM 3791 C C . ASP A 1 458 ? -9.041 1.560 -2.245 1.00 67.56 458 ASP A C 1
ATOM 3793 O O . ASP A 1 458 ? -8.120 2.376 -2.322 1.00 67.56 458 ASP A O 1
ATOM 3797 N N . LEU A 1 459 ? -9.466 0.872 -3.316 1.00 72.00 459 LEU A N 1
ATOM 3798 C CA . LEU A 1 459 ? -8.789 0.857 -4.622 1.00 72.00 459 LEU A CA 1
ATOM 3799 C C . LEU A 1 459 ? -9.417 1.758 -5.703 1.00 72.00 459 LEU A C 1
ATOM 3801 O O . LEU A 1 459 ? -8.776 2.001 -6.725 1.00 72.00 459 LEU A O 1
ATOM 3805 N N . LEU A 1 460 ? -10.656 2.223 -5.533 1.00 67.31 460 LEU A N 1
ATOM 3806 C CA . LEU A 1 460 ? -11.344 3.116 -6.482 1.00 67.31 460 LEU A CA 1
ATOM 3807 C C . LEU A 1 460 ? -11.699 4.459 -5.841 1.00 67.31 460 LEU A C 1
ATOM 3809 O O . LEU A 1 460 ? -11.623 5.497 -6.498 1.00 67.31 460 LEU A O 1
ATOM 3813 N N . GLU A 1 461 ? -12.061 4.452 -4.558 1.00 53.00 461 GLU A N 1
ATOM 3814 C CA . GLU A 1 461 ? -12.417 5.642 -3.787 1.00 53.00 461 GLU A CA 1
ATOM 3815 C C . GLU A 1 461 ? -11.236 6.123 -2.943 1.00 53.00 461 GLU A C 1
ATOM 3817 O O . GLU A 1 461 ? -11.380 6.389 -1.750 1.00 53.00 461 GLU A O 1
ATOM 3822 N N . THR A 1 462 ? -10.054 6.311 -3.544 1.00 45.25 462 THR A N 1
ATOM 3823 C CA . THR A 1 462 ? -8.988 7.116 -2.918 1.00 45.25 462 THR A CA 1
ATOM 3824 C C . THR A 1 462 ? -9.429 8.589 -2.902 1.00 45.25 462 THR A C 1
ATOM 3826 O O . THR A 1 462 ? -8.935 9.470 -3.612 1.00 45.25 462 THR A O 1
ATOM 3829 N N . ASN A 1 463 ? -10.483 8.851 -2.141 1.00 31.53 463 ASN A N 1
ATOM 3830 C CA . ASN A 1 463 ? -11.107 10.122 -1.905 1.00 31.53 463 ASN A CA 1
ATOM 3831 C C . ASN A 1 463 ? -10.245 10.857 -0.880 1.00 31.53 463 ASN A C 1
ATOM 3833 O O . ASN A 1 463 ? -10.203 10.513 0.294 1.00 31.53 463 ASN A O 1
ATOM 3837 N N . TYR A 1 464 ? -9.606 11.942 -1.317 1.00 37.25 464 TYR A N 1
ATOM 3838 C CA . TYR A 1 464 ? -9.107 12.985 -0.411 1.00 37.25 464 TYR A CA 1
ATOM 3839 C C . TYR A 1 464 ? -10.254 13.886 0.098 1.00 37.25 464 TYR A C 1
ATOM 3841 O O . TYR A 1 464 ? -10.031 15.025 0.502 1.00 37.25 464 TYR A O 1
ATOM 3849 N N . LYS A 1 465 ? -11.501 13.402 0.056 1.00 29.52 465 LYS A N 1
ATOM 3850 C CA . LYS A 1 465 ? -12.684 14.081 0.581 1.00 29.52 465 LYS A CA 1
ATOM 3851 C C . LYS A 1 465 ? -13.567 13.063 1.294 1.00 29.52 465 LYS A C 1
ATOM 3853 O O . LYS A 1 465 ? -13.893 12.034 0.730 1.00 29.52 465 LYS A O 1
ATOM 3858 N N . ASP A 1 466 ? -13.944 13.405 2.516 1.00 26.78 466 ASP A N 1
ATOM 3859 C CA . ASP A 1 466 ? -14.937 12.721 3.346 1.00 26.78 466 ASP A CA 1
ATOM 3860 C C . ASP A 1 466 ? -14.420 11.514 4.143 1.00 26.78 466 ASP A C 1
ATOM 3862 O O . ASP A 1 466 ? -14.682 10.351 3.854 1.00 26.78 466 ASP A O 1
ATOM 3866 N N . ILE A 1 467 ? -13.777 11.826 5.275 1.00 29.00 467 ILE A N 1
ATOM 3867 C CA . ILE A 1 467 ? -14.054 11.072 6.502 1.00 29.00 467 ILE A CA 1
ATOM 3868 C C . ILE A 1 467 ? -15.523 11.371 6.836 1.00 29.00 467 ILE A C 1
ATOM 3870 O O . ILE A 1 467 ? -15.828 12.530 7.140 1.00 29.00 467 ILE A O 1
ATOM 3874 N N . PRO A 1 468 ? -16.447 10.395 6.819 1.00 25.09 468 PRO A N 1
ATOM 3875 C CA . PRO A 1 468 ? -17.735 10.594 7.454 1.00 25.09 468 PRO A CA 1
ATOM 3876 C C . PRO A 1 468 ? -17.473 10.750 8.954 1.00 25.09 468 PRO A C 1
ATOM 3878 O O . PRO A 1 468 ? -17.262 9.774 9.674 1.00 25.09 468 PRO A O 1
ATOM 3881 N N . MET A 1 469 ? -17.471 11.994 9.441 1.00 26.52 469 MET A N 1
ATOM 3882 C CA . MET A 1 469 ? -17.688 12.270 10.857 1.00 26.52 469 MET A CA 1
ATOM 3883 C C . MET A 1 469 ? -19.137 11.909 11.182 1.00 26.52 469 MET A C 1
ATOM 3885 O O . MET A 1 469 ? -20.015 12.761 11.275 1.00 26.52 469 MET A O 1
ATOM 3889 N N . GLY A 1 470 ? -19.381 10.615 11.364 1.00 26.83 470 GLY A N 1
ATOM 3890 C CA . GLY A 1 470 ? -20.513 10.110 12.121 1.00 26.83 470 GLY A CA 1
ATOM 3891 C C . GLY A 1 470 ? -20.274 10.358 13.606 1.00 26.83 470 GLY A C 1
ATOM 3892 O O . GLY A 1 470 ? -20.054 9.424 14.363 1.00 26.83 470 GLY A O 1
ATOM 3893 N N . LEU A 1 471 ? -20.288 11.621 14.026 1.00 25.33 471 LEU A N 1
ATOM 3894 C CA . LEU A 1 471 ? -20.471 11.988 15.426 1.00 25.33 471 LEU A CA 1
ATOM 3895 C C . LEU A 1 471 ? -21.880 12.554 15.542 1.00 25.33 471 LEU A C 1
ATOM 3897 O O . LEU A 1 471 ? -22.089 13.764 15.552 1.00 25.33 471 LEU A O 1
ATOM 3901 N N . ASN A 1 472 ? -22.857 11.648 15.595 1.00 25.09 472 ASN A N 1
ATOM 3902 C CA . ASN A 1 472 ? -24.171 12.006 16.100 1.00 25.09 472 ASN A CA 1
ATOM 3903 C C . ASN A 1 472 ? -24.006 12.411 17.566 1.00 25.09 472 ASN A C 1
ATOM 3905 O O . ASN A 1 472 ? -23.708 11.591 18.438 1.00 25.09 472 ASN A O 1
ATOM 3909 N N . THR A 1 473 ? -24.197 13.701 17.809 1.00 25.27 473 THR A N 1
ATOM 3910 C CA . THR A 1 473 ? -24.573 14.254 19.103 1.00 25.27 473 THR A CA 1
ATOM 3911 C C . THR A 1 473 ? -25.810 13.530 19.631 1.00 25.27 473 THR A C 1
ATOM 3913 O O . THR A 1 473 ? -26.790 13.373 18.901 1.00 25.27 473 THR A O 1
ATOM 3916 N N . PRO A 1 474 ? -25.833 13.131 20.907 1.00 25.25 474 PRO A N 1
ATOM 3917 C CA . PRO A 1 474 ? -27.080 13.010 21.630 1.00 25.25 474 PRO A CA 1
ATOM 3918 C C . PRO A 1 474 ? -27.366 14.330 22.349 1.00 25.25 474 PRO A C 1
ATOM 3920 O O . PRO A 1 474 ? -26.489 14.887 23.015 1.00 25.25 474 PRO A O 1
ATOM 3923 N N . LEU A 1 475 ? -28.604 14.786 22.163 1.00 26.92 475 LEU A N 1
ATOM 3924 C CA . LEU A 1 475 ? -29.351 15.654 23.073 1.00 26.92 475 LEU A CA 1
ATOM 3925 C C . LEU A 1 475 ? -29.266 15.184 24.531 1.00 26.92 475 LEU A C 1
ATOM 3927 O O . LEU A 1 475 ? -29.184 13.949 24.746 1.00 26.92 475 LEU A O 1
#

Foldseek 3Di:
DDDLVVLLVQLVVVCVVDCLVVLCVVLVVDDSSVLLVVLCVPQPVVDDLVVSLVCLCPVPQLVVLCVVLCCLVVCCVVVDDDPDDADLSVQLVVQQVCCVVPHQVVSCVVQVRQRGSVSSSVVVSVVSVCLSPDPPHALLNRPRLVVDDSVSNSSSSSSRSSNSSSVSVVVVVCVLCLLPQKQKAFPLLQQAQQAALAKDFDPQDPDDFDPPPPFTWGWDWFAFPVGWIKIKTFGPVVCVVVVNRGIGHHLLLVVLLSVQVSQDDPCCVVPVKGKDWLQVSLVLSHPDDDPVSSVVSVSSLVSQCGIWMWTQDPVRDIDIDGQFVDWDWDQDPVRIIMIITRGDPSRSVSVVVVNIFIFGNVLLSQDDQSSLNNVVRNLSVVLVVCVVVVHALKDKDFQSSNCSRHPYDDPDPVVSVVSVVVSVVRSCVSLGFWVDWDDDPRMITTHTDHQDPVNCCSGVVPDPDDPPPPPDDDD

Sequence (475 aa):
MFETDVLIKKVIDKISKTTLLEKMEDKNLGDIEDIISYIYKEHFENKDAKETLIKVKKDSVNRTKRRWTQNAIKDYDKKVNRKNKKELLGEFELLNDYYEKNGKELFLKQFNNHPNPESVIEERKQLLLVWSESDEKSLSSYPYLHQKTKKQVETAIFTDITMIVGMTLLEEERNSYSTNIVVESPFSAIEYPIFGNVRGKVKVNDHKEKNTNESDFYADEYSLSDGNKFDILISKDYVDELNHNVKDLDPFDYKLFLEVMSHRDETFTTQRTIIVTIGDLVKKLYTSDGKKNYTAVSERLLKMGNFRFTNMKDDGEVNLVGVFSDVKLTPISNGNVVARIVVADSMYQNYIQRQTVLVYKQKVDELKVDLAHHLVFVLQKERMICYQTSGSYKISRDLIYFAGSIRFKKRSKPENIKEIEKAFDEIIEKQIIVKAYRRIRDTFHIEFYPVEEQEAKDLLETNYKDIPMGLNTPL

Radius of gyration: 31.73 Å; chains: 1; bounding box: 78×46×94 Å